Protein AF-A0A2N7W295-F1 (afdb_monomer)

Solvent-accessible surface area (backbone atoms only — not comparable to full-atom values): 22921 Å² total; per-residue (Å²): 142,82,80,86,86,89,83,89,78,93,73,96,70,81,80,74,82,72,76,71,78,73,78,76,68,60,93,57,28,49,38,56,50,45,42,52,51,21,40,62,44,23,61,87,50,63,70,89,53,17,60,60,47,12,48,56,46,21,30,72,37,18,36,90,27,84,91,55,53,66,50,59,56,17,49,78,71,76,41,51,40,70,55,45,51,52,53,52,53,53,34,57,75,57,64,63,93,68,65,66,68,61,51,49,29,50,49,48,48,35,54,54,49,62,72,58,56,75,36,47,59,70,57,49,50,60,70,42,33,78,51,30,34,77,51,29,47,72,68,28,51,44,54,46,30,52,76,70,60,77,39,88,54,68,77,61,92,70,44,60,78,48,77,88,87,84,56,87,75,60,44,56,57,44,48,52,53,47,47,52,40,47,51,26,19,47,56,62,43,39,27,50,52,65,51,56,37,53,50,36,50,76,73,67,54,54,70,68,61,46,65,41,46,71,61,48,56,62,72,42,76,55,48,44,79,38,47,63,88,87,47,96,70,75,47,37,31,38,47,51,83,80,46,89,63,30,38,46,62,53,24,48,48,35,25,42,26,62,30,78,50,69,30,41,51,67,57,52,51,55,12,35,50,22,42,33,60,66,72,40,54,77,65,52,63,73,35,75,80,50,59,81,72,52,71,66,38,51,51,44,53,56,72,67,39,84,59,48,39,70,63,94,53,36,40,38,53,69,58,91,47,55,41,82,79,56,34,53,77,68,54,38,53,52,49,55,51,34,65,73,73,33,56,56,46,40,56,70,61,52,40,62,55,35,35,71,70,65,75,38,56,64,71,57,49,54,51,40,67,72,25,36,28,41,43,42,73,80,48,95,68,30,39,27,48,39,41,44,76,72,69,94,68,73,74,69,83,86,75,80,127

Secondary structure (DSSP, 8-state):
--------------------------SS-HHHHHHHHHHHHHTTS-HHHHHHHHHHHHHHTTTT-TT--HHHHHHHTT--HHHHHHHHHHHHHT-----HHHHHHHHHHHHHHHHH-S--HHHHHHHSHHHH-SS--HHHHHHHIIIII------TTTTTT--S---TTHHHHHHHHHHHHHHHHHHHSSEEHHHHHHHHHHTT--HHHHHHHHHHHHTSTT-EE-S-TTSSS--EEE--TT-TT-HHHHHHHHHHHH-SSPBPHHHHHHHHHHHHHHHS-HHHHHSTTSPPPPHHHHHHHHHH-TTEEEETTEEEESSPPPHHHHS-HHHHHHHHHHHHH-SEEEHHHHIIIIITTTSS-HHHHHHHHHH-TTEEEEETTEEEETT----S----GGG--

Organism: NCBI:txid487049

Nearest PDB structures (foldseek):
  3f0c-assembly1_A-2  TM=1.669E-01  e=7.357E+00  Cytophaga hutchinsonii ATCC 33406
  5fj9-assembly1_O  TM=1.377E-01  e=4.236E+00  Saccharomyces cerevisiae

Structure (mmCIF, N/CA/C/O backbone):
data_AF-A0A2N7W295-F1
#
_entry.id   AF-A0A2N7W295-F1
#
loop_
_atom_site.group_PDB
_atom_site.id
_atom_site.type_symbol
_atom_site.label_atom_id
_atom_site.label_alt_id
_atom_site.label_comp_id
_atom_site.label_asym_id
_atom_site.label_entity_id
_atom_site.label_seq_id
_atom_site.pdbx_PDB_ins_code
_atom_site.Cartn_x
_atom_site.Cartn_y
_atom_site.Cartn_z
_atom_site.occupancy
_atom_site.B_iso_or_equiv
_atom_site.auth_seq_id
_atom_site.auth_comp_id
_atom_site.auth_asym_id
_atom_site.auth_atom_id
_atom_site.pdbx_PDB_model_num
ATOM 1 N N . MET A 1 1 ? 62.132 -27.637 -43.094 1.00 30.25 1 MET A N 1
ATOM 2 C CA . MET A 1 1 ? 62.555 -26.228 -43.191 1.00 30.25 1 MET A CA 1
ATOM 3 C C . MET A 1 1 ? 61.817 -25.466 -42.112 1.00 30.25 1 MET A C 1
ATOM 5 O O . MET A 1 1 ? 60.689 -25.052 -42.322 1.00 30.25 1 MET A O 1
ATOM 9 N N . GLU A 1 2 ? 62.451 -25.366 -40.954 1.00 28.41 2 GLU A N 1
ATOM 10 C CA . GLU A 1 2 ? 62.225 -24.321 -39.957 1.00 28.41 2 GLU A CA 1
ATOM 11 C C . GLU A 1 2 ? 63.506 -23.476 -39.929 1.00 28.41 2 GLU A C 1
ATOM 13 O O . GLU A 1 2 ? 64.587 -24.017 -40.188 1.00 28.41 2 GLU A O 1
ATOM 18 N N . PRO A 1 3 ? 63.422 -22.193 -39.573 1.00 33.19 3 PRO A N 1
ATOM 19 C CA . PRO A 1 3 ? 64.468 -21.516 -38.816 1.00 33.19 3 PRO A CA 1
ATOM 20 C C . PRO A 1 3 ? 63.922 -21.250 -37.397 1.00 33.19 3 PRO A C 1
ATOM 22 O O . PRO A 1 3 ? 62.816 -20.740 -37.256 1.00 33.19 3 PRO A O 1
ATOM 25 N N . GLY A 1 4 ? 64.574 -21.680 -36.306 1.00 28.19 4 GLY A N 1
ATOM 26 C CA . GLY A 1 4 ? 65.866 -21.164 -35.818 1.00 28.19 4 GLY A CA 1
ATOM 27 C C . GLY A 1 4 ? 65.668 -19.690 -35.440 1.00 28.19 4 GLY A C 1
ATOM 28 O O . GLY A 1 4 ? 65.243 -18.932 -36.297 1.00 28.19 4 GLY A O 1
ATOM 29 N N . TRP A 1 5 ? 65.871 -19.197 -34.218 1.00 30.22 5 TRP A N 1
ATOM 30 C CA . TRP A 1 5 ? 67.089 -19.263 -33.414 1.00 30.22 5 TRP A CA 1
ATOM 31 C C . TRP A 1 5 ? 66.775 -19.241 -31.903 1.00 30.22 5 TRP A C 1
ATOM 33 O O . TRP A 1 5 ? 65.927 -18.489 -31.429 1.00 30.22 5 TRP A O 1
ATOM 43 N N . LEU A 1 6 ? 67.515 -20.080 -31.178 1.00 31.06 6 LEU A N 1
ATOM 44 C CA . LEU A 1 6 ? 67.683 -20.160 -29.726 1.00 31.06 6 LEU A CA 1
ATOM 45 C C . LEU A 1 6 ? 68.826 -19.229 -29.285 1.00 31.06 6 LEU A C 1
ATOM 47 O O . LEU A 1 6 ? 69.862 -19.222 -29.945 1.00 31.06 6 LEU A O 1
ATOM 51 N N . LEU A 1 7 ? 68.675 -18.557 -28.141 1.00 31.03 7 LEU A N 1
ATOM 52 C CA . LEU A 1 7 ? 69.527 -18.639 -26.934 1.00 31.03 7 LEU A CA 1
ATOM 53 C C . LEU A 1 7 ? 69.268 -17.411 -26.048 1.00 31.03 7 LEU A C 1
ATOM 55 O O . LEU A 1 7 ? 69.183 -16.288 -26.533 1.00 31.03 7 LEU A O 1
ATOM 59 N N . GLY A 1 8 ? 69.062 -17.666 -24.756 1.00 30.61 8 GLY A N 1
ATOM 60 C CA . GLY A 1 8 ? 68.607 -16.675 -23.789 1.00 30.61 8 GLY A CA 1
ATOM 61 C C . GLY A 1 8 ? 69.707 -15.822 -23.174 1.00 30.61 8 GLY A C 1
ATOM 62 O O . GLY A 1 8 ? 70.874 -16.195 -23.171 1.00 30.61 8 GLY A O 1
ATOM 63 N N . GLU A 1 9 ? 69.266 -14.746 -22.536 1.00 28.55 9 GLU A N 1
ATOM 64 C CA . GLU A 1 9 ? 69.927 -14.145 -21.387 1.00 28.55 9 GLU A CA 1
ATOM 65 C C . GLU A 1 9 ? 68.866 -13.984 -20.296 1.00 28.55 9 GLU A C 1
ATOM 67 O O . GLU A 1 9 ? 67.809 -13.382 -20.495 1.00 28.55 9 GLU A O 1
ATOM 72 N N . GLN A 1 10 ? 69.123 -14.623 -19.155 1.00 36.09 10 GLN A N 1
ATOM 73 C CA . GLN A 1 10 ? 68.510 -14.240 -17.897 1.00 36.09 10 GLN A CA 1
ATOM 74 C C . GLN A 1 10 ? 69.069 -12.866 -17.560 1.00 36.09 10 GLN A C 1
ATOM 76 O O . GLN A 1 10 ? 70.262 -12.764 -17.290 1.00 36.09 10 GLN A O 1
ATOM 81 N N . ASP A 1 11 ? 68.216 -11.848 -17.539 1.00 29.38 11 ASP A N 1
ATOM 82 C CA . ASP A 1 11 ? 68.538 -10.633 -16.812 1.00 29.38 11 ASP A CA 1
ATOM 83 C C . ASP A 1 11 ? 67.404 -10.286 -15.854 1.00 29.38 11 ASP A C 1
ATOM 85 O O . ASP A 1 11 ? 66.245 -10.052 -16.210 1.00 29.38 11 ASP A O 1
ATOM 89 N N . THR A 1 12 ? 67.777 -10.358 -14.587 1.00 39.22 12 THR A N 1
ATOM 90 C CA . THR A 1 12 ? 67.012 -9.995 -13.410 1.00 39.22 12 THR A CA 1
ATOM 91 C C . THR A 1 12 ? 66.615 -8.529 -13.486 1.00 39.22 12 THR A C 1
ATOM 93 O O . THR A 1 12 ? 67.411 -7.643 -13.192 1.00 39.22 12 THR A O 1
ATOM 96 N N . SER A 1 13 ? 65.361 -8.259 -13.825 1.00 31.09 13 SER A N 1
ATOM 97 C CA . SER A 1 13 ? 64.734 -6.981 -13.508 1.00 31.09 13 SER A CA 1
ATOM 98 C C . SER A 1 13 ? 63.354 -7.247 -12.923 1.00 31.09 13 SER A C 1
ATOM 100 O O . SER A 1 13 ? 62.418 -7.698 -13.578 1.00 31.09 13 SER A O 1
ATOM 102 N N . THR A 1 14 ? 63.297 -7.040 -11.612 1.00 31.92 14 THR A N 1
ATOM 103 C CA . THR A 1 14 ? 62.109 -6.935 -10.775 1.00 31.92 14 THR A CA 1
ATOM 104 C C . THR A 1 14 ? 61.006 -6.172 -11.513 1.00 31.92 14 THR A C 1
ATOM 106 O O . THR A 1 14 ? 61.231 -5.016 -11.881 1.00 31.92 14 THR A O 1
ATOM 109 N N . PRO A 1 15 ? 59.802 -6.743 -11.696 1.00 32.97 15 PRO A N 1
ATOM 110 C CA . PRO A 1 15 ? 58.647 -5.928 -12.006 1.00 32.97 15 PRO A CA 1
ATOM 111 C C . PRO A 1 15 ? 58.375 -5.091 -10.762 1.00 32.97 15 PRO A C 1
ATOM 113 O O . PRO A 1 15 ? 58.050 -5.614 -9.696 1.00 32.97 15 PRO A O 1
ATOM 116 N N . THR A 1 16 ? 58.596 -3.791 -10.915 1.00 29.05 16 THR A N 1
ATOM 117 C CA . THR A 1 16 ? 58.112 -2.725 -10.048 1.00 29.05 16 THR A CA 1
ATOM 118 C C . THR A 1 16 ? 56.729 -3.090 -9.527 1.00 29.05 16 THR A C 1
ATOM 120 O O . THR A 1 16 ? 55.837 -3.379 -10.327 1.00 29.05 16 THR A O 1
ATOM 123 N N . GLU A 1 17 ? 56.589 -3.104 -8.198 1.00 30.78 17 GLU A N 1
ATOM 124 C CA . GLU A 1 17 ? 55.320 -3.163 -7.478 1.00 30.78 17 GLU A CA 1
ATOM 125 C C . GLU A 1 17 ? 54.330 -2.202 -8.139 1.00 30.78 17 GLU A C 1
ATOM 127 O O . GLU A 1 17 ? 54.314 -0.997 -7.891 1.00 30.78 17 GLU A O 1
ATOM 132 N N . SER A 1 18 ? 53.501 -2.752 -9.022 1.00 30.62 18 SER A N 1
ATOM 133 C CA . SER A 1 18 ? 52.216 -2.168 -9.339 1.00 30.62 18 SER A CA 1
ATOM 134 C C . SER A 1 18 ? 51.449 -2.269 -8.040 1.00 30.62 18 SER A C 1
ATOM 136 O O . SER A 1 18 ? 51.030 -3.368 -7.678 1.00 30.62 18 SER A O 1
ATOM 138 N N . ALA A 1 19 ? 51.367 -1.145 -7.327 1.00 28.52 19 ALA A N 1
ATOM 139 C CA . ALA A 1 19 ? 50.573 -0.977 -6.127 1.00 28.52 19 ALA A CA 1
ATOM 140 C C . ALA A 1 19 ? 49.256 -1.726 -6.321 1.00 28.52 19 ALA A C 1
ATOM 142 O O . ALA A 1 19 ? 48.402 -1.319 -7.116 1.00 28.52 19 ALA A O 1
ATOM 143 N N . ALA A 1 20 ? 49.145 -2.870 -5.644 1.00 29.55 20 ALA A N 1
ATOM 144 C CA . ALA A 1 20 ? 47.864 -3.466 -5.372 1.00 29.55 20 ALA A CA 1
ATOM 145 C C . ALA A 1 20 ? 47.061 -2.335 -4.739 1.00 29.55 20 ALA A C 1
ATOM 147 O O . ALA A 1 20 ? 47.445 -1.794 -3.701 1.00 29.55 20 ALA A O 1
ATOM 148 N N . ALA A 1 21 ? 46.003 -1.901 -5.418 1.00 30.17 21 ALA A N 1
ATOM 149 C CA . ALA A 1 21 ? 44.920 -1.269 -4.705 1.00 30.17 21 ALA A CA 1
ATOM 150 C C . ALA A 1 21 ? 44.467 -2.345 -3.723 1.00 30.17 21 ALA A C 1
ATOM 152 O O . ALA A 1 21 ? 43.838 -3.317 -4.138 1.00 30.17 21 ALA A O 1
ATOM 153 N N . ASP A 1 22 ? 44.941 -2.234 -2.480 1.00 31.19 22 ASP A N 1
ATOM 154 C CA . ASP A 1 22 ? 44.497 -3.042 -1.361 1.00 31.19 22 ASP A CA 1
ATOM 155 C C . ASP A 1 22 ? 42.973 -3.099 -1.452 1.00 31.19 22 ASP A C 1
ATOM 157 O O . ASP A 1 22 ? 42.283 -2.090 -1.270 1.00 31.19 22 ASP A O 1
ATOM 161 N N . GLU A 1 23 ? 42.439 -4.273 -1.789 1.00 36.94 23 GLU A N 1
ATOM 162 C CA . GLU A 1 23 ? 41.067 -4.597 -1.452 1.00 36.94 23 GLU A CA 1
ATOM 163 C C . GLU A 1 23 ? 41.029 -4.561 0.070 1.00 36.94 23 GLU A C 1
ATOM 165 O O . GLU A 1 23 ? 41.389 -5.525 0.747 1.00 36.94 23 GLU A O 1
ATOM 170 N N . VAL A 1 24 ? 40.665 -3.398 0.612 1.00 38.50 24 VAL A N 1
ATOM 171 C CA . VAL A 1 24 ? 40.363 -3.217 2.024 1.00 38.50 24 VAL A CA 1
ATOM 172 C C . VAL A 1 24 ? 39.170 -4.121 2.309 1.00 38.50 24 VAL A C 1
ATOM 174 O O . VAL A 1 24 ? 38.014 -3.728 2.160 1.00 38.50 24 VAL A O 1
ATOM 177 N N . GLN A 1 25 ? 39.452 -5.375 2.659 1.00 44.41 25 GLN A N 1
ATOM 178 C CA . GLN A 1 25 ? 38.456 -6.263 3.226 1.00 44.41 25 GLN A CA 1
ATOM 179 C C . GLN A 1 25 ? 37.945 -5.578 4.494 1.00 44.41 25 GLN A C 1
ATOM 181 O O . GLN A 1 25 ? 38.757 -5.216 5.353 1.00 44.41 25 GLN A O 1
ATOM 186 N N . PRO A 1 26 ? 36.629 -5.350 4.626 1.00 50.62 26 PRO A N 1
ATOM 187 C CA . PRO A 1 26 ? 36.101 -4.772 5.845 1.00 50.62 26 PRO A CA 1
ATOM 188 C C . PRO A 1 26 ? 36.444 -5.705 7.009 1.00 50.62 26 PRO A C 1
ATOM 190 O O . PRO A 1 26 ? 36.109 -6.886 7.001 1.00 50.62 26 PRO A O 1
ATOM 193 N N . THR A 1 27 ? 37.149 -5.167 8.001 1.00 63.53 27 THR A N 1
ATOM 194 C CA . THR A 1 27 ? 37.652 -5.894 9.176 1.00 63.53 27 THR A CA 1
ATOM 195 C C . THR A 1 27 ? 36.543 -6.376 10.118 1.00 63.53 27 THR A C 1
ATOM 197 O O . THR A 1 27 ? 36.821 -7.182 11.002 1.00 63.53 27 THR A O 1
ATOM 200 N N . CYS A 1 28 ? 35.301 -5.920 9.915 1.00 79.00 28 CYS A N 1
ATOM 201 C CA . CYS A 1 28 ? 34.117 -6.263 10.702 1.00 79.00 28 CYS A CA 1
ATOM 202 C C . CYS A 1 28 ? 32.907 -6.527 9.788 1.00 79.00 28 CYS A C 1
ATOM 204 O O . CYS A 1 28 ? 32.638 -5.767 8.855 1.00 79.00 28 CYS A O 1
ATOM 206 N N . SER A 1 29 ? 32.135 -7.563 10.104 1.00 89.81 29 SER A N 1
ATOM 207 C CA . SER A 1 29 ? 30.861 -7.890 9.450 1.00 89.81 29 SER A CA 1
ATOM 208 C C . SER A 1 29 ? 29.713 -6.971 9.899 1.00 89.81 29 SER A C 1
ATOM 210 O O . SER A 1 29 ? 29.753 -6.370 10.978 1.00 89.81 29 SER A O 1
ATOM 212 N N . ALA A 1 30 ? 28.628 -6.904 9.115 1.00 87.00 30 ALA A N 1
ATOM 213 C CA . ALA A 1 30 ? 27.423 -6.153 9.492 1.00 87.00 30 ALA A CA 1
ATOM 214 C C . ALA A 1 30 ? 26.864 -6.604 10.850 1.00 87.00 30 ALA A C 1
ATOM 216 O O . ALA A 1 30 ? 26.449 -5.772 11.657 1.00 87.00 30 ALA A O 1
ATOM 217 N N . ALA A 1 31 ? 26.887 -7.911 11.125 1.00 89.31 31 ALA A N 1
ATOM 218 C CA . ALA A 1 31 ? 26.447 -8.476 12.392 1.00 89.31 31 ALA A CA 1
ATOM 219 C C . ALA A 1 31 ? 27.231 -7.923 13.593 1.00 89.31 31 ALA A C 1
ATOM 221 O O . ALA A 1 31 ? 26.637 -7.536 14.604 1.00 89.31 31 ALA A O 1
ATOM 222 N N . GLU A 1 32 ? 28.556 -7.842 13.479 1.00 89.62 32 GLU A N 1
ATOM 223 C CA . GLU A 1 32 ? 29.425 -7.311 14.532 1.00 89.62 32 GLU A CA 1
ATOM 224 C C . GLU A 1 32 ? 29.189 -5.817 14.749 1.00 89.62 32 GLU A C 1
ATOM 226 O O . GLU A 1 32 ? 29.078 -5.370 15.894 1.00 89.62 32 GLU A O 1
ATOM 231 N N . ILE A 1 33 ? 29.012 -5.062 13.663 1.00 89.38 33 ILE A N 1
ATOM 232 C CA . ILE A 1 33 ? 28.718 -3.627 13.718 1.00 89.38 33 ILE A CA 1
ATOM 233 C C . ILE A 1 33 ? 27.362 -3.373 14.388 1.00 89.38 33 ILE A C 1
ATOM 235 O O . ILE A 1 33 ? 27.267 -2.535 15.285 1.00 89.38 33 ILE A O 1
ATOM 239 N N . ILE A 1 34 ? 26.317 -4.126 14.026 1.00 89.19 34 ILE A N 1
ATOM 240 C CA . ILE A 1 34 ? 24.982 -4.021 14.636 1.00 89.19 34 ILE A CA 1
ATOM 241 C C . ILE A 1 34 ? 25.058 -4.247 16.155 1.00 89.19 34 ILE A C 1
ATOM 243 O O . ILE A 1 34 ? 24.453 -3.499 16.930 1.00 89.19 34 ILE A O 1
ATOM 247 N N . VAL A 1 35 ? 25.815 -5.253 16.604 1.00 89.19 35 VAL A N 1
ATOM 248 C CA . VAL A 1 35 ? 25.994 -5.547 18.035 1.00 89.19 35 VAL A CA 1
ATOM 249 C C . VAL A 1 35 ? 26.796 -4.448 18.738 1.00 89.19 35 VAL A C 1
ATOM 251 O O . VAL A 1 35 ? 26.406 -4.007 19.824 1.00 89.19 35 VAL A O 1
ATOM 254 N N . ALA A 1 36 ? 27.889 -3.978 18.131 1.00 87.56 36 ALA A N 1
ATOM 255 C CA . ALA A 1 36 ? 28.729 -2.917 18.683 1.00 87.56 36 ALA A CA 1
ATOM 256 C C . ALA A 1 36 ? 27.944 -1.607 18.852 1.00 87.56 36 ALA A C 1
ATOM 258 O O . ALA A 1 36 ? 27.951 -1.009 19.934 1.00 87.56 36 ALA A O 1
ATOM 259 N N . VAL A 1 37 ? 27.181 -1.214 17.828 1.00 86.00 37 VAL A N 1
ATOM 260 C CA . VAL A 1 37 ? 26.300 -0.041 17.863 1.00 86.00 37 VAL A CA 1
ATOM 261 C C . VAL A 1 37 ? 25.205 -0.206 18.914 1.00 86.00 37 VAL A C 1
ATOM 263 O O . VAL A 1 37 ? 24.991 0.699 19.723 1.00 86.00 37 VAL A O 1
ATOM 266 N N . GLY A 1 38 ? 24.562 -1.375 18.988 1.00 86.62 38 GLY A N 1
ATOM 267 C CA . GLY A 1 38 ? 23.555 -1.661 20.012 1.00 86.62 38 GLY A CA 1
ATOM 268 C C . GLY A 1 38 ? 24.084 -1.472 21.436 1.00 86.62 38 GLY A C 1
ATOM 269 O O . GLY A 1 38 ? 23.422 -0.844 22.267 1.00 86.62 38 GLY A O 1
ATOM 270 N N . ARG A 1 39 ? 25.305 -1.947 21.711 1.00 87.00 39 ARG A N 1
ATOM 271 C CA . ARG A 1 39 ? 25.981 -1.764 23.006 1.00 87.00 39 ARG A CA 1
ATOM 272 C C . ARG A 1 39 ? 26.335 -0.306 23.276 1.00 87.00 39 ARG A C 1
ATOM 274 O O . ARG A 1 39 ? 26.049 0.184 24.369 1.00 87.00 39 ARG A O 1
ATOM 281 N N . ALA A 1 40 ? 26.890 0.399 22.293 1.00 84.25 40 ALA A N 1
ATOM 282 C CA . ALA A 1 40 ? 27.251 1.810 22.424 1.00 84.25 40 ALA A CA 1
ATOM 283 C C . ALA A 1 40 ? 26.028 2.687 22.750 1.00 84.25 40 ALA A C 1
ATOM 285 O O . ALA A 1 40 ? 26.071 3.511 23.664 1.00 84.25 40 ALA A O 1
ATOM 286 N N . LEU A 1 41 ? 24.903 2.454 22.070 1.00 82.81 41 LEU A N 1
ATOM 287 C CA . LEU A 1 41 ? 23.644 3.168 22.310 1.00 82.81 41 LEU A CA 1
ATOM 288 C C . LEU A 1 41 ? 23.015 2.830 23.666 1.00 82.81 41 LEU A C 1
ATOM 290 O O . LEU A 1 41 ? 22.339 3.663 24.279 1.00 82.81 41 LEU A O 1
ATOM 294 N N . ALA A 1 42 ? 23.221 1.603 24.144 1.00 83.62 42 ALA A N 1
ATOM 295 C CA . ALA A 1 42 ? 22.704 1.147 25.424 1.00 83.62 42 ALA A CA 1
ATOM 296 C C . ALA A 1 42 ? 23.552 1.622 26.622 1.00 83.62 42 ALA A C 1
ATOM 298 O O . ALA A 1 42 ? 23.002 1.751 27.719 1.00 83.62 42 ALA A O 1
ATOM 299 N N . ALA A 1 43 ? 24.841 1.931 26.422 1.00 75.50 43 ALA A N 1
ATOM 300 C CA . ALA A 1 43 ? 25.821 2.263 27.466 1.00 75.50 43 ALA A CA 1
ATOM 301 C C . ALA A 1 43 ? 25.477 3.501 28.321 1.00 75.50 43 ALA A C 1
ATOM 303 O O . ALA A 1 43 ? 25.988 3.649 29.427 1.00 75.50 43 ALA A O 1
ATOM 304 N N . GLY A 1 44 ? 24.553 4.363 27.883 1.00 63.28 44 GLY A N 1
ATOM 305 C CA . GLY A 1 44 ? 24.042 5.490 28.679 1.00 63.28 44 GLY A CA 1
ATOM 306 C C . GLY A 1 44 ? 23.103 5.110 29.840 1.00 63.28 44 GLY A C 1
ATOM 307 O O . GLY A 1 44 ? 22.368 5.971 30.324 1.00 63.28 44 GLY A O 1
ATOM 308 N N . ARG A 1 45 ? 23.036 3.835 30.258 1.00 61.94 45 ARG A N 1
ATOM 309 C CA . ARG A 1 45 ? 22.075 3.316 31.256 1.00 61.94 45 ARG A CA 1
ATOM 310 C C . ARG A 1 45 ? 22.721 2.374 32.282 1.00 61.94 45 ARG A C 1
ATOM 312 O O . ARG A 1 45 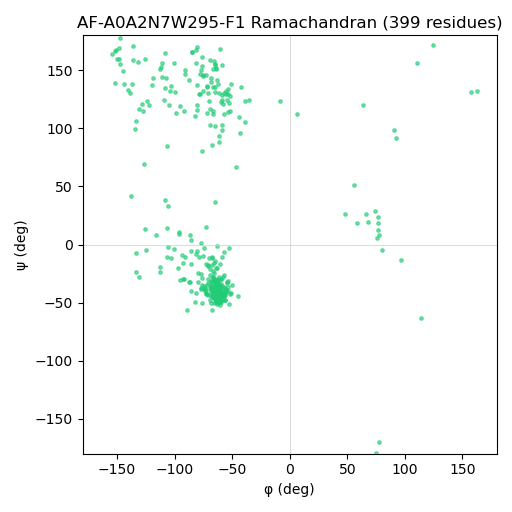? 23.858 1.948 32.133 1.00 61.94 45 ARG A O 1
ATOM 319 N N . LYS A 1 46 ? 21.967 2.017 33.335 1.00 60.56 46 LYS A N 1
ATOM 320 C CA . LYS A 1 46 ? 22.376 1.027 34.355 1.00 60.56 46 LYS A CA 1
ATOM 321 C C . LYS A 1 46 ? 22.791 -0.295 33.694 1.00 60.56 46 LYS A C 1
ATOM 323 O O . LYS A 1 46 ? 22.024 -0.815 32.884 1.00 60.56 46 LYS A O 1
ATOM 328 N N . TRP A 1 47 ? 23.927 -0.863 34.114 1.00 53.97 47 TRP A N 1
ATOM 329 C CA . TRP A 1 47 ? 24.569 -2.067 33.553 1.00 53.97 47 TRP A CA 1
ATOM 330 C C . TRP A 1 47 ? 23.604 -3.233 33.265 1.00 53.97 47 TRP A C 1
ATOM 332 O O . TRP A 1 47 ? 23.611 -3.787 32.172 1.00 53.97 47 TRP A O 1
ATOM 342 N N . SER A 1 48 ? 22.678 -3.536 34.185 1.00 59.09 48 SER A N 1
ATOM 343 C CA . SER A 1 48 ? 21.686 -4.619 34.029 1.00 59.09 48 SER A CA 1
ATOM 344 C C . SER A 1 48 ? 20.656 -4.400 32.911 1.00 59.09 48 SER A C 1
ATOM 346 O O . SER A 1 48 ? 19.980 -5.335 32.494 1.00 59.09 48 SER A O 1
ATOM 348 N N . THR A 1 49 ? 20.519 -3.169 32.416 1.00 72.56 49 THR A N 1
ATOM 349 C CA . THR A 1 49 ? 19.650 -2.826 31.282 1.00 72.56 49 THR A CA 1
ATOM 350 C C . THR A 1 49 ? 20.415 -2.605 29.985 1.00 72.56 49 THR A C 1
ATOM 352 O O . THR A 1 49 ? 19.773 -2.528 28.942 1.00 72.56 49 THR A O 1
ATOM 355 N N . VAL A 1 50 ? 21.749 -2.505 30.036 1.00 78.25 50 VAL A N 1
ATOM 356 C CA . VAL A 1 50 ? 22.587 -2.281 28.851 1.00 78.25 50 VAL A CA 1
ATOM 357 C C . VAL A 1 50 ? 22.528 -3.504 27.948 1.00 78.25 50 VAL A C 1
ATOM 359 O O . VAL A 1 50 ? 22.074 -3.380 26.816 1.00 78.25 50 VAL A O 1
ATOM 362 N N . GLU A 1 51 ? 22.868 -4.684 28.474 1.00 80.81 51 GLU A N 1
ATOM 363 C CA . GLU A 1 51 ? 22.931 -5.903 27.658 1.00 80.81 51 GLU A CA 1
ATOM 364 C C . GLU A 1 51 ? 21.555 -6.273 27.103 1.00 80.81 51 GLU A C 1
ATOM 366 O O . GLU A 1 51 ? 21.412 -6.470 25.906 1.00 80.81 51 GLU A O 1
ATOM 371 N N . ARG A 1 52 ? 20.501 -6.206 27.926 1.00 83.69 52 ARG A N 1
ATOM 372 C CA . ARG A 1 52 ? 19.123 -6.457 27.477 1.00 83.69 52 ARG A CA 1
ATOM 373 C C . ARG A 1 52 ? 18.685 -5.521 26.345 1.00 83.69 52 ARG A C 1
ATOM 375 O O . ARG A 1 52 ? 17.995 -5.941 25.425 1.00 83.69 52 ARG A O 1
ATOM 382 N N . ASN A 1 53 ? 19.016 -4.230 26.428 1.00 83.56 53 ASN A N 1
ATOM 383 C CA . ASN A 1 53 ? 18.619 -3.276 25.391 1.00 83.56 53 ASN A CA 1
ATOM 384 C C . ASN A 1 53 ? 19.489 -3.429 24.133 1.00 83.56 53 ASN A C 1
ATOM 386 O O . ASN A 1 53 ? 18.973 -3.261 23.033 1.00 83.56 53 ASN A O 1
ATOM 390 N N . ALA A 1 54 ? 20.773 -3.764 24.291 1.00 85.12 54 ALA A N 1
ATOM 391 C CA . ALA A 1 54 ? 21.677 -4.073 23.188 1.00 85.12 54 ALA A CA 1
ATOM 392 C C . ALA A 1 54 ? 21.256 -5.358 22.457 1.00 85.12 54 ALA A C 1
ATOM 394 O O . ALA A 1 54 ? 21.241 -5.383 21.231 1.00 85.12 54 ALA A O 1
ATOM 395 N N . GLU A 1 55 ? 20.832 -6.389 23.187 1.00 84.62 55 GLU A N 1
ATOM 396 C CA . GLU A 1 55 ? 20.260 -7.618 22.632 1.00 84.62 55 GLU A CA 1
ATOM 397 C C . GLU A 1 55 ? 18.953 -7.336 21.892 1.00 84.62 55 GLU A C 1
ATOM 399 O O . GLU A 1 55 ? 18.804 -7.732 20.740 1.00 84.62 55 GLU A O 1
ATOM 404 N N . LEU A 1 56 ? 18.036 -6.581 22.503 1.00 82.19 56 LEU A N 1
ATOM 405 C CA . LEU A 1 56 ? 16.776 -6.187 21.869 1.00 82.19 56 LEU A CA 1
ATOM 406 C C . LEU A 1 56 ? 17.006 -5.368 20.591 1.00 82.19 56 LEU A C 1
ATOM 408 O O . LEU A 1 56 ? 16.275 -5.515 19.611 1.00 82.19 56 LEU A O 1
ATOM 412 N N . PHE A 1 57 ? 18.033 -4.519 20.593 1.00 85.50 57 PHE A N 1
ATOM 413 C CA . PHE A 1 57 ? 18.487 -3.790 19.418 1.00 85.50 57 PHE A CA 1
ATOM 414 C C . PHE A 1 57 ? 19.042 -4.723 18.342 1.00 85.50 57 PHE A C 1
ATOM 416 O O . PHE A 1 57 ? 18.605 -4.650 17.199 1.00 85.50 57 PHE A O 1
ATOM 423 N N . ALA A 1 58 ? 19.957 -5.624 18.695 1.00 86.19 58 ALA A N 1
ATOM 424 C CA . ALA A 1 58 ? 20.573 -6.544 17.747 1.00 86.19 58 ALA A CA 1
ATOM 425 C C . ALA A 1 58 ? 19.529 -7.485 17.116 1.00 86.19 58 ALA A C 1
ATOM 427 O O . ALA A 1 58 ? 19.500 -7.657 15.899 1.00 86.19 58 ALA A O 1
ATOM 428 N N . MET A 1 59 ? 18.605 -8.017 17.921 1.00 81.56 59 MET A N 1
ATOM 429 C CA . MET A 1 59 ? 17.517 -8.880 17.451 1.00 81.56 59 MET A CA 1
ATOM 430 C C . MET A 1 59 ? 16.553 -8.167 16.502 1.00 81.56 59 MET A C 1
ATOM 432 O O . MET A 1 59 ? 16.013 -8.802 15.598 1.00 81.56 59 MET A O 1
ATOM 436 N N . ARG A 1 60 ? 16.352 -6.848 16.654 1.00 79.19 60 ARG A N 1
ATOM 437 C CA . ARG A 1 60 ? 15.571 -6.062 15.688 1.00 79.19 60 ARG A CA 1
ATOM 438 C C . ARG A 1 60 ? 16.181 -6.122 14.292 1.00 79.19 60 ARG A C 1
ATOM 440 O O . ARG A 1 60 ? 15.417 -6.013 13.348 1.00 79.19 60 ARG A O 1
ATOM 447 N N . TYR A 1 61 ? 17.496 -6.281 14.157 1.00 80.94 61 TYR A N 1
ATOM 448 C CA . TYR A 1 61 ? 18.210 -6.354 12.877 1.00 80.94 61 TYR A CA 1
ATOM 449 C C . TYR A 1 61 ? 18.720 -7.771 12.579 1.00 80.94 61 TYR A C 1
ATOM 451 O O . TYR A 1 61 ? 19.821 -7.947 12.072 1.00 80.94 61 TYR A O 1
ATOM 459 N N . GLY A 1 62 ? 17.933 -8.796 12.917 1.00 73.94 62 GLY A N 1
ATOM 460 C CA . GLY A 1 62 ? 18.172 -10.175 12.474 1.00 73.94 62 GLY A CA 1
ATOM 461 C C . GLY A 1 62 ? 19.231 -10.956 13.260 1.00 73.94 62 GLY A C 1
ATOM 462 O O . GLY A 1 62 ? 19.370 -12.165 13.069 1.00 73.94 62 GLY A O 1
ATOM 463 N N . ILE A 1 63 ? 19.934 -10.334 14.212 1.00 81.50 63 ILE A N 1
ATOM 464 C CA . ILE A 1 63 ? 20.941 -11.022 15.033 1.00 81.50 63 ILE A CA 1
ATOM 465 C C . ILE A 1 63 ? 20.250 -12.010 15.977 1.00 81.50 63 ILE A C 1
ATOM 467 O O . ILE A 1 63 ? 19.478 -11.614 16.849 1.00 81.50 63 ILE A O 1
ATOM 471 N N . LYS A 1 64 ? 20.533 -13.312 15.813 1.00 70.31 64 LYS A N 1
ATOM 472 C CA . LYS A 1 64 ? 19.933 -14.422 16.591 1.00 70.31 64 LYS A CA 1
ATOM 473 C C . LYS A 1 64 ? 18.393 -14.514 16.498 1.00 70.31 64 LYS A C 1
ATOM 475 O O . LYS A 1 64 ? 17.768 -15.162 17.340 1.00 70.31 64 LYS A O 1
ATOM 480 N N . ALA A 1 65 ? 17.770 -13.887 15.494 1.00 57.06 65 ALA A N 1
ATOM 481 C CA . ALA A 1 65 ? 16.318 -13.684 15.438 1.00 57.06 65 ALA A CA 1
ATOM 482 C C . ALA A 1 65 ? 15.695 -13.925 14.050 1.00 57.06 65 ALA A C 1
ATOM 484 O O . ALA A 1 65 ? 14.799 -13.187 13.644 1.00 57.06 65 ALA A O 1
ATOM 485 N N . GLN A 1 66 ? 16.110 -14.971 13.325 1.00 51.81 66 GLN A N 1
ATOM 486 C CA . GLN A 1 66 ? 15.439 -15.350 12.074 1.00 51.81 66 GLN A CA 1
ATOM 487 C C . GLN A 1 66 ? 13.927 -15.547 12.313 1.00 51.81 66 GLN A C 1
ATOM 489 O O . GLN A 1 66 ? 13.512 -16.431 13.064 1.00 51.81 66 GLN A O 1
ATOM 494 N N . GLY A 1 67 ? 13.104 -14.682 11.708 1.00 48.12 67 GLY A N 1
ATOM 495 C CA . GLY A 1 67 ? 11.641 -14.796 11.705 1.00 48.12 67 GLY A CA 1
ATOM 496 C C . GLY A 1 67 ? 10.904 -14.388 12.990 1.00 48.12 67 GLY A C 1
ATOM 497 O O . GLY A 1 67 ? 9.750 -14.776 13.165 1.00 48.12 67 GLY A O 1
ATOM 498 N N . ARG A 1 68 ? 11.516 -13.622 13.904 1.00 56.69 68 ARG A N 1
ATOM 499 C CA . ARG A 1 68 ? 10.875 -13.201 15.167 1.00 56.69 68 ARG A CA 1
ATOM 500 C C . ARG A 1 68 ? 10.452 -11.732 15.134 1.00 56.69 68 ARG A C 1
ATOM 502 O O . ARG A 1 68 ? 11.273 -10.836 14.987 1.00 56.69 68 ARG A O 1
ATOM 509 N N . THR A 1 69 ? 9.154 -11.471 15.298 1.00 61.81 69 THR A N 1
ATOM 510 C CA . THR A 1 69 ? 8.601 -10.109 15.395 1.00 61.81 69 THR A CA 1
ATOM 511 C C . THR A 1 69 ? 9.114 -9.396 16.650 1.00 61.81 69 THR A C 1
ATOM 513 O O . THR A 1 69 ? 9.419 -10.044 17.656 1.00 61.81 69 THR A O 1
ATOM 516 N N . LEU A 1 70 ? 9.152 -8.057 16.646 1.00 64.50 70 LEU A N 1
ATOM 517 C CA . LEU A 1 70 ? 9.567 -7.262 17.812 1.00 64.50 70 LEU A CA 1
ATOM 518 C C . LEU A 1 70 ? 8.758 -7.607 19.077 1.00 64.50 70 LEU A C 1
ATOM 520 O O . LEU A 1 70 ? 9.306 -7.598 20.177 1.00 64.50 70 LEU A O 1
ATOM 524 N N . ALA A 1 71 ? 7.484 -7.976 18.918 1.00 65.62 71 ALA A N 1
ATOM 525 C CA . ALA A 1 71 ? 6.638 -8.480 19.996 1.00 65.62 71 ALA A CA 1
ATOM 526 C C . ALA A 1 71 ? 7.196 -9.760 20.643 1.00 65.62 71 ALA A C 1
ATOM 528 O O . ALA A 1 71 ? 7.263 -9.853 21.869 1.00 65.62 71 ALA A O 1
ATOM 529 N N . SER A 1 72 ? 7.650 -10.723 19.836 1.00 68.25 72 SER A N 1
ATOM 530 C CA . SER A 1 72 ? 8.233 -11.973 20.340 1.00 68.25 72 SER A CA 1
ATOM 531 C C . SER A 1 72 ? 9.582 -11.758 21.039 1.00 68.25 72 SER A C 1
ATOM 533 O O . SER A 1 72 ? 9.837 -12.363 22.079 1.00 68.25 72 SER A O 1
ATOM 535 N N . VAL A 1 73 ? 10.406 -10.833 20.536 1.00 70.44 73 VAL A N 1
ATOM 536 C CA . VAL A 1 73 ? 11.674 -10.423 21.165 1.00 70.44 73 VAL A CA 1
ATOM 537 C C . VAL A 1 73 ? 11.417 -9.718 22.501 1.00 70.44 73 VAL A C 1
ATOM 539 O O . VAL A 1 73 ? 12.033 -10.041 23.514 1.00 70.44 73 VAL A O 1
ATOM 542 N N . ALA A 1 74 ? 10.459 -8.790 22.540 1.00 72.00 74 ALA A N 1
ATOM 543 C CA . ALA A 1 74 ? 10.073 -8.084 23.759 1.00 72.00 74 ALA A CA 1
ATOM 544 C C . ALA A 1 74 ? 9.584 -9.053 24.853 1.00 72.00 74 ALA A C 1
ATOM 546 O O . ALA A 1 74 ? 9.984 -8.931 26.015 1.00 72.00 74 ALA A O 1
ATOM 547 N N . MET A 1 75 ? 8.791 -10.059 24.464 1.00 77.38 75 MET A N 1
ATOM 548 C CA . MET A 1 75 ? 8.275 -11.090 25.365 1.00 77.38 75 MET A CA 1
ATOM 549 C C . MET A 1 75 ? 9.392 -11.933 26.002 1.00 77.38 75 MET A C 1
ATOM 551 O O . MET A 1 75 ? 9.322 -12.203 27.199 1.00 77.38 75 MET A O 1
ATOM 555 N N . GLN A 1 76 ? 10.448 -12.288 25.256 1.00 77.88 76 GLN A N 1
ATOM 556 C CA . GLN A 1 76 ? 11.607 -13.029 25.794 1.00 77.88 76 GLN A CA 1
ATOM 557 C C . GLN A 1 76 ? 12.339 -12.263 26.900 1.00 77.88 76 GLN A C 1
ATOM 559 O O . GLN A 1 76 ? 12.905 -12.861 27.812 1.00 77.88 76 GLN A O 1
ATOM 564 N N . HIS A 1 77 ? 12.270 -10.935 26.858 1.00 76.06 77 HIS A N 1
ATOM 565 C CA . HIS A 1 77 ? 12.838 -10.054 27.870 1.00 76.06 77 HIS A CA 1
ATOM 566 C C . HIS A 1 77 ? 11.819 -9.596 28.929 1.00 76.06 77 HIS A C 1
ATOM 568 O O . HIS A 1 77 ? 12.118 -8.692 29.716 1.00 76.06 77 HIS A O 1
ATOM 574 N N . GLY A 1 78 ? 10.621 -10.194 28.955 1.00 80.19 78 GLY A N 1
ATOM 575 C CA . GLY A 1 78 ? 9.574 -9.902 29.936 1.00 80.19 78 GLY A CA 1
ATOM 576 C C . GLY A 1 78 ? 8.995 -8.488 29.831 1.00 80.19 78 GLY A C 1
ATOM 577 O O . GLY A 1 78 ? 8.548 -7.932 30.834 1.00 80.19 78 GLY A O 1
ATOM 578 N N . ILE A 1 79 ? 9.036 -7.871 28.646 1.00 81.94 79 ILE A N 1
ATOM 579 C CA . ILE A 1 79 ? 8.521 -6.518 28.409 1.00 81.94 79 ILE A CA 1
ATOM 580 C C . ILE A 1 79 ? 7.512 -6.492 27.259 1.00 81.94 79 ILE A C 1
ATOM 582 O O . ILE A 1 79 ? 7.464 -7.378 26.413 1.00 81.94 79 ILE A O 1
ATOM 586 N N . THR A 1 80 ? 6.683 -5.450 27.223 1.00 74.88 80 THR A N 1
ATOM 587 C CA . THR A 1 80 ? 5.721 -5.259 26.133 1.00 74.88 80 THR A CA 1
ATOM 588 C C . THR A 1 80 ? 6.415 -4.746 24.873 1.00 74.88 80 THR A C 1
ATOM 590 O O . THR A 1 80 ? 7.419 -4.035 24.946 1.00 74.88 80 THR A O 1
ATOM 593 N N . GLU A 1 81 ? 5.839 -5.030 23.706 1.00 71.88 81 GLU A N 1
ATOM 594 C CA . GLU A 1 81 ? 6.304 -4.478 22.427 1.00 71.88 81 GLU A CA 1
ATOM 595 C C . GLU A 1 81 ? 6.346 -2.940 22.448 1.00 71.88 81 GLU A C 1
ATOM 597 O O . GLU A 1 81 ? 7.318 -2.333 22.013 1.00 71.88 81 GLU A O 1
ATOM 602 N N . SER A 1 82 ? 5.337 -2.295 23.048 1.00 62.16 82 SER A N 1
ATOM 603 C CA . SER A 1 82 ? 5.320 -0.836 23.234 1.00 62.16 82 SER A CA 1
ATOM 604 C C . SER A 1 82 ? 6.536 -0.352 24.030 1.00 62.16 82 SER A C 1
ATOM 606 O O . SER A 1 82 ? 7.191 0.626 23.657 1.00 62.16 82 SER A O 1
ATOM 608 N N . ARG A 1 83 ? 6.912 -1.078 25.091 1.00 69.88 83 ARG A N 1
ATOM 609 C CA . ARG A 1 83 ? 8.105 -0.756 25.873 1.00 69.88 83 ARG A CA 1
ATOM 610 C C . ARG A 1 83 ? 9.391 -0.977 25.075 1.00 69.88 83 ARG A C 1
ATOM 612 O O . ARG A 1 83 ? 10.300 -0.158 25.183 1.00 69.88 83 ARG A O 1
ATOM 619 N N . ALA A 1 84 ? 9.457 -2.028 24.262 1.00 72.50 84 ALA A N 1
ATOM 620 C CA . ALA A 1 84 ? 10.563 -2.273 23.340 1.00 72.50 84 ALA A CA 1
ATOM 621 C C . ALA A 1 84 ? 10.708 -1.138 22.307 1.00 72.50 84 ALA A C 1
ATOM 623 O O . ALA A 1 84 ? 11.799 -0.594 22.144 1.00 72.50 84 ALA A O 1
ATOM 624 N N . CYS A 1 85 ? 9.605 -0.692 21.695 1.00 69.81 85 CYS A N 1
ATOM 625 C CA . CYS A 1 85 ? 9.575 0.456 20.785 1.00 69.81 85 CYS A CA 1
ATOM 626 C C . CYS A 1 85 ? 10.070 1.743 21.451 1.00 69.81 85 CYS A C 1
ATOM 628 O O . CYS A 1 85 ? 10.881 2.456 20.863 1.00 69.81 85 CYS A O 1
ATOM 630 N N . GLN A 1 86 ? 9.633 2.038 22.680 1.00 68.12 86 GLN A N 1
ATOM 631 C CA . GLN A 1 86 ? 10.115 3.201 23.436 1.00 68.12 86 GLN A CA 1
ATOM 632 C C . GLN A 1 86 ? 11.625 3.133 23.694 1.00 68.12 86 GLN A C 1
ATOM 634 O O . GLN A 1 86 ? 12.320 4.139 23.563 1.00 68.12 86 GLN A O 1
ATOM 639 N N . ILE A 1 87 ? 12.141 1.953 24.056 1.00 76.44 87 ILE A N 1
ATOM 640 C CA . ILE A 1 87 ? 13.575 1.740 24.291 1.00 76.44 87 ILE A CA 1
ATOM 641 C C . ILE A 1 87 ? 14.364 2.004 23.005 1.00 76.44 87 ILE A C 1
ATOM 643 O O . ILE A 1 87 ? 15.296 2.802 23.032 1.00 76.44 87 ILE A O 1
ATOM 647 N N . LEU A 1 88 ? 13.950 1.409 21.885 1.00 75.56 88 LEU A N 1
ATOM 648 C CA . LEU A 1 88 ? 14.596 1.577 20.580 1.00 75.56 88 LEU A CA 1
ATOM 649 C C . LEU A 1 88 ? 14.519 3.017 20.061 1.00 75.56 88 LEU A C 1
ATOM 651 O O . LEU A 1 88 ? 15.511 3.543 19.567 1.00 75.56 88 LEU A O 1
ATOM 655 N N . THR A 1 89 ? 13.369 3.678 20.225 1.00 71.88 89 THR A N 1
ATOM 656 C CA . THR A 1 89 ? 13.180 5.092 19.856 1.00 71.88 89 THR A CA 1
ATOM 657 C C . THR A 1 89 ? 14.142 5.982 20.637 1.00 71.88 89 THR A C 1
ATOM 659 O O . THR A 1 89 ? 14.793 6.850 20.063 1.00 71.88 89 THR A O 1
ATOM 662 N N . GLN A 1 90 ? 14.304 5.724 21.937 1.00 73.06 90 GLN A N 1
ATOM 663 C CA . GLN A 1 90 ? 15.259 6.462 22.757 1.00 73.06 90 GLN A CA 1
ATOM 664 C C . GLN A 1 90 ? 16.716 6.144 22.393 1.00 73.06 90 GLN A C 1
ATOM 666 O O . GLN A 1 90 ? 17.549 7.041 22.417 1.00 73.06 90 GLN A O 1
ATOM 671 N N . MET A 1 91 ? 17.040 4.890 22.060 1.00 77.06 91 MET A N 1
ATOM 672 C CA . MET A 1 91 ? 18.375 4.519 21.571 1.00 77.06 91 MET A CA 1
ATOM 673 C C . MET A 1 91 ? 18.694 5.232 20.255 1.00 77.06 91 MET A C 1
ATOM 675 O O . MET A 1 91 ? 19.803 5.718 20.093 1.00 77.06 91 MET A O 1
ATOM 679 N N . ARG A 1 92 ? 17.714 5.369 19.354 1.00 72.69 92 ARG A N 1
ATOM 680 C CA . ARG A 1 92 ? 17.851 6.156 18.121 1.00 72.69 92 ARG A CA 1
ATOM 681 C C . ARG A 1 92 ? 18.096 7.637 18.393 1.00 72.69 92 ARG A C 1
ATOM 683 O O . ARG A 1 92 ? 18.970 8.220 17.775 1.00 72.69 92 ARG A O 1
ATOM 690 N N . ALA A 1 93 ? 17.376 8.230 19.345 1.00 67.94 93 ALA A N 1
ATOM 691 C CA . ALA A 1 93 ? 17.595 9.623 19.745 1.00 67.94 93 ALA A CA 1
ATOM 692 C C . ALA A 1 93 ? 18.992 9.870 20.349 1.00 67.94 93 ALA A C 1
ATOM 694 O O . ALA A 1 93 ? 19.457 11.003 20.377 1.00 67.94 93 ALA A O 1
ATOM 695 N N . ASN A 1 94 ? 19.655 8.811 20.821 1.00 70.25 94 ASN A N 1
ATOM 696 C CA . ASN A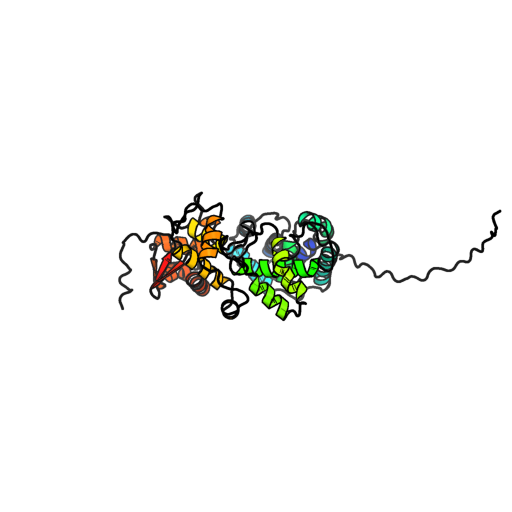 1 94 ? 21.012 8.850 21.357 1.00 70.25 94 ASN A CA 1
ATOM 697 C C . ASN A 1 94 ? 22.077 8.455 20.317 1.00 70.25 94 ASN A C 1
ATOM 699 O O . ASN A 1 94 ? 23.227 8.235 20.705 1.00 70.25 94 ASN A O 1
ATOM 703 N N . ALA A 1 95 ? 21.703 8.307 19.040 1.00 69.19 95 ALA A N 1
ATOM 704 C CA . ALA A 1 95 ? 22.657 8.046 17.973 1.00 69.19 95 ALA A CA 1
ATOM 705 C C . ALA A 1 95 ? 23.730 9.138 17.958 1.00 69.19 95 ALA A C 1
ATOM 707 O O . ALA A 1 95 ? 23.430 10.328 18.036 1.00 69.19 95 ALA A O 1
ATOM 708 N N . ARG A 1 96 ? 24.987 8.699 17.947 1.00 66.12 96 ARG A N 1
ATOM 709 C CA . ARG A 1 96 ? 26.173 9.548 17.838 1.00 66.12 96 ARG A CA 1
ATOM 710 C C . ARG A 1 96 ? 26.772 9.336 16.458 1.00 66.12 96 ARG A C 1
ATOM 712 O O . ARG A 1 96 ? 26.477 8.322 15.830 1.00 66.12 96 ARG A O 1
ATOM 719 N N . ASP A 1 97 ? 27.658 10.234 16.052 1.00 69.81 97 ASP A N 1
ATOM 720 C CA . ASP A 1 97 ? 28.516 9.996 14.896 1.00 69.81 97 ASP A CA 1
ATOM 721 C C . ASP A 1 97 ? 29.316 8.710 15.145 1.00 69.81 97 ASP A C 1
ATOM 723 O O . ASP A 1 97 ? 30.113 8.618 16.087 1.00 69.81 97 ASP A O 1
ATOM 727 N N . PHE A 1 98 ? 29.013 7.673 14.367 1.00 77.38 98 PHE A N 1
ATOM 728 C CA . PHE A 1 98 ? 29.695 6.389 14.453 1.00 77.38 98 PHE A CA 1
ATOM 729 C C . PHE A 1 98 ? 31.022 6.440 13.687 1.00 77.38 98 PHE A C 1
ATOM 731 O O . PHE A 1 98 ? 31.175 7.262 12.781 1.00 77.38 98 PHE A O 1
ATOM 738 N N . PRO A 1 99 ? 31.989 5.571 14.030 1.00 80.44 99 PRO A N 1
ATOM 739 C CA . PRO A 1 99 ? 33.240 5.465 13.289 1.00 80.44 99 PRO A CA 1
ATOM 740 C C . PRO A 1 99 ? 33.002 5.294 11.781 1.00 80.44 99 PRO A C 1
ATOM 742 O O . PRO A 1 99 ? 32.130 4.525 11.370 1.00 80.44 99 PRO A O 1
ATOM 745 N N . SER A 1 100 ? 33.791 5.982 10.950 1.00 77.81 100 SER A N 1
ATOM 746 C CA . SER A 1 100 ? 33.662 5.919 9.484 1.00 77.81 100 SER A CA 1
ATOM 747 C C . SER A 1 100 ? 33.854 4.502 8.936 1.00 77.81 100 SER A C 1
ATOM 749 O O . SER A 1 100 ? 33.191 4.128 7.976 1.00 77.81 100 SER A O 1
ATOM 751 N N . GLU A 1 101 ? 34.657 3.680 9.618 1.00 81.81 101 GLU A N 1
ATOM 752 C CA . GLU A 1 101 ? 34.837 2.246 9.350 1.00 81.81 101 GLU A CA 1
ATOM 753 C C . GLU A 1 101 ? 33.514 1.458 9.309 1.00 81.81 101 GLU A C 1
ATOM 755 O O . GLU A 1 101 ? 33.393 0.504 8.543 1.00 81.81 101 GLU A O 1
ATOM 760 N N . TYR A 1 102 ? 32.488 1.864 10.072 1.00 85.31 102 TYR A N 1
ATOM 761 C CA . TYR A 1 102 ? 31.176 1.210 10.022 1.00 85.31 102 TYR A CA 1
ATOM 762 C C . TYR A 1 102 ? 30.455 1.560 8.724 1.00 85.31 102 TYR A C 1
ATOM 764 O O . TYR A 1 102 ? 29.887 0.689 8.076 1.00 85.31 102 TYR A O 1
ATOM 772 N N . VAL A 1 103 ? 30.514 2.824 8.309 1.00 79.94 103 VAL A N 1
ATOM 773 C CA . VAL A 1 103 ? 29.942 3.268 7.032 1.00 79.94 103 VAL A CA 1
ATOM 774 C C . VAL A 1 103 ? 30.660 2.592 5.862 1.00 79.94 103 VAL A C 1
ATOM 776 O O . VAL A 1 103 ? 30.006 2.127 4.930 1.00 79.94 103 VAL A O 1
ATOM 779 N N . ASP A 1 104 ? 31.986 2.476 5.929 1.00 81.50 104 ASP A N 1
ATOM 780 C CA . ASP A 1 104 ? 32.798 1.865 4.877 1.00 81.50 104 ASP A CA 1
ATOM 781 C C . ASP A 1 104 ? 32.544 0.355 4.746 1.00 81.50 104 ASP A C 1
ATOM 783 O O . ASP A 1 104 ? 32.423 -0.140 3.626 1.00 81.50 104 ASP A O 1
ATOM 787 N N . ALA A 1 105 ? 32.350 -0.375 5.851 1.00 84.19 105 ALA A N 1
ATOM 788 C CA . ALA A 1 105 ? 31.980 -1.794 5.802 1.00 84.19 105 ALA A CA 1
ATOM 789 C C . ALA A 1 105 ? 30.641 -2.022 5.085 1.00 84.19 105 ALA A C 1
ATOM 791 O O . ALA A 1 105 ? 30.500 -2.911 4.242 1.00 84.19 105 ALA A O 1
ATOM 792 N N . PHE A 1 106 ? 29.664 -1.164 5.365 1.00 84.38 106 PHE A N 1
ATOM 793 C CA . PHE A 1 106 ? 28.359 -1.198 4.725 1.00 84.38 106 PHE A CA 1
ATOM 794 C C . PHE A 1 106 ? 28.418 -0.735 3.253 1.00 84.38 106 PHE A C 1
ATOM 796 O O . PHE A 1 106 ? 27.767 -1.342 2.402 1.00 84.38 106 PHE A O 1
ATOM 803 N N . ARG A 1 107 ? 29.280 0.232 2.902 1.00 81.25 107 ARG A N 1
ATOM 804 C CA . ARG A 1 107 ? 29.603 0.567 1.499 1.00 81.25 107 ARG A CA 1
ATOM 805 C C . ARG A 1 107 ? 30.288 -0.600 0.771 1.00 81.25 107 ARG A C 1
ATOM 807 O O . ARG A 1 107 ? 30.059 -0.795 -0.421 1.00 81.25 107 ARG A O 1
ATOM 814 N N . GLY A 1 108 ? 31.087 -1.403 1.471 1.00 79.38 108 GLY A N 1
ATOM 815 C CA . GLY A 1 108 ? 31.671 -2.641 0.949 1.00 79.38 108 GLY A CA 1
ATOM 816 C C . GLY A 1 108 ? 30.612 -3.694 0.605 1.00 79.38 108 GLY A C 1
ATOM 817 O O . GLY A 1 108 ? 30.691 -4.318 -0.455 1.00 79.38 108 GLY A O 1
ATOM 818 N N . ILE A 1 109 ? 29.575 -3.837 1.443 1.00 83.69 109 ILE A N 1
ATOM 819 C CA . ILE A 1 109 ? 28.408 -4.696 1.161 1.00 83.69 109 ILE A CA 1
ATOM 820 C C . ILE A 1 109 ? 27.688 -4.221 -0.103 1.00 83.69 109 ILE A C 1
ATOM 822 O O . ILE A 1 109 ? 27.392 -5.035 -0.972 1.00 83.69 109 ILE A O 1
ATOM 826 N N . ASP A 1 110 ? 27.451 -2.915 -0.228 1.00 79.56 110 ASP A N 1
ATOM 827 C CA . ASP A 1 110 ? 26.831 -2.298 -1.407 1.00 79.56 110 ASP A CA 1
ATOM 828 C C . ASP A 1 110 ? 27.665 -2.506 -2.681 1.00 79.56 110 ASP A C 1
ATOM 830 O O . ASP A 1 110 ? 27.165 -2.989 -3.695 1.00 79.56 110 ASP A O 1
ATOM 834 N N . THR A 1 111 ? 28.970 -2.256 -2.608 1.00 80.12 111 THR A N 1
ATOM 835 C CA . THR A 1 111 ? 29.887 -2.448 -3.740 1.00 80.12 111 THR A CA 1
ATOM 836 C C . THR A 1 111 ? 29.897 -3.906 -4.200 1.00 80.12 111 THR A C 1
ATOM 838 O O . THR A 1 111 ? 29.739 -4.186 -5.388 1.00 80.12 111 THR A O 1
ATOM 841 N N . THR A 1 112 ? 30.010 -4.843 -3.256 1.00 81.88 112 THR A N 1
ATOM 842 C CA . THR A 1 112 ? 30.013 -6.284 -3.543 1.00 81.88 112 THR A CA 1
ATOM 843 C C . THR A 1 112 ? 28.673 -6.718 -4.126 1.00 81.88 112 THR A C 1
ATOM 845 O O . THR A 1 112 ? 28.616 -7.411 -5.136 1.00 81.88 112 THR A O 1
ATOM 848 N N . ALA A 1 113 ? 27.565 -6.266 -3.544 1.00 78.62 113 ALA A N 1
ATOM 849 C CA . ALA A 1 113 ? 26.241 -6.604 -4.033 1.00 78.62 113 ALA A CA 1
ATOM 850 C C . ALA A 1 113 ? 26.041 -6.115 -5.477 1.00 78.62 113 ALA A C 1
ATOM 852 O O . ALA A 1 113 ? 25.649 -6.909 -6.329 1.00 78.62 113 ALA A O 1
ATOM 853 N N . ASN A 1 114 ? 26.421 -4.872 -5.788 1.00 74.81 114 ASN A N 1
ATOM 854 C CA . ASN A 1 114 ? 26.351 -4.309 -7.140 1.00 74.81 114 ASN A CA 1
ATOM 855 C C . ASN A 1 114 ? 27.190 -5.081 -8.174 1.00 74.81 114 ASN A C 1
ATOM 857 O O . ASN A 1 114 ? 26.769 -5.209 -9.323 1.00 74.81 114 ASN A O 1
ATOM 861 N N . GLN A 1 115 ? 28.335 -5.649 -7.784 1.00 78.62 115 GLN A N 1
ATOM 862 C CA . GLN A 1 115 ? 29.163 -6.481 -8.672 1.00 78.62 115 GLN A CA 1
ATOM 863 C C . GLN A 1 115 ? 28.513 -7.828 -9.025 1.00 78.62 115 GLN A C 1
ATOM 865 O O . GLN A 1 115 ? 28.803 -8.402 -10.075 1.00 78.62 115 GLN A O 1
ATOM 870 N N . HIS A 1 116 ? 27.637 -8.335 -8.156 1.00 72.94 116 HIS A N 1
ATOM 871 C CA . HIS A 1 116 ? 26.988 -9.636 -8.312 1.00 72.94 116 HIS A CA 1
ATOM 872 C C . HIS A 1 116 ? 25.555 -9.556 -8.851 1.00 72.94 116 HIS A C 1
ATOM 874 O O . HIS A 1 116 ? 24.938 -10.593 -9.113 1.00 72.94 116 HIS A O 1
ATOM 880 N N . LEU A 1 117 ? 25.023 -8.348 -9.042 1.00 66.75 117 LEU A N 1
ATOM 881 C CA . LEU A 1 117 ? 23.739 -8.128 -9.697 1.00 66.75 117 LEU A CA 1
ATOM 882 C C . LEU A 1 117 ? 23.854 -8.254 -11.234 1.00 66.75 117 LEU A C 1
ATOM 884 O O . LEU A 1 117 ? 24.867 -7.856 -11.813 1.00 66.75 117 LEU A O 1
ATOM 888 N N . PRO A 1 118 ? 22.808 -8.757 -11.926 1.00 60.25 118 PRO A N 1
ATOM 889 C CA . PRO A 1 118 ? 21.564 -9.313 -11.383 1.00 60.25 118 PRO A CA 1
ATOM 890 C C . PRO A 1 118 ? 21.721 -10.771 -10.908 1.00 60.25 118 PRO A C 1
ATOM 892 O O . PRO A 1 118 ? 22.305 -11.609 -11.596 1.00 60.25 118 PRO A O 1
ATOM 895 N N . CYS A 1 119 ? 21.147 -11.108 -9.749 1.00 57.62 119 CYS A N 1
ATOM 896 C CA . CYS A 1 119 ? 21.032 -12.488 -9.269 1.00 57.62 119 CYS A CA 1
ATOM 897 C C . CYS A 1 119 ? 19.811 -12.664 -8.349 1.00 57.62 119 CYS A C 1
ATOM 899 O O . CYS A 1 119 ? 19.208 -11.682 -7.919 1.00 57.62 119 CYS A O 1
ATOM 901 N N . SER A 1 120 ? 19.423 -13.917 -8.067 1.00 63.84 120 SER A N 1
ATOM 902 C CA . SER A 1 120 ? 18.312 -14.191 -7.149 1.00 63.84 120 SER A CA 1
ATOM 903 C C . SER A 1 120 ? 18.642 -13.718 -5.724 1.00 63.84 120 SER A C 1
ATOM 905 O O . SER A 1 120 ? 19.819 -13.738 -5.344 1.00 63.84 120 SER A O 1
ATOM 907 N N . PRO A 1 121 ? 17.633 -13.353 -4.911 1.00 65.50 121 PRO A N 1
ATOM 908 C CA . PRO A 1 121 ? 17.834 -12.947 -3.519 1.00 65.50 121 PRO A CA 1
ATOM 909 C C . PRO A 1 121 ? 18.664 -13.955 -2.720 1.00 65.50 121 PRO A C 1
ATOM 911 O O . PRO A 1 121 ? 19.576 -13.571 -1.995 1.00 65.50 121 PRO A O 1
ATOM 914 N N . GLU A 1 122 ? 18.414 -15.250 -2.917 1.00 72.25 122 GLU A N 1
ATOM 915 C CA . GLU A 1 122 ? 19.106 -16.330 -2.210 1.00 72.25 122 GLU A CA 1
ATOM 916 C C . GLU A 1 122 ? 20.583 -16.418 -2.614 1.00 72.25 122 GLU A C 1
ATOM 918 O O . GLU A 1 122 ? 21.451 -16.687 -1.783 1.00 72.25 122 GLU A O 1
ATOM 923 N N . ARG A 1 123 ? 20.892 -16.167 -3.894 1.00 74.75 123 ARG A N 1
ATOM 924 C CA . ARG A 1 123 ? 22.270 -16.170 -4.396 1.00 74.75 123 ARG A CA 1
ATOM 925 C C . ARG A 1 123 ? 23.026 -14.938 -3.918 1.00 74.75 123 ARG A C 1
ATOM 927 O O . ARG A 1 123 ? 24.179 -15.067 -3.512 1.00 74.75 123 ARG A O 1
ATOM 934 N N . LEU A 1 124 ? 22.381 -13.775 -3.935 1.00 79.75 124 LEU A N 1
ATOM 935 C CA . LEU A 1 124 ? 22.956 -12.544 -3.407 1.00 79.75 124 LEU A CA 1
ATOM 936 C C . LEU A 1 124 ? 23.240 -12.680 -1.905 1.00 79.75 124 LEU A C 1
ATOM 938 O O . LEU A 1 124 ? 24.323 -12.332 -1.445 1.00 79.75 124 LEU A O 1
ATOM 942 N N . GLU A 1 125 ? 22.313 -13.270 -1.148 1.00 81.50 125 GLU A N 1
ATOM 943 C CA . GLU A 1 125 ? 22.480 -13.540 0.283 1.00 81.50 125 GLU A CA 1
ATOM 944 C C . GLU A 1 125 ? 23.597 -14.529 0.602 1.00 81.50 125 GLU A C 1
ATOM 946 O O . GLU A 1 125 ? 24.214 -14.416 1.666 1.00 81.50 125 GLU A O 1
ATOM 951 N N . ALA A 1 126 ? 23.842 -15.502 -0.277 1.00 82.75 126 ALA A N 1
ATOM 952 C CA . ALA A 1 126 ? 24.951 -16.439 -0.140 1.00 82.75 126 ALA A CA 1
ATOM 953 C C . ALA A 1 126 ? 26.298 -15.749 -0.398 1.00 82.75 126 ALA A C 1
ATOM 955 O O . ALA A 1 126 ? 27.243 -15.940 0.363 1.00 82.75 126 ALA A O 1
ATOM 956 N N . VAL A 1 127 ? 26.369 -14.908 -1.433 1.00 85.50 127 VAL A N 1
ATOM 957 C CA . VAL A 1 127 ? 27.573 -14.146 -1.796 1.00 85.50 127 VAL A CA 1
ATOM 958 C C . VAL A 1 127 ? 27.933 -13.117 -0.729 1.00 85.50 127 VAL A C 1
ATOM 960 O O . VAL A 1 127 ? 29.094 -12.994 -0.356 1.00 85.50 127 VAL A O 1
ATOM 963 N N . LEU A 1 128 ? 26.940 -12.403 -0.203 1.00 87.81 128 LEU A N 1
ATOM 964 C CA . LEU A 1 128 ? 27.147 -11.380 0.820 1.00 87.81 128 LEU A CA 1
ATOM 965 C C . LEU A 1 128 ? 27.287 -11.964 2.225 1.00 87.81 128 LEU A C 1
ATOM 967 O O . LEU A 1 128 ? 27.586 -11.220 3.156 1.00 87.81 128 LEU A O 1
ATOM 971 N N . ARG A 1 129 ? 27.095 -13.277 2.409 1.00 90.81 129 ARG A N 1
ATOM 972 C CA . ARG A 1 129 ? 27.141 -13.923 3.726 1.00 90.81 129 ARG A CA 1
ATOM 973 C C . ARG A 1 129 ? 28.408 -13.613 4.530 1.00 90.81 129 ARG A C 1
ATOM 975 O O . ARG A 1 129 ? 28.253 -13.303 5.709 1.00 90.81 129 ARG A O 1
ATOM 982 N N . PRO A 1 130 ? 29.619 -13.616 3.938 1.00 89.19 130 PRO A N 1
ATOM 983 C CA . PRO A 1 130 ? 30.838 -13.263 4.664 1.00 89.19 130 PRO A CA 1
ATOM 984 C C . PRO A 1 130 ? 30.839 -11.818 5.181 1.00 89.19 130 PRO A C 1
ATOM 986 O O . PRO A 1 130 ? 31.383 -11.554 6.246 1.00 89.19 130 PRO A O 1
ATOM 989 N N . LEU A 1 131 ? 30.202 -10.891 4.457 1.00 87.94 131 LEU A N 1
ATOM 990 C CA . LEU A 1 131 ? 30.138 -9.471 4.819 1.00 87.94 131 LEU A CA 1
ATOM 991 C C . LEU A 1 131 ? 28.975 -9.160 5.774 1.00 87.94 131 LEU A C 1
ATOM 993 O O . LEU A 1 131 ? 29.074 -8.276 6.622 1.00 87.94 131 LEU A O 1
ATOM 997 N N . LEU A 1 132 ? 27.866 -9.893 5.657 1.00 86.19 132 LEU A N 1
ATOM 998 C CA . LEU A 1 132 ? 26.706 -9.768 6.542 1.00 86.19 132 LEU A CA 1
ATOM 999 C C . LEU A 1 132 ? 26.979 -10.373 7.925 1.00 86.19 132 LEU A C 1
ATOM 1001 O O . LEU A 1 132 ? 26.539 -9.823 8.933 1.00 86.19 132 LEU A O 1
ATOM 1005 N N . GLY A 1 133 ? 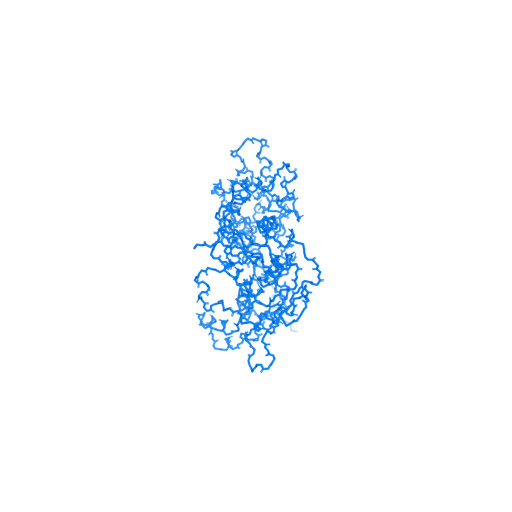27.714 -11.484 7.975 1.00 88.00 133 GLY A N 1
ATOM 1006 C CA . GLY A 1 133 ? 27.903 -12.281 9.183 1.00 88.00 133 GLY A CA 1
ATOM 1007 C C . GLY A 1 133 ? 26.695 -13.165 9.518 1.00 88.00 133 GLY A C 1
ATOM 1008 O O . GLY A 1 133 ? 25.754 -13.331 8.730 1.00 88.00 133 GLY A O 1
ATOM 1009 N N . ASP A 1 134 ? 26.728 -13.758 10.712 1.00 84.69 134 ASP A N 1
ATOM 1010 C CA . ASP A 1 134 ? 25.717 -14.715 11.165 1.00 84.69 134 ASP A CA 1
ATOM 1011 C C . ASP A 1 134 ? 24.451 -14.024 11.684 1.00 84.69 134 ASP A C 1
ATOM 1013 O O . ASP A 1 134 ? 24.465 -13.293 12.677 1.00 84.69 134 ASP A O 1
ATOM 1017 N N . GLY A 1 135 ? 23.317 -14.316 11.042 1.00 83.94 135 GLY A N 1
ATOM 1018 C CA . GLY A 1 135 ? 21.999 -13.834 11.460 1.00 83.94 135 GLY A CA 1
ATOM 1019 C C . GLY A 1 135 ? 21.329 -12.866 10.485 1.00 83.94 135 GLY A C 1
ATOM 1020 O O . GLY A 1 135 ? 20.266 -13.227 9.976 1.00 83.94 135 GLY A O 1
ATOM 1021 N N . PRO A 1 136 ? 21.893 -11.670 10.219 1.00 83.06 136 PRO A N 1
ATOM 1022 C CA . PRO A 1 136 ? 21.190 -10.635 9.481 1.00 83.06 136 PRO A CA 1
ATOM 1023 C C . PRO A 1 136 ? 20.986 -11.038 8.019 1.00 83.06 136 PRO A C 1
ATOM 1025 O O . PRO A 1 136 ? 21.852 -11.630 7.363 1.00 83.06 136 PRO A O 1
ATOM 1028 N N . THR A 1 137 ? 19.802 -10.712 7.513 1.00 83.44 137 THR A N 1
ATOM 1029 C CA . THR A 1 137 ? 19.499 -10.729 6.079 1.00 83.44 137 THR A CA 1
ATOM 1030 C C . THR A 1 137 ? 20.023 -9.454 5.417 1.00 83.44 137 THR A C 1
ATOM 1032 O O . THR A 1 137 ? 20.407 -8.495 6.096 1.00 83.44 137 THR A O 1
ATOM 1035 N N . ILE A 1 138 ? 20.007 -9.409 4.083 1.00 79.56 138 ILE A N 1
ATOM 1036 C CA . ILE A 1 138 ? 20.327 -8.171 3.349 1.00 79.56 138 ILE A CA 1
ATOM 1037 C C . ILE A 1 138 ? 19.366 -7.040 3.757 1.00 79.56 138 ILE A C 1
ATOM 1039 O O . ILE A 1 138 ? 19.792 -5.901 3.943 1.00 79.56 138 ILE A O 1
ATOM 1043 N N . GLU A 1 139 ? 18.080 -7.351 3.950 1.00 76.25 139 GLU A N 1
ATOM 1044 C CA . GLU A 1 139 ? 17.064 -6.379 4.373 1.00 76.25 139 GLU A CA 1
ATOM 1045 C C . GLU A 1 139 ? 17.348 -5.826 5.779 1.00 76.25 139 GLU A C 1
ATOM 1047 O O . GLU A 1 139 ? 17.202 -4.626 6.025 1.00 76.25 139 GLU A O 1
ATOM 1052 N N . ASP A 1 140 ? 17.798 -6.679 6.704 1.00 79.00 140 ASP A N 1
ATOM 1053 C CA . ASP A 1 140 ? 18.151 -6.256 8.060 1.00 79.00 140 ASP A CA 1
ATOM 1054 C C . ASP A 1 140 ? 19.349 -5.301 8.065 1.00 79.00 140 ASP A C 1
ATOM 1056 O O . ASP A 1 140 ? 19.308 -4.266 8.740 1.00 79.00 140 ASP A O 1
ATOM 1060 N N . ALA A 1 141 ? 20.384 -5.630 7.286 1.00 82.06 141 ALA A N 1
ATOM 1061 C CA . ALA A 1 141 ? 21.563 -4.793 7.098 1.00 82.06 141 ALA A CA 1
ATOM 1062 C C . ALA A 1 141 ? 21.191 -3.441 6.466 1.00 82.06 141 ALA A C 1
ATOM 1064 O O . ALA A 1 141 ? 21.620 -2.390 6.944 1.00 82.06 141 ALA A O 1
ATOM 1065 N N . TRP A 1 142 ? 20.317 -3.453 5.458 1.00 76.94 142 TRP A N 1
ATOM 1066 C CA . TRP A 1 142 ? 19.814 -2.243 4.811 1.00 76.94 142 TRP A CA 1
ATOM 1067 C C . TRP A 1 142 ? 19.035 -1.343 5.773 1.00 76.94 142 TRP A C 1
ATOM 1069 O O . TRP A 1 142 ? 19.301 -0.143 5.887 1.00 76.94 142 TRP A O 1
ATOM 1079 N N . ARG A 1 143 ? 18.092 -1.925 6.523 1.00 74.25 143 ARG A N 1
ATOM 1080 C CA . ARG A 1 143 ? 17.294 -1.187 7.506 1.00 74.25 143 ARG A CA 1
ATOM 1081 C C . ARG A 1 143 ? 18.183 -0.556 8.575 1.00 74.25 143 ARG A C 1
ATOM 1083 O O . ARG A 1 143 ? 17.920 0.573 8.977 1.00 74.25 143 ARG A O 1
ATOM 1090 N N . PHE A 1 144 ? 19.220 -1.260 9.028 1.00 83.31 144 PHE A N 1
ATOM 1091 C CA . PHE A 1 144 ? 20.186 -0.723 9.985 1.00 83.31 144 PHE A CA 1
ATOM 1092 C C . PHE A 1 144 ? 20.971 0.461 9.408 1.00 83.31 144 PHE A C 1
ATOM 1094 O O . PHE A 1 144 ? 21.027 1.516 10.041 1.00 83.31 144 PHE A O 1
ATOM 1101 N N . ALA A 1 145 ? 21.524 0.310 8.202 1.00 79.19 145 ALA A N 1
ATOM 1102 C CA . ALA A 1 145 ? 22.318 1.346 7.549 1.00 79.19 145 ALA A CA 1
ATOM 1103 C C . ALA A 1 145 ? 21.526 2.644 7.353 1.00 79.19 145 ALA A C 1
ATOM 1105 O O . ALA A 1 145 ? 22.002 3.722 7.709 1.00 79.19 145 ALA A O 1
ATOM 1106 N N . ARG A 1 146 ? 20.272 2.529 6.901 1.00 74.62 146 ARG A N 1
ATOM 1107 C CA . ARG A 1 146 ? 19.360 3.668 6.768 1.00 74.62 146 ARG A CA 1
ATOM 1108 C C . ARG A 1 146 ? 19.008 4.296 8.115 1.00 74.62 146 ARG A C 1
ATOM 1110 O O . ARG A 1 146 ? 18.919 5.512 8.231 1.00 74.62 146 ARG A O 1
ATOM 1117 N N . ASP A 1 147 ? 18.732 3.481 9.130 1.00 74.00 147 ASP A N 1
ATOM 1118 C CA . ASP A 1 147 ? 18.220 3.994 10.399 1.00 74.00 147 ASP A CA 1
ATOM 1119 C C . ASP A 1 147 ? 19.323 4.646 11.271 1.00 74.00 147 ASP A C 1
ATOM 1121 O O . ASP A 1 147 ? 18.972 5.504 12.090 1.00 74.00 147 ASP A O 1
ATOM 1125 N N . TYR A 1 148 ? 20.604 4.259 11.109 1.00 76.69 148 TYR A N 1
ATOM 1126 C CA . TYR A 1 148 ? 21.712 4.630 12.016 1.00 76.69 148 TYR A CA 1
ATOM 1127 C C . TYR A 1 148 ? 23.009 5.127 11.371 1.00 76.69 148 TYR A C 1
ATOM 1129 O O . TYR A 1 148 ? 23.764 5.814 12.055 1.00 76.69 148 TYR A O 1
ATOM 1137 N N . LEU A 1 149 ? 23.300 4.778 10.119 1.00 72.25 149 LEU A N 1
ATOM 1138 C CA . LEU A 1 149 ? 24.543 5.182 9.449 1.00 72.25 149 LEU A CA 1
ATOM 1139 C C . LEU A 1 149 ? 24.322 6.284 8.405 1.00 72.25 149 LEU A C 1
ATOM 1141 O O . LEU A 1 149 ? 25.286 6.709 7.778 1.00 72.25 149 LEU A O 1
ATOM 1145 N N . ASP A 1 150 ? 23.064 6.698 8.199 1.00 65.69 150 ASP A N 1
ATOM 1146 C CA . ASP A 1 150 ? 22.625 7.605 7.124 1.00 65.69 150 ASP A CA 1
ATOM 1147 C C . ASP A 1 150 ? 23.177 7.198 5.742 1.00 65.69 150 ASP A C 1
ATOM 1149 O O . ASP A 1 150 ? 23.375 8.002 4.834 1.00 65.69 150 ASP A O 1
ATOM 1153 N N . ALA A 1 151 ? 23.461 5.900 5.594 1.00 60.19 151 ALA A N 1
ATOM 1154 C CA . ALA A 1 151 ? 24.042 5.315 4.406 1.00 60.19 151 ALA A CA 1
ATOM 1155 C C . ALA A 1 151 ? 22.916 4.696 3.581 1.00 60.19 151 ALA A C 1
ATOM 1157 O O . ALA A 1 151 ? 22.282 3.715 3.985 1.00 60.19 151 ALA A O 1
ATOM 1158 N N . HIS A 1 152 ? 22.670 5.273 2.409 1.00 55.25 152 HIS A N 1
ATOM 1159 C CA . HIS A 1 152 ? 21.784 4.703 1.403 1.00 55.25 152 HIS A CA 1
ATOM 1160 C C . HIS A 1 152 ? 22.499 3.559 0.689 1.00 55.25 152 HIS A C 1
ATOM 1162 O O . HIS A 1 152 ? 23.053 3.736 -0.390 1.00 55.25 152 HIS A O 1
ATOM 1168 N N . LEU A 1 153 ? 22.518 2.390 1.317 1.00 50.44 153 LEU A N 1
ATOM 1169 C CA . LEU A 1 153 ? 22.933 1.170 0.633 1.00 50.44 153 LEU A CA 1
ATOM 1170 C C . LEU A 1 153 ? 21.793 0.686 -0.262 1.00 50.44 153 LEU A C 1
ATOM 1172 O O . LEU A 1 153 ? 20.629 0.929 0.051 1.00 50.44 153 LEU A O 1
ATOM 1176 N N . ILE A 1 154 ? 22.151 0.030 -1.359 1.00 52.50 154 ILE A N 1
ATOM 1177 C CA . ILE A 1 154 ? 21.351 -0.436 -2.495 1.00 52.50 154 ILE A CA 1
ATOM 1178 C C . ILE A 1 154 ? 19.832 -0.314 -2.357 1.00 52.50 154 ILE A C 1
ATOM 1180 O O . ILE A 1 154 ? 19.178 -0.949 -1.528 1.00 52.50 154 ILE A O 1
ATOM 1184 N N . THR A 1 155 ? 19.289 0.396 -3.343 1.00 48.16 155 THR A N 1
ATOM 1185 C CA . THR A 1 155 ? 17.952 0.344 -3.945 1.00 48.16 155 THR A CA 1
ATOM 1186 C C . THR A 1 155 ? 17.511 -1.102 -4.268 1.00 48.16 155 THR A C 1
ATOM 1188 O O . THR A 1 155 ? 17.403 -1.507 -5.424 1.00 48.16 155 THR A O 1
ATOM 1191 N N . LEU A 1 156 ? 17.290 -1.939 -3.249 1.00 42.06 156 LEU A N 1
ATOM 1192 C CA . LEU A 1 156 ? 16.902 -3.355 -3.389 1.00 42.06 156 LEU A CA 1
ATOM 1193 C C . LEU A 1 156 ? 15.522 -3.548 -4.031 1.00 42.06 156 LEU A C 1
ATOM 1195 O O . LEU A 1 156 ? 15.208 -4.645 -4.491 1.00 42.06 156 LEU A O 1
ATOM 1199 N N . GLU A 1 157 ? 14.721 -2.486 -4.122 1.00 42.28 157 GLU A N 1
ATOM 1200 C CA . GLU A 1 157 ? 13.403 -2.504 -4.767 1.00 42.28 157 GLU A CA 1
ATOM 1201 C C . GLU A 1 157 ? 13.474 -2.805 -6.276 1.00 42.28 157 GLU A C 1
ATOM 1203 O O . GLU A 1 157 ? 12.500 -3.279 -6.855 1.00 42.28 157 GLU A O 1
ATOM 1208 N N . ALA A 1 158 ? 14.639 -2.608 -6.897 1.00 42.09 158 ALA A N 1
ATOM 1209 C CA . ALA A 1 158 ? 14.845 -2.722 -8.338 1.00 42.09 158 ALA A CA 1
ATOM 1210 C C . ALA A 1 158 ? 15.362 -4.083 -8.836 1.00 42.09 158 ALA A C 1
ATOM 1212 O O . ALA A 1 158 ? 15.113 -4.485 -9.971 1.00 42.09 158 ALA A O 1
ATOM 1213 N N . HIS A 1 159 ? 16.145 -4.779 -8.014 1.00 39.09 159 HIS A N 1
ATOM 1214 C CA . HIS A 1 159 ? 17.107 -5.765 -8.515 1.00 39.09 159 HIS A CA 1
ATOM 1215 C C . HIS A 1 159 ? 16.795 -7.220 -8.165 1.00 39.09 159 HIS A C 1
ATOM 1217 O O . HIS A 1 159 ? 17.291 -8.131 -8.826 1.00 39.09 159 HIS A O 1
ATOM 1223 N N . LEU A 1 160 ? 15.953 -7.451 -7.156 1.00 41.03 160 LEU A N 1
ATOM 1224 C CA . LEU A 1 160 ? 15.642 -8.789 -6.640 1.00 41.03 160 LEU A CA 1
ATOM 1225 C C . LEU A 1 160 ? 14.715 -9.614 -7.555 1.00 41.03 160 LEU A C 1
ATOM 1227 O O . LEU A 1 160 ? 14.446 -10.776 -7.259 1.00 41.03 160 LEU A O 1
ATOM 1231 N N . PHE A 1 161 ? 14.244 -9.042 -8.670 1.00 42.41 161 PHE A N 1
ATOM 1232 C CA . PHE A 1 161 ? 13.273 -9.675 -9.574 1.00 42.41 161 PHE A CA 1
ATOM 1233 C C . PHE A 1 161 ? 13.796 -9.953 -10.992 1.00 42.41 161 PHE A C 1
ATOM 1235 O O . PHE A 1 161 ? 13.021 -10.360 -11.856 1.00 42.41 161 PHE A O 1
ATOM 1242 N N . SER A 1 162 ? 15.094 -9.777 -11.255 1.00 36.03 162 SER A N 1
ATOM 1243 C CA . SER A 1 162 ? 15.664 -10.078 -12.576 1.00 36.03 162 SER A CA 1
ATOM 1244 C C . SER A 1 162 ? 15.974 -11.575 -12.729 1.00 36.03 162 SER A C 1
ATOM 1246 O O . SER A 1 162 ? 16.893 -12.103 -12.103 1.00 36.03 162 SER A O 1
ATOM 1248 N N . ALA A 1 163 ? 15.210 -12.263 -13.582 1.00 33.91 163 ALA A N 1
ATOM 1249 C CA . ALA A 1 163 ? 15.616 -13.533 -14.189 1.00 33.91 163 ALA A CA 1
ATOM 1250 C C . ALA A 1 163 ? 16.831 -13.309 -15.126 1.00 33.91 163 ALA A C 1
ATOM 1252 O O . ALA A 1 163 ? 17.057 -12.174 -15.551 1.00 33.91 163 ALA A O 1
ATOM 1253 N N . PRO A 1 164 ? 17.642 -14.339 -15.443 1.00 41.25 164 PRO A N 1
ATOM 1254 C CA . PRO A 1 164 ? 18.884 -14.125 -16.172 1.00 41.25 164 PRO A CA 1
ATOM 1255 C C . PRO A 1 164 ? 18.650 -13.854 -17.669 1.00 41.25 164 PRO A C 1
ATOM 1257 O O . PRO A 1 164 ? 17.831 -14.516 -18.302 1.00 41.25 164 PRO A O 1
ATOM 1260 N N . ASP A 1 165 ? 19.519 -12.987 -18.205 1.00 37.94 165 ASP A N 1
ATOM 1261 C CA . ASP A 1 165 ? 20.051 -12.960 -19.582 1.00 37.94 165 ASP A CA 1
ATOM 1262 C C . ASP A 1 165 ? 19.285 -12.130 -20.654 1.00 37.94 165 ASP A C 1
ATOM 1264 O O . ASP A 1 165 ? 18.363 -12.622 -21.300 1.00 37.94 165 ASP A O 1
ATOM 1268 N N . ARG A 1 166 ? 19.740 -10.889 -20.947 1.00 36.28 166 ARG A N 1
ATOM 1269 C CA . ARG A 1 166 ? 20.579 -10.487 -22.120 1.00 36.28 166 ARG A CA 1
ATOM 1270 C C . ARG A 1 166 ? 20.465 -8.978 -22.451 1.00 36.28 166 ARG A C 1
ATOM 1272 O O . ARG A 1 166 ? 19.386 -8.486 -22.753 1.00 36.28 166 ARG A O 1
ATOM 1279 N N . SER A 1 167 ? 21.630 -8.332 -22.624 1.00 39.34 167 SER A N 1
ATOM 1280 C CA . SER A 1 167 ? 21.890 -7.019 -23.278 1.00 39.34 167 SER A CA 1
ATOM 1281 C C . SER A 1 167 ? 21.892 -5.756 -22.394 1.00 39.34 167 SER A C 1
ATOM 1283 O O . SER A 1 167 ? 20.911 -5.025 -22.301 1.00 39.34 167 SER A O 1
ATOM 1285 N N . ARG A 1 168 ? 23.087 -5.406 -21.893 1.00 48.78 168 ARG A N 1
ATOM 1286 C CA . ARG A 1 168 ? 23.409 -4.322 -20.933 1.00 48.78 168 ARG A CA 1
ATOM 1287 C C . ARG A 1 168 ? 23.009 -2.868 -21.274 1.00 48.78 168 ARG A C 1
ATOM 1289 O O . ARG A 1 168 ? 23.158 -2.021 -20.409 1.00 48.78 168 ARG A O 1
ATOM 1296 N N . ALA A 1 169 ? 22.492 -2.552 -22.463 1.00 42.81 169 ALA A N 1
ATOM 1297 C CA . ALA A 1 169 ? 21.935 -1.217 -22.773 1.00 42.81 169 ALA A CA 1
ATOM 1298 C C . ALA A 1 169 ? 20.408 -1.232 -23.004 1.00 42.81 169 ALA A C 1
ATOM 1300 O O . ALA A 1 169 ? 19.736 -0.220 -22.812 1.00 42.81 169 ALA A O 1
ATOM 1301 N N . GLY A 1 170 ? 19.849 -2.390 -23.379 1.00 49.50 170 GLY A N 1
ATOM 1302 C CA . GLY A 1 170 ? 18.404 -2.637 -23.326 1.00 49.50 170 GLY A CA 1
ATOM 1303 C C . GLY A 1 170 ? 17.931 -2.909 -21.895 1.00 49.50 170 GLY A C 1
ATOM 1304 O O . GLY A 1 170 ? 16.806 -2.557 -21.548 1.00 49.50 170 GLY A O 1
ATOM 1305 N N . ASP A 1 171 ? 18.819 -3.455 -21.060 1.00 63.75 171 ASP A N 1
ATOM 1306 C CA . ASP A 1 171 ? 18.577 -3.798 -19.655 1.00 63.75 171 ASP A CA 1
ATOM 1307 C C . ASP A 1 171 ? 18.239 -2.579 -18.795 1.00 63.75 171 ASP A C 1
ATOM 1309 O O . ASP A 1 171 ? 17.270 -2.615 -18.047 1.00 63.75 171 ASP A O 1
ATOM 1313 N N . GLU A 1 172 ? 18.986 -1.476 -18.920 1.00 70.81 172 GLU A N 1
ATOM 1314 C CA . GLU A 1 172 ? 18.766 -0.299 -18.072 1.00 70.81 172 GLU A CA 1
ATOM 1315 C C . GLU A 1 172 ? 17.413 0.358 -18.364 1.00 70.81 172 GLU A C 1
ATOM 1317 O O . GLU A 1 172 ? 16.647 0.624 -17.447 1.00 70.81 172 GLU A O 1
ATOM 1322 N N . ARG A 1 173 ? 17.051 0.518 -19.643 1.00 71.81 173 ARG A N 1
ATOM 1323 C CA . ARG A 1 173 ? 15.743 1.074 -20.031 1.00 71.81 173 ARG A CA 1
ATOM 1324 C C . ARG A 1 173 ? 14.588 0.169 -19.621 1.00 71.81 173 ARG A C 1
ATOM 1326 O O . ARG A 1 173 ? 13.581 0.657 -19.116 1.00 71.81 173 ARG A O 1
ATOM 1333 N N . THR A 1 174 ? 14.730 -1.140 -19.831 1.00 80.31 174 THR A N 1
ATOM 1334 C CA . THR A 1 174 ? 13.725 -2.127 -19.407 1.00 80.31 174 THR A CA 1
ATOM 1335 C C . THR A 1 174 ? 13.516 -2.049 -17.904 1.00 80.31 174 THR A C 1
ATOM 1337 O O . THR A 1 174 ? 12.385 -1.933 -17.435 1.00 80.31 174 THR A O 1
ATOM 1340 N N . ARG A 1 175 ? 14.620 -2.013 -17.159 1.00 77.69 175 ARG A N 1
ATOM 1341 C CA . ARG A 1 175 ? 14.624 -1.878 -15.712 1.00 77.69 175 ARG A CA 1
ATOM 1342 C C . ARG A 1 175 ? 13.969 -0.576 -15.257 1.00 77.69 175 ARG A C 1
ATOM 1344 O O . ARG A 1 175 ? 13.072 -0.639 -14.426 1.00 77.69 175 ARG A O 1
ATOM 1351 N N . THR A 1 176 ? 14.331 0.574 -15.825 1.00 78.88 176 THR A N 1
ATOM 1352 C CA . THR A 1 176 ? 13.706 1.865 -15.497 1.00 78.88 176 THR A CA 1
ATOM 1353 C C . THR A 1 176 ? 12.198 1.839 -15.753 1.00 78.88 176 THR A C 1
ATOM 1355 O O . THR A 1 176 ? 11.421 2.250 -14.894 1.00 78.88 176 THR A O 1
ATOM 1358 N N . VAL A 1 177 ? 11.751 1.288 -16.888 1.00 85.38 177 VAL A N 1
ATOM 1359 C CA . VAL A 1 177 ? 10.316 1.143 -17.193 1.00 85.38 177 VAL A CA 1
ATOM 1360 C C . VAL A 1 177 ? 9.616 0.249 -16.167 1.00 85.38 177 VAL A C 1
ATOM 1362 O O . VAL A 1 177 ? 8.520 0.582 -15.711 1.00 85.38 177 VAL A O 1
ATOM 1365 N N . HIS A 1 178 ? 10.227 -0.873 -15.780 1.00 85.94 178 HIS A N 1
ATOM 1366 C CA . HIS A 1 178 ? 9.669 -1.777 -14.772 1.00 85.94 178 HIS A CA 1
ATOM 1367 C C . HIS A 1 178 ? 9.625 -1.148 -13.383 1.00 85.94 178 HIS A C 1
ATOM 1369 O O . HIS A 1 178 ? 8.597 -1.264 -12.721 1.00 85.94 178 HIS A O 1
ATOM 1375 N N . GLU A 1 179 ? 10.677 -0.448 -12.963 1.00 81.69 179 GLU A N 1
ATOM 1376 C CA . GLU A 1 179 ? 10.731 0.290 -11.697 1.00 81.69 179 GLU A CA 1
ATOM 1377 C C . GLU A 1 179 ? 9.643 1.364 -11.638 1.00 81.69 179 GLU A C 1
ATOM 1379 O O . GLU A 1 179 ? 8.881 1.422 -10.674 1.00 81.69 179 GLU A O 1
ATOM 1384 N N . MET A 1 180 ? 9.499 2.164 -12.697 1.00 81.25 180 MET A N 1
ATOM 1385 C CA . MET A 1 180 ? 8.460 3.191 -12.787 1.00 81.25 180 MET A CA 1
ATOM 1386 C C . MET A 1 180 ? 7.057 2.578 -12.760 1.00 81.25 180 MET A C 1
ATOM 1388 O O . MET A 1 180 ? 6.185 3.035 -12.017 1.00 81.25 180 MET A O 1
ATOM 1392 N N . ALA A 1 181 ? 6.835 1.502 -13.519 1.00 88.44 181 ALA A N 1
ATOM 1393 C CA . ALA A 1 181 ? 5.572 0.774 -13.501 1.00 88.44 181 ALA A CA 1
ATOM 1394 C C . ALA A 1 181 ? 5.272 0.204 -12.107 1.00 88.44 181 ALA A C 1
ATOM 1396 O O . ALA A 1 181 ? 4.148 0.318 -11.617 1.00 88.44 181 ALA A O 1
ATOM 1397 N N . GLN A 1 182 ? 6.272 -0.368 -11.437 1.00 85.56 182 GLN A N 1
ATOM 1398 C CA . GLN A 1 182 ? 6.138 -0.935 -10.101 1.00 85.56 182 GLN A CA 1
ATOM 1399 C C . GLN A 1 182 ? 5.874 0.146 -9.048 1.00 85.56 182 GLN A C 1
ATOM 1401 O O . GLN A 1 182 ? 5.047 -0.073 -8.160 1.00 85.56 182 GLN A O 1
ATOM 1406 N N . ALA A 1 183 ? 6.510 1.314 -9.156 1.00 81.19 183 ALA A N 1
ATOM 1407 C CA . ALA A 1 183 ? 6.250 2.467 -8.299 1.00 81.19 183 ALA A CA 1
ATOM 1408 C C . ALA A 1 183 ? 4.797 2.940 -8.451 1.00 81.19 183 ALA A C 1
ATOM 1410 O O . ALA A 1 183 ? 4.084 3.079 -7.456 1.00 81.19 183 ALA A O 1
ATOM 1411 N N . MET A 1 184 ? 4.305 3.067 -9.690 1.00 84.06 184 MET A N 1
ATOM 1412 C CA . MET A 1 184 ? 2.898 3.381 -9.958 1.00 84.06 184 MET A CA 1
ATOM 1413 C C . MET A 1 184 ? 1.948 2.319 -9.386 1.00 84.06 184 MET A C 1
ATOM 1415 O O . MET A 1 184 ? 1.017 2.652 -8.653 1.00 84.06 184 MET A O 1
ATOM 1419 N N . ILE A 1 185 ? 2.191 1.031 -9.654 1.00 87.50 185 ILE A N 1
ATOM 1420 C CA . ILE A 1 185 ? 1.360 -0.073 -9.143 1.00 87.50 185 ILE A CA 1
ATOM 1421 C C . ILE A 1 185 ? 1.364 -0.088 -7.610 1.00 87.50 185 ILE A C 1
ATOM 1423 O O . ILE A 1 185 ? 0.325 -0.303 -6.986 1.00 87.50 185 ILE A O 1
ATOM 1427 N N . SER A 1 186 ? 2.503 0.185 -6.980 1.00 82.50 186 SER A N 1
ATOM 1428 C CA . SER A 1 186 ? 2.619 0.254 -5.521 1.00 82.50 186 SER A CA 1
ATOM 1429 C C . SER A 1 186 ? 1.920 1.490 -4.949 1.00 82.50 186 SER A C 1
ATOM 1431 O O . SER A 1 186 ? 1.384 1.434 -3.844 1.00 82.50 186 SER A O 1
ATOM 1433 N N . ALA A 1 187 ? 1.848 2.590 -5.694 1.00 80.25 187 ALA A N 1
ATOM 1434 C CA . ALA A 1 187 ? 1.142 3.798 -5.284 1.00 80.25 187 ALA A CA 1
ATOM 1435 C C . ALA A 1 187 ? -0.385 3.675 -5.420 1.00 80.25 187 ALA A C 1
ATOM 1437 O O . ALA A 1 187 ? -1.117 3.972 -4.473 1.00 80.25 187 ALA A O 1
ATOM 1438 N N . VAL A 1 188 ? -0.874 3.237 -6.587 1.00 82.88 188 VAL A N 1
ATOM 1439 C CA . VAL A 1 188 ? -2.303 3.321 -6.951 1.00 82.88 188 VAL A CA 1
ATOM 1440 C C . VAL A 1 188 ? -2.947 1.987 -7.340 1.00 82.88 188 VAL A C 1
ATOM 1442 O O . VAL A 1 188 ? -4.158 1.930 -7.521 1.00 82.88 188 VAL A O 1
ATOM 1445 N N . GLY A 1 189 ? -2.179 0.901 -7.419 1.00 87.31 189 GLY A N 1
ATOM 1446 C CA . GLY A 1 189 ? -2.672 -0.458 -7.680 1.00 87.31 189 GLY A CA 1
ATOM 1447 C C . GLY A 1 189 ? -2.591 -0.918 -9.134 1.00 87.31 189 GLY A C 1
ATOM 1448 O O . GLY A 1 189 ? -2.715 -2.118 -9.378 1.00 87.31 189 GLY A O 1
ATOM 1449 N N . ALA A 1 190 ? -2.354 -0.000 -10.073 1.00 90.69 190 ALA A N 1
ATOM 1450 C CA . ALA A 1 190 ? -2.176 -0.257 -11.502 1.00 90.69 190 ALA A CA 1
ATOM 1451 C C . ALA A 1 190 ? -1.238 0.790 -12.126 1.00 90.69 190 ALA A C 1
ATOM 1453 O O . ALA A 1 190 ? -1.077 1.881 -11.580 1.00 90.69 190 ALA A O 1
ATOM 1454 N N . ALA A 1 191 ? -0.655 0.476 -13.279 1.00 90.88 191 ALA A N 1
ATOM 1455 C CA . ALA A 1 191 ? 0.131 1.406 -14.084 1.00 90.88 191 ALA A CA 1
ATOM 1456 C C . ALA A 1 191 ? -0.594 1.758 -15.389 1.00 90.88 191 ALA A C 1
ATOM 1458 O O . ALA A 1 191 ? -1.436 1.000 -15.875 1.00 90.88 191 ALA A O 1
ATOM 1459 N N . HIS A 1 192 ? -0.242 2.916 -15.952 1.00 90.75 192 HIS A N 1
ATOM 1460 C CA . HIS A 1 192 ? -0.783 3.426 -17.206 1.00 90.75 192 HIS A CA 1
ATOM 1461 C C . HIS A 1 192 ? 0.350 3.677 -18.203 1.00 90.75 192 HIS A C 1
ATOM 1463 O O . HIS A 1 192 ? 1.225 4.503 -17.947 1.00 90.75 192 HIS A O 1
ATOM 1469 N N . VAL A 1 193 ? 0.323 2.999 -19.353 1.00 90.75 193 VAL A N 1
ATOM 1470 C CA . VAL A 1 193 ? 1.410 3.026 -20.350 1.00 90.75 193 VAL A CA 1
ATOM 1471 C C . VAL A 1 193 ? 1.731 4.445 -20.805 1.00 90.75 193 VAL A C 1
ATOM 1473 O O . VAL A 1 193 ? 2.899 4.806 -20.887 1.00 90.75 193 VAL A O 1
ATOM 1476 N N . ARG A 1 194 ? 0.714 5.279 -21.048 1.00 86.25 194 ARG A N 1
ATOM 1477 C CA . ARG A 1 194 ? 0.940 6.655 -21.507 1.00 86.25 194 ARG A CA 1
ATOM 1478 C C . ARG A 1 194 ? 1.725 7.494 -20.498 1.00 86.25 194 ARG A C 1
ATOM 1480 O O . ARG A 1 194 ? 2.562 8.276 -20.911 1.00 86.25 194 ARG A O 1
ATOM 1487 N N . VAL A 1 195 ? 1.507 7.287 -19.198 1.00 85.62 195 VAL A N 1
ATOM 1488 C CA . VAL A 1 195 ? 2.251 8.022 -18.161 1.00 85.62 195 VAL A CA 1
ATOM 1489 C C . VAL A 1 195 ? 3.725 7.627 -18.185 1.00 85.62 195 VAL A C 1
ATOM 1491 O O . VAL A 1 195 ? 4.588 8.488 -18.091 1.00 85.62 195 VAL A O 1
ATOM 1494 N N . LEU A 1 196 ? 4.022 6.341 -18.390 1.00 84.25 196 LEU A N 1
ATOM 1495 C CA . LEU A 1 196 ? 5.400 5.867 -18.550 1.00 84.25 196 LEU A CA 1
ATOM 1496 C C . LEU A 1 196 ? 6.060 6.453 -19.806 1.00 84.25 196 LEU A C 1
ATOM 1498 O O . LEU A 1 196 ? 7.232 6.812 -19.768 1.00 84.25 196 LEU A O 1
ATOM 1502 N N . MET A 1 197 ? 5.304 6.576 -20.902 1.00 83.81 197 MET A N 1
ATOM 1503 C CA . MET A 1 197 ? 5.778 7.214 -22.134 1.00 83.81 197 MET A CA 1
ATOM 1504 C C . MET A 1 197 ? 6.063 8.704 -21.941 1.00 83.81 197 MET A C 1
ATOM 1506 O O . MET A 1 197 ? 7.121 9.165 -22.358 1.00 83.81 197 MET A O 1
ATOM 1510 N N . ASP A 1 198 ? 5.159 9.439 -21.291 1.00 73.62 198 ASP A N 1
ATOM 1511 C CA . ASP A 1 198 ? 5.332 10.867 -21.002 1.00 73.62 198 ASP A CA 1
ATOM 1512 C C . ASP A 1 198 ? 6.573 11.091 -20.118 1.00 73.62 198 ASP A C 1
ATOM 1514 O O . ASP A 1 198 ? 7.396 11.961 -20.388 1.00 73.62 198 ASP A O 1
ATOM 1518 N N . TYR A 1 199 ? 6.784 10.230 -19.123 1.00 74.62 199 TYR A N 1
ATOM 1519 C CA . TYR A 1 199 ? 7.950 10.293 -18.243 1.00 74.62 199 TYR A CA 1
ATOM 1520 C C . TYR A 1 199 ? 9.261 9.950 -18.978 1.00 74.62 199 TYR A C 1
ATOM 1522 O O . TYR A 1 199 ? 10.295 10.566 -18.739 1.00 74.62 199 TYR A O 1
ATOM 1530 N N . ALA A 1 200 ? 9.236 9.012 -19.930 1.00 73.56 200 ALA A N 1
ATOM 1531 C CA . ALA A 1 200 ? 10.389 8.739 -20.789 1.00 73.56 200 ALA A CA 1
ATOM 1532 C C . ALA A 1 200 ? 10.738 9.930 -21.705 1.00 73.56 200 ALA A C 1
ATOM 1534 O O . ALA A 1 200 ? 11.917 10.190 -21.943 1.00 73.56 200 ALA A O 1
ATOM 1535 N N . VAL A 1 201 ? 9.736 10.684 -22.179 1.00 68.50 201 VAL A N 1
ATOM 1536 C CA . VAL A 1 201 ? 9.957 11.947 -22.908 1.00 68.50 201 VAL A CA 1
ATOM 1537 C C . VAL A 1 201 ? 10.657 12.969 -22.011 1.00 68.50 201 VAL A C 1
ATOM 1539 O O . VAL A 1 201 ? 11.625 13.589 -22.445 1.00 68.50 201 VAL A O 1
ATOM 1542 N N . GLU A 1 202 ? 10.218 13.119 -20.759 1.00 67.62 202 GLU A N 1
ATOM 1543 C CA . GLU A 1 202 ? 10.847 14.028 -19.786 1.00 67.62 202 GLU A CA 1
ATOM 1544 C C . GLU A 1 202 ? 12.303 13.648 -19.477 1.00 67.62 202 GLU A C 1
ATOM 1546 O O . GLU A 1 202 ? 13.149 14.524 -19.300 1.00 67.62 202 GLU A O 1
ATOM 1551 N N . LEU A 1 203 ? 12.621 12.351 -19.486 1.00 69.25 203 LEU A N 1
ATOM 1552 C CA . LEU A 1 203 ? 13.985 11.832 -19.342 1.00 69.25 203 LEU A CA 1
ATOM 1553 C C . LEU A 1 203 ? 14.837 11.960 -20.621 1.00 69.25 203 LEU A C 1
ATOM 1555 O O . LEU A 1 203 ? 15.988 11.523 -20.633 1.00 69.25 203 LEU A O 1
ATOM 1559 N N . GLY A 1 204 ? 14.294 12.534 -21.699 1.00 70.19 204 GLY A N 1
ATOM 1560 C CA . GLY A 1 204 ? 15.011 12.752 -22.955 1.00 70.19 204 GLY A CA 1
ATOM 1561 C C . GLY A 1 204 ? 15.235 11.480 -23.773 1.00 70.19 204 GLY A C 1
ATOM 1562 O O . GLY A 1 204 ? 16.232 11.379 -24.486 1.00 70.19 204 GLY A O 1
ATOM 1563 N N . TRP A 1 205 ? 14.356 10.482 -23.655 1.00 76.44 205 TRP A N 1
ATOM 1564 C CA . TRP A 1 205 ? 14.486 9.244 -24.422 1.00 76.44 205 TRP A CA 1
ATOM 1565 C C . TRP A 1 205 ? 14.137 9.449 -25.900 1.00 76.44 205 TRP A C 1
ATOM 1567 O O . TRP A 1 205 ? 13.231 10.200 -26.257 1.00 76.44 205 TRP A O 1
ATOM 1577 N N . GLU A 1 206 ? 14.830 8.710 -26.766 1.00 75.62 206 GLU A N 1
ATOM 1578 C CA . GLU A 1 206 ? 14.568 8.690 -28.207 1.00 75.62 206 GLU A CA 1
ATOM 1579 C C . GLU A 1 206 ? 13.177 8.124 -28.538 1.00 75.62 206 GLU A C 1
ATOM 1581 O O . GLU A 1 206 ? 12.665 7.230 -27.855 1.00 75.62 206 GLU A O 1
ATOM 1586 N N . LEU A 1 207 ? 12.589 8.580 -29.650 1.00 72.38 207 LEU A N 1
ATOM 1587 C CA . LEU A 1 207 ? 11.226 8.212 -30.059 1.00 72.38 207 LEU A CA 1
ATOM 1588 C C . LEU A 1 207 ? 11.020 6.692 -30.182 1.00 72.38 207 LEU A C 1
ATOM 1590 O O . LEU A 1 207 ? 9.960 6.177 -29.825 1.00 72.38 207 LEU A O 1
ATOM 1594 N N . ASP A 1 208 ? 12.023 5.965 -30.671 1.00 77.31 208 ASP A N 1
ATOM 1595 C CA . ASP A 1 208 ? 11.940 4.509 -30.814 1.00 77.31 208 ASP A CA 1
ATOM 1596 C C . ASP A 1 208 ? 11.976 3.792 -29.458 1.00 77.31 208 ASP A C 1
ATOM 1598 O O . ASP A 1 208 ? 11.271 2.801 -29.268 1.00 77.31 208 ASP A O 1
ATOM 1602 N N . ALA A 1 209 ? 12.707 4.333 -28.477 1.00 74.00 209 ALA A N 1
ATOM 1603 C CA . ALA A 1 209 ? 12.696 3.818 -27.109 1.00 74.00 209 ALA A CA 1
ATOM 1604 C C . ALA A 1 209 ? 11.337 4.059 -26.435 1.00 74.00 209 ALA A C 1
ATOM 1606 O O . ALA A 1 209 ? 10.825 3.171 -25.758 1.00 74.00 209 ALA A O 1
ATOM 1607 N N . ILE A 1 210 ? 10.716 5.217 -26.680 1.00 73.12 210 ILE A N 1
ATOM 1608 C CA . ILE A 1 210 ? 9.370 5.535 -26.181 1.00 73.12 210 ILE A CA 1
ATOM 1609 C C . ILE A 1 210 ? 8.324 4.580 -26.773 1.00 73.12 210 ILE A C 1
ATOM 1611 O O . ILE A 1 210 ? 7.469 4.069 -26.049 1.00 73.12 210 ILE A O 1
ATOM 1615 N N . LYS A 1 211 ? 8.403 4.281 -28.077 1.00 82.62 211 LYS A N 1
ATOM 1616 C CA . LYS A 1 211 ? 7.507 3.310 -28.733 1.00 82.62 211 LYS A CA 1
ATOM 1617 C C . LYS A 1 211 ? 7.659 1.896 -28.164 1.00 82.62 211 LYS A C 1
ATOM 1619 O O . LYS A 1 211 ? 6.663 1.185 -28.064 1.00 82.62 211 LYS A O 1
ATOM 1624 N N . ALA A 1 212 ? 8.870 1.518 -27.753 1.00 86.69 212 ALA A N 1
ATOM 1625 C CA . ALA A 1 212 ? 9.157 0.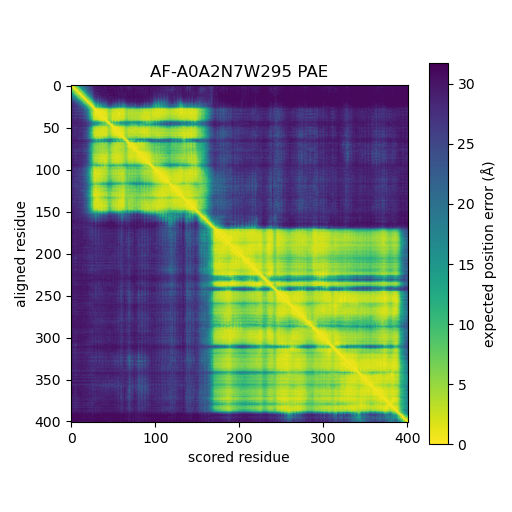201 -27.192 1.00 86.69 212 ALA A CA 1
ATOM 1626 C C . ALA A 1 212 ? 8.598 -0.010 -25.771 1.00 86.69 212 ALA A C 1
ATOM 1628 O O . ALA A 1 212 ? 8.470 -1.153 -25.345 1.00 86.69 212 ALA A O 1
ATOM 1629 N N . ILE A 1 213 ? 8.214 1.045 -25.034 1.00 87.94 213 ILE A N 1
ATOM 1630 C CA . ILE A 1 213 ? 7.742 0.940 -23.634 1.00 87.94 213 ILE A CA 1
ATOM 1631 C C . ILE A 1 213 ? 6.591 -0.056 -23.483 1.00 87.94 213 ILE A C 1
ATOM 1633 O O . ILE A 1 213 ? 6.562 -0.821 -22.522 1.00 87.94 213 ILE A O 1
ATOM 1637 N N . ARG A 1 214 ? 5.657 -0.082 -24.440 1.00 90.00 214 ARG A N 1
ATOM 1638 C CA . ARG A 1 214 ? 4.529 -1.026 -24.432 1.00 90.00 214 ARG A CA 1
ATOM 1639 C C . ARG A 1 214 ? 4.995 -2.482 -24.466 1.00 90.00 214 ARG A C 1
ATOM 1641 O O . ARG A 1 214 ? 4.382 -3.323 -23.814 1.00 90.00 214 ARG A O 1
ATOM 1648 N N . ASP A 1 215 ? 6.043 -2.780 -25.219 1.00 88.56 215 ASP A N 1
ATOM 1649 C CA . ASP A 1 215 ? 6.591 -4.132 -25.310 1.00 88.56 215 ASP A CA 1
ATOM 1650 C C . ASP A 1 215 ? 7.419 -4.450 -24.063 1.00 88.56 215 ASP A C 1
ATOM 1652 O O . ASP A 1 215 ? 7.323 -5.546 -23.518 1.00 88.56 215 ASP A O 1
ATOM 1656 N N . LEU A 1 216 ? 8.149 -3.458 -23.542 1.00 89.25 216 LEU A N 1
ATOM 1657 C CA . LEU A 1 216 ? 8.939 -3.592 -22.320 1.00 89.25 216 LEU A CA 1
ATOM 1658 C C . LEU A 1 216 ? 8.077 -3.899 -21.093 1.00 89.25 216 LEU A C 1
ATOM 1660 O O . LEU A 1 216 ? 8.422 -4.790 -20.328 1.00 89.25 216 LEU A O 1
ATOM 1664 N N . VAL A 1 217 ? 6.937 -3.232 -20.891 1.00 89.62 217 VAL A N 1
ATOM 1665 C CA . VAL A 1 217 ? 6.078 -3.536 -19.727 1.00 89.62 217 VAL A CA 1
ATOM 1666 C C . VAL A 1 217 ? 5.533 -4.966 -19.768 1.00 89.62 217 VAL A C 1
ATOM 1668 O O . VAL A 1 217 ? 5.364 -5.586 -18.722 1.00 89.62 217 VAL A O 1
ATOM 1671 N N . GLN A 1 218 ? 5.320 -5.523 -20.963 1.00 89.25 218 GLN A N 1
ATOM 1672 C CA . GLN A 1 218 ? 4.798 -6.880 -21.143 1.00 89.25 218 GLN A CA 1
ATOM 1673 C C . GLN A 1 218 ? 5.801 -7.974 -20.762 1.00 89.25 218 GLN A C 1
ATOM 1675 O O . GLN A 1 218 ? 5.395 -9.111 -20.532 1.00 89.25 218 GLN A O 1
ATOM 1680 N N . THR A 1 219 ? 7.095 -7.653 -20.665 1.00 85.25 219 THR A N 1
ATOM 1681 C CA . THR A 1 219 ? 8.114 -8.614 -20.213 1.00 85.25 219 THR A CA 1
ATOM 1682 C C . THR A 1 219 ? 8.133 -8.787 -18.692 1.00 85.25 219 THR A C 1
ATOM 1684 O O . THR A 1 219 ? 8.772 -9.713 -18.191 1.00 85.25 219 THR A O 1
ATOM 1687 N N . GLY A 1 220 ? 7.425 -7.930 -17.945 1.00 81.38 220 GLY A N 1
ATOM 1688 C CA . GLY A 1 220 ? 7.335 -8.013 -16.491 1.00 81.38 220 GLY A CA 1
ATOM 1689 C C . GLY A 1 220 ? 6.632 -9.291 -16.024 1.00 81.38 220 GLY A C 1
ATOM 1690 O O . GLY A 1 220 ? 5.585 -9.686 -16.540 1.00 81.38 220 GLY A O 1
ATOM 1691 N N . HIS A 1 221 ? 7.188 -9.952 -15.009 1.00 80.69 221 HIS A N 1
ATOM 1692 C CA . HIS A 1 221 ? 6.583 -11.161 -14.454 1.00 80.69 221 HIS A CA 1
ATOM 1693 C C . HIS A 1 221 ? 5.188 -10.872 -13.875 1.00 80.69 221 HIS A C 1
ATOM 1695 O O . HIS A 1 221 ? 5.018 -9.975 -13.053 1.00 80.69 221 HIS A O 1
ATOM 1701 N N . GLY A 1 222 ? 4.196 -11.685 -14.249 1.00 80.38 222 GLY A N 1
ATOM 1702 C CA . GLY A 1 222 ? 2.811 -11.512 -13.799 1.00 80.38 222 GLY A CA 1
ATOM 1703 C C . GLY A 1 222 ? 2.067 -10.385 -14.515 1.00 80.38 222 GLY A C 1
ATOM 1704 O O . GLY A 1 222 ? 0.998 -9.989 -14.057 1.00 80.38 222 GLY A O 1
ATOM 1705 N N . PHE A 1 223 ? 2.623 -9.861 -15.611 1.00 87.81 223 PHE A N 1
ATOM 1706 C CA . PHE A 1 223 ? 1.972 -8.854 -16.434 1.00 87.81 223 PHE A CA 1
ATOM 1707 C C . PHE A 1 223 ? 0.575 -9.293 -16.886 1.00 87.81 223 PHE A C 1
ATOM 1709 O O . PHE A 1 223 ? 0.397 -10.360 -17.476 1.00 87.81 223 PHE A O 1
ATOM 1716 N N . GLU A 1 224 ? -0.409 -8.422 -16.671 1.00 89.81 224 GLU A N 1
ATOM 1717 C CA . GLU A 1 224 ? -1.751 -8.571 -17.225 1.00 89.81 224 GLU A CA 1
ATOM 1718 C C . GLU A 1 224 ? -2.335 -7.208 -17.607 1.00 89.81 224 GLU A C 1
ATOM 1720 O O . GLU A 1 224 ? -2.258 -6.237 -16.846 1.00 89.81 224 GLU A O 1
ATOM 1725 N N . TRP A 1 225 ? -3.003 -7.161 -18.760 1.00 92.38 225 TRP A N 1
ATOM 1726 C CA . TRP A 1 225 ? -3.827 -6.022 -19.149 1.00 92.38 225 TRP A CA 1
ATOM 1727 C C . TRP A 1 225 ? -5.113 -5.966 -18.319 1.00 92.38 225 TRP A C 1
ATOM 1729 O O . TRP A 1 225 ? -5.802 -6.972 -18.131 1.00 92.38 225 TRP A O 1
ATOM 1739 N N . LEU A 1 226 ? -5.454 -4.762 -17.864 1.00 90.12 226 LEU A N 1
ATOM 1740 C CA . LEU A 1 226 ? -6.640 -4.479 -17.053 1.00 90.12 226 LEU A CA 1
ATOM 1741 C C . LEU A 1 226 ? -7.746 -3.757 -17.834 1.00 90.12 226 LEU A C 1
ATOM 1743 O O . LEU A 1 226 ? -8.867 -3.622 -17.338 1.00 90.12 226 LEU A O 1
ATOM 1747 N N . ASP A 1 227 ? -7.453 -3.284 -19.046 1.00 86.19 227 ASP A N 1
ATOM 1748 C CA . ASP A 1 227 ? -8.472 -2.752 -19.946 1.00 86.19 227 ASP A CA 1
ATOM 1749 C C . ASP A 1 227 ? -9.410 -3.835 -20.472 1.00 86.19 227 ASP A C 1
ATOM 1751 O O . ASP A 1 227 ? -9.089 -5.024 -20.540 1.00 86.19 227 ASP A O 1
ATOM 1755 N N . ARG A 1 228 ? -10.590 -3.389 -20.914 1.00 72.12 228 ARG A N 1
ATOM 1756 C CA . ARG A 1 228 ? -11.512 -4.260 -21.640 1.00 72.12 228 ARG A CA 1
ATOM 1757 C C . ARG A 1 228 ? -10.857 -4.733 -22.944 1.00 72.12 228 ARG A C 1
ATOM 1759 O O . ARG A 1 228 ? -10.298 -3.893 -23.650 1.00 72.12 228 ARG A O 1
ATOM 1766 N N . PRO A 1 229 ? -10.999 -6.017 -23.317 1.00 65.56 229 PRO A N 1
ATOM 1767 C CA . PRO A 1 229 ? -10.444 -6.552 -24.565 1.00 65.56 229 PRO A CA 1
ATOM 1768 C C . PRO A 1 229 ? -10.922 -5.809 -25.820 1.00 65.56 229 PRO A C 1
ATOM 1770 O O . PRO A 1 229 ? -10.232 -5.780 -26.828 1.00 65.56 229 PRO A O 1
ATOM 1773 N N . GLU A 1 230 ? -12.105 -5.197 -25.751 1.00 65.31 230 GLU A N 1
ATOM 1774 C CA . GLU A 1 230 ? -12.750 -4.467 -26.849 1.00 65.31 230 GLU A CA 1
ATOM 1775 C C . GLU A 1 230 ? -12.134 -3.082 -27.118 1.00 65.31 230 GLU A C 1
ATOM 1777 O O . GLU A 1 230 ? -12.491 -2.428 -28.099 1.00 65.31 230 GLU A O 1
ATOM 1782 N N . ARG A 1 231 ? -11.242 -2.584 -26.248 1.00 65.88 231 ARG A N 1
ATOM 1783 C CA . ARG A 1 231 ? -10.572 -1.297 -26.469 1.00 65.88 231 ARG A CA 1
ATOM 1784 C C . ARG A 1 231 ? -9.434 -1.455 -27.470 1.00 65.88 231 ARG A C 1
ATOM 1786 O O . ARG A 1 231 ? -8.545 -2.276 -27.284 1.00 65.88 231 ARG A O 1
ATOM 1793 N N . ALA A 1 232 ? -9.432 -0.588 -28.483 1.00 59.69 232 ALA A N 1
ATOM 1794 C CA . ALA A 1 232 ? -8.429 -0.575 -29.549 1.00 59.69 232 ALA A CA 1
ATOM 1795 C C . ALA A 1 232 ? -6.984 -0.397 -29.042 1.00 59.69 232 ALA A C 1
ATOM 1797 O O . ALA A 1 232 ? -6.051 -0.875 -29.679 1.00 59.69 232 ALA A O 1
ATOM 1798 N N . ALA A 1 233 ? -6.797 0.261 -27.894 1.00 71.94 233 ALA A N 1
ATOM 1799 C CA . ALA A 1 233 ? -5.515 0.358 -27.215 1.00 71.94 233 ALA A CA 1
ATOM 1800 C C . ALA A 1 233 ? -5.698 0.005 -25.736 1.00 71.94 233 ALA A C 1
ATOM 1802 O O . ALA A 1 233 ? -6.411 0.694 -25.011 1.00 71.94 233 ALA A O 1
ATOM 1803 N N . GLN A 1 234 ? -5.056 -1.076 -25.299 1.00 82.44 234 GLN A N 1
ATOM 1804 C CA . GLN A 1 234 ? -4.897 -1.383 -23.879 1.00 82.44 234 GLN A CA 1
ATOM 1805 C C . GLN A 1 234 ? -3.828 -0.444 -23.305 1.00 82.44 234 GLN A C 1
ATOM 1807 O O . GLN A 1 234 ? -2.776 -0.264 -23.923 1.00 82.44 234 GLN A O 1
ATOM 1812 N N . GLU A 1 235 ? -4.102 0.193 -22.175 1.00 89.75 235 GLU A N 1
ATOM 1813 C CA . GLU A 1 235 ? -3.268 1.229 -21.557 1.00 89.75 235 GLU A CA 1
ATOM 1814 C C . GLU A 1 235 ? -3.023 0.973 -20.064 1.00 89.75 235 GLU A C 1
ATOM 1816 O O . GLU A 1 235 ? -1.981 1.366 -19.546 1.00 89.75 235 GLU A O 1
ATOM 1821 N N . TRP A 1 236 ? -3.939 0.293 -19.379 1.00 93.00 236 TRP A N 1
ATOM 1822 C CA . TRP A 1 236 ? -3.868 -0.054 -17.965 1.00 93.00 236 TRP A CA 1
ATOM 1823 C C . TRP A 1 236 ? -3.403 -1.485 -17.767 1.00 93.00 236 TRP A C 1
ATOM 1825 O O . TRP A 1 236 ? -3.963 -2.420 -18.343 1.00 93.00 236 TRP A O 1
ATOM 1835 N N . PHE A 1 237 ? -2.427 -1.667 -16.888 1.00 92.62 237 PHE A N 1
ATOM 1836 C CA . PHE A 1 237 ? -1.875 -2.979 -16.576 1.00 92.62 237 PHE A CA 1
ATOM 1837 C C . PHE A 1 237 ? -1.409 -3.068 -15.122 1.00 92.62 237 PHE A C 1
ATOM 1839 O O . PHE A 1 237 ? -1.326 -2.071 -14.399 1.00 92.62 237 PHE A O 1
ATOM 1846 N N . TRP A 1 238 ? -1.097 -4.285 -14.697 1.00 91.94 238 TRP A N 1
ATOM 1847 C CA . TRP A 1 238 ? -0.421 -4.571 -13.434 1.00 91.94 238 TRP A CA 1
ATOM 1848 C C . TRP A 1 238 ? 0.475 -5.808 -13.570 1.00 91.94 238 TRP A C 1
ATOM 1850 O O . TRP A 1 238 ? 0.463 -6.461 -14.611 1.00 91.94 238 TRP A O 1
ATOM 1860 N N . TYR A 1 239 ? 1.199 -6.154 -12.505 1.00 86.12 239 TYR A N 1
ATOM 1861 C CA . TYR A 1 239 ? 2.038 -7.358 -12.416 1.00 86.12 239 TYR A CA 1
ATOM 1862 C C . TYR A 1 239 ? 1.424 -8.454 -11.520 1.00 86.12 239 TYR A C 1
ATOM 1864 O O . TYR A 1 239 ? 2.121 -9.202 -10.828 1.00 86.12 239 TYR A O 1
ATOM 1872 N N . GLY A 1 240 ? 0.089 -8.531 -11.513 1.00 77.69 240 GLY A N 1
ATOM 1873 C CA . GLY A 1 240 ? -0.665 -9.582 -10.835 1.00 77.69 240 GLY A CA 1
ATOM 1874 C C . GLY A 1 240 ? -0.730 -9.462 -9.307 1.00 77.69 240 GLY A C 1
ATOM 1875 O O . GLY A 1 240 ? -0.197 -8.549 -8.674 1.00 77.69 240 GLY A O 1
ATOM 1876 N N . GLU A 1 241 ? -1.408 -10.436 -8.693 1.00 65.56 241 GLU A N 1
ATOM 1877 C CA . GLU A 1 241 ? -1.663 -10.500 -7.242 1.00 65.56 241 GLU A CA 1
ATOM 1878 C C . GLU A 1 241 ? -0.391 -10.779 -6.414 1.00 65.56 241 GLU A C 1
ATOM 1880 O O . GLU A 1 241 ? -0.330 -10.452 -5.229 1.00 65.56 241 GLU A O 1
ATOM 1885 N N . SER A 1 242 ? 0.652 -11.347 -7.034 1.00 55.56 242 SER A N 1
ATOM 1886 C CA . SER A 1 242 ? 1.943 -11.656 -6.398 1.00 55.56 242 SER A CA 1
ATOM 1887 C C . SER A 1 242 ? 2.753 -10.426 -5.989 1.00 55.56 242 SER A C 1
ATOM 1889 O O . SER A 1 242 ? 3.704 -10.565 -5.218 1.00 55.56 242 SER A O 1
ATOM 1891 N N . ALA A 1 243 ? 2.370 -9.225 -6.431 1.00 52.97 243 ALA A N 1
ATOM 1892 C CA . ALA A 1 243 ? 2.874 -7.987 -5.858 1.00 52.97 243 ALA A CA 1
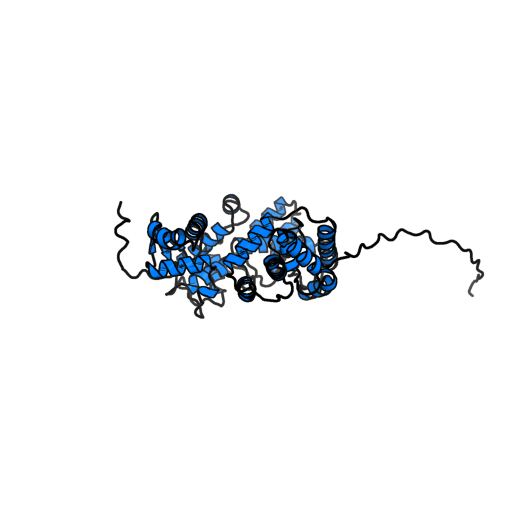ATOM 1893 C C . ALA A 1 243 ? 2.338 -7.862 -4.421 1.00 52.97 243 ALA A C 1
ATOM 1895 O O . ALA A 1 243 ? 1.307 -7.233 -4.180 1.00 52.97 243 ALA A O 1
ATOM 1896 N N . ARG A 1 244 ? 3.045 -8.471 -3.453 1.00 50.91 244 ARG A N 1
ATOM 1897 C CA . ARG A 1 244 ? 2.693 -8.595 -2.017 1.00 50.91 244 ARG A CA 1
ATOM 1898 C C . ARG A 1 244 ? 2.360 -7.265 -1.306 1.00 50.91 244 ARG A C 1
ATOM 1900 O O . ARG A 1 244 ? 1.941 -7.264 -0.151 1.00 50.91 244 ARG A O 1
ATOM 1907 N N . HIS A 1 245 ? 2.471 -6.136 -2.005 1.00 66.12 245 HIS A N 1
ATOM 1908 C CA . HIS A 1 245 ? 2.231 -4.786 -1.510 1.00 66.12 245 HIS A CA 1
ATOM 1909 C C . HIS A 1 245 ? 1.220 -3.964 -2.327 1.00 66.12 245 HIS A C 1
ATOM 1911 O O . HIS A 1 245 ? 1.122 -2.749 -2.106 1.00 66.12 245 HIS A O 1
ATOM 1917 N N . ASN A 1 246 ? 0.448 -4.591 -3.231 1.00 80.12 246 ASN A N 1
ATOM 1918 C CA . ASN A 1 246 ? -0.563 -3.872 -4.006 1.00 80.12 246 ASN A CA 1
ATOM 1919 C C . ASN A 1 246 ? -1.568 -3.186 -3.049 1.00 80.12 246 ASN A C 1
ATOM 1921 O O . ASN A 1 246 ? -2.206 -3.870 -2.235 1.00 80.12 246 ASN A O 1
ATOM 1925 N N . PRO A 1 247 ? -1.710 -1.847 -3.110 1.00 82.19 247 PRO A N 1
ATOM 1926 C CA . PRO A 1 247 ? -2.568 -1.098 -2.196 1.00 82.19 247 PRO A CA 1
ATOM 1927 C C . PRO A 1 247 ? -4.029 -1.537 -2.292 1.00 82.19 247 PRO A C 1
ATOM 1929 O O . PRO A 1 247 ? -4.713 -1.609 -1.274 1.00 82.19 247 PRO A O 1
ATOM 1932 N N . VAL A 1 248 ? -4.504 -1.890 -3.488 1.00 86.44 248 VAL A N 1
ATOM 1933 C CA . VAL A 1 248 ? -5.876 -2.364 -3.688 1.00 86.44 248 VAL A CA 1
ATOM 1934 C C . VAL A 1 248 ? -6.086 -3.661 -2.916 1.00 86.44 248 VAL A C 1
ATOM 1936 O O . VAL A 1 248 ? -6.983 -3.735 -2.079 1.00 86.44 248 VAL A O 1
ATOM 1939 N N . THR A 1 249 ? -5.199 -4.642 -3.095 1.00 87.25 249 THR A N 1
ATOM 1940 C CA . THR A 1 249 ? -5.239 -5.909 -2.351 1.00 87.25 249 THR A CA 1
ATOM 1941 C C . THR A 1 249 ? -5.211 -5.673 -0.840 1.00 87.25 249 THR A C 1
ATOM 1943 O O . THR A 1 249 ? -6.046 -6.219 -0.121 1.00 87.25 249 THR A O 1
ATOM 1946 N N . GLN A 1 250 ? -4.307 -4.822 -0.343 1.00 87.31 250 GLN A N 1
ATOM 1947 C CA . GLN A 1 250 ? -4.191 -4.536 1.092 1.00 87.31 250 GLN A CA 1
ATOM 1948 C C . GLN A 1 250 ? -5.437 -3.853 1.667 1.00 87.31 250 GLN A C 1
ATOM 1950 O O . GLN A 1 250 ? -5.952 -4.290 2.696 1.00 87.31 250 GLN A O 1
ATOM 1955 N N . ALA A 1 251 ? -5.943 -2.803 1.013 1.00 89.81 251 ALA A N 1
ATOM 1956 C CA . ALA A 1 251 ? -7.140 -2.095 1.460 1.00 89.81 251 ALA A CA 1
ATOM 1957 C C . ALA A 1 251 ? -8.333 -3.051 1.569 1.00 89.81 251 ALA A C 1
ATOM 1959 O O . ALA A 1 251 ? -9.074 -3.032 2.552 1.00 89.81 251 ALA A O 1
ATOM 1960 N N . LEU A 1 252 ? -8.488 -3.931 0.581 1.00 90.25 252 LEU A N 1
ATOM 1961 C CA . LEU A 1 252 ? -9.616 -4.847 0.512 1.00 90.25 252 LEU A CA 1
ATOM 1962 C C . LEU A 1 252 ? -9.512 -5.993 1.501 1.00 90.25 252 LEU A C 1
ATOM 1964 O O . LEU A 1 252 ? -10.534 -6.346 2.078 1.00 90.25 252 LEU A O 1
ATOM 1968 N N . ARG A 1 253 ? -8.320 -6.550 1.747 1.00 91.50 253 ARG A N 1
ATOM 1969 C CA . ARG A 1 253 ? -8.142 -7.552 2.810 1.00 91.50 253 ARG A CA 1
ATOM 1970 C C . ARG A 1 253 ? -8.540 -6.992 4.175 1.00 91.50 253 ARG A C 1
ATOM 1972 O O . ARG A 1 253 ? -9.274 -7.654 4.903 1.00 91.50 253 ARG A O 1
ATOM 1979 N N . ARG A 1 254 ? -8.162 -5.740 4.468 1.00 92.81 254 ARG A N 1
ATOM 1980 C CA . ARG A 1 254 ? -8.556 -5.039 5.702 1.00 92.81 254 ARG A CA 1
ATOM 1981 C C . ARG A 1 254 ? -10.063 -4.815 5.807 1.00 92.81 254 ARG A C 1
ATOM 1983 O O . ARG A 1 254 ? -10.633 -5.026 6.867 1.00 92.81 254 ARG A O 1
ATOM 1990 N N . VAL A 1 255 ? -10.728 -4.404 4.726 1.00 92.94 255 VAL A N 1
ATOM 1991 C CA . VAL A 1 255 ? -12.198 -4.278 4.724 1.00 92.94 255 VAL A CA 1
ATOM 1992 C C . VAL A 1 255 ? -12.860 -5.649 4.872 1.00 92.94 255 VAL A C 1
ATOM 1994 O O . VAL A 1 255 ? -13.798 -5.799 5.645 1.00 92.94 255 VAL A O 1
ATOM 1997 N N . CYS A 1 256 ? -12.361 -6.668 4.174 1.00 92.19 256 CYS A N 1
ATOM 1998 C CA . CYS A 1 256 ? -12.910 -8.022 4.212 1.00 92.19 256 CYS A CA 1
ATOM 1999 C C . CYS A 1 256 ? -12.773 -8.700 5.574 1.00 92.19 256 CYS A C 1
ATOM 2001 O O . CYS A 1 256 ? -13.610 -9.538 5.895 1.00 92.19 256 CYS A O 1
ATOM 2003 N N . SER A 1 257 ? -11.734 -8.384 6.349 1.00 93.69 257 SER A N 1
ATOM 2004 C CA . SER A 1 257 ? -11.560 -8.965 7.682 1.00 93.69 257 SER A CA 1
ATOM 2005 C C . SER A 1 257 ? -12.614 -8.473 8.666 1.00 93.69 257 SER A C 1
ATOM 2007 O O . SER A 1 257 ? -13.046 -9.238 9.525 1.00 93.69 257 SER A O 1
ATOM 2009 N N . ILE A 1 258 ? -13.084 -7.233 8.504 1.00 92.69 258 ILE A N 1
ATOM 2010 C CA . ILE A 1 258 ? -14.096 -6.641 9.384 1.00 92.69 258 ILE A CA 1
ATOM 2011 C C . ILE A 1 258 ? -15.526 -6.730 8.844 1.00 92.69 258 ILE A C 1
ATOM 2013 O O . ILE A 1 258 ? -16.468 -6.585 9.620 1.00 92.69 258 ILE A O 1
ATOM 2017 N N . ALA A 1 259 ? -15.704 -6.927 7.536 1.00 90.25 259 ALA A N 1
ATOM 2018 C CA . ALA A 1 259 ? -17.017 -6.902 6.907 1.00 90.25 259 ALA A CA 1
ATOM 2019 C C . ALA A 1 259 ? -17.904 -8.055 7.401 1.00 90.25 259 ALA A C 1
ATOM 2021 O O . ALA A 1 259 ? -17.509 -9.222 7.390 1.00 90.25 259 ALA A O 1
ATOM 2022 N N . ASP A 1 260 ? -19.139 -7.733 7.783 1.00 86.38 260 ASP A N 1
ATOM 2023 C CA . ASP A 1 260 ? -20.129 -8.707 8.265 1.00 86.38 260 ASP A CA 1
ATOM 2024 C C . ASP A 1 260 ? -21.051 -9.225 7.150 1.00 86.38 260 ASP A C 1
ATOM 2026 O O . ASP A 1 260 ? -21.838 -10.156 7.337 1.00 86.38 260 ASP A O 1
ATOM 2030 N N . SER A 1 261 ? -20.970 -8.611 5.971 1.00 84.19 261 SER A N 1
ATOM 2031 C CA . SER A 1 261 ? -21.799 -8.918 4.819 1.00 84.19 261 SER A CA 1
ATOM 2032 C C . SER A 1 261 ? -21.094 -8.533 3.514 1.00 84.19 261 SER A C 1
ATOM 2034 O O . SER A 1 261 ? -20.107 -7.796 3.535 1.00 84.19 261 SER A O 1
ATOM 2036 N N . PRO A 1 262 ? -21.558 -9.042 2.354 1.00 86.50 262 PRO A N 1
ATOM 2037 C CA . PRO A 1 262 ? -20.980 -8.655 1.075 1.00 86.50 262 PRO A CA 1
ATOM 2038 C C . PRO A 1 262 ? -21.042 -7.136 0.871 1.00 86.50 262 PRO A C 1
ATOM 2040 O O . PRO A 1 262 ? -22.108 -6.539 1.030 1.00 86.50 262 PRO A O 1
ATOM 2043 N N . PHE A 1 263 ? -19.920 -6.526 0.491 1.00 84.75 263 PHE A N 1
ATOM 2044 C CA . PHE A 1 263 ? -19.796 -5.079 0.313 1.00 84.75 263 PHE A CA 1
ATOM 2045 C C . PHE A 1 263 ? -19.876 -4.671 -1.162 1.00 84.75 263 PHE A C 1
ATOM 2047 O O . PHE A 1 263 ? -19.603 -5.469 -2.065 1.00 84.75 263 PHE A O 1
ATOM 2054 N N . SER A 1 264 ? -20.272 -3.417 -1.403 1.00 87.06 264 SER A N 1
ATOM 2055 C CA . SER A 1 264 ? -20.433 -2.874 -2.752 1.00 87.06 264 SER A CA 1
ATOM 2056 C C . SER A 1 264 ? -19.122 -2.408 -3.382 1.00 87.06 264 SER A C 1
ATOM 2058 O O . SER A 1 264 ? -18.108 -2.240 -2.703 1.00 87.06 264 SER A O 1
ATOM 2060 N N . LEU A 1 265 ? -19.149 -2.154 -4.695 1.00 84.06 265 LEU A N 1
ATOM 2061 C CA . LEU A 1 265 ? -18.023 -1.529 -5.392 1.00 84.06 265 LEU A CA 1
ATOM 2062 C C . LEU A 1 265 ? -17.663 -0.163 -4.784 1.00 84.06 265 LEU A C 1
ATOM 2064 O O . LEU A 1 265 ? -16.485 0.139 -4.653 1.00 84.06 265 LEU A O 1
ATOM 2068 N N . ASP A 1 266 ? -18.643 0.627 -4.344 1.00 85.25 266 ASP A N 1
ATOM 2069 C CA . ASP A 1 266 ? -18.389 1.941 -3.732 1.00 85.25 266 ASP A CA 1
ATOM 2070 C C . ASP A 1 266 ? -17.612 1.824 -2.416 1.00 85.25 266 ASP A C 1
ATOM 2072 O O . ASP A 1 266 ? -16.724 2.627 -2.124 1.00 85.25 266 ASP A O 1
ATOM 2076 N N . VAL A 1 267 ? -17.900 0.779 -1.629 1.00 87.12 267 VAL A N 1
ATOM 2077 C CA . VAL A 1 267 ? -17.138 0.477 -0.412 1.00 87.12 267 VAL A CA 1
ATOM 2078 C C . VAL A 1 267 ? -15.691 0.138 -0.764 1.00 87.12 267 VAL A C 1
ATOM 2080 O O . VAL A 1 267 ? -14.779 0.653 -0.116 1.00 87.12 267 VAL A O 1
ATOM 2083 N N . ALA A 1 268 ? -15.487 -0.679 -1.803 1.00 85.19 268 ALA A N 1
ATOM 2084 C CA . ALA A 1 268 ? -14.167 -1.047 -2.305 1.00 85.19 268 ALA A CA 1
ATOM 2085 C C . ALA A 1 268 ? -13.382 0.185 -2.783 1.00 85.19 268 ALA A C 1
ATOM 2087 O O . ALA A 1 268 ? -12.265 0.422 -2.325 1.00 85.19 268 ALA A O 1
ATOM 2088 N N . LEU A 1 269 ? -13.986 1.003 -3.651 1.00 85.19 269 LEU A N 1
ATOM 2089 C CA . LEU A 1 269 ? -13.371 2.209 -4.208 1.00 85.19 269 LEU A CA 1
ATOM 2090 C C . LEU A 1 269 ? -12.996 3.206 -3.111 1.00 85.19 269 LEU A C 1
ATOM 2092 O O . LEU A 1 269 ? -11.861 3.675 -3.080 1.00 85.19 269 LEU A O 1
ATOM 2096 N N . GLY A 1 270 ? -13.895 3.463 -2.157 1.00 86.44 270 GLY A N 1
ATOM 2097 C CA . GLY A 1 270 ? -13.602 4.383 -1.060 1.00 86.44 270 GLY A CA 1
ATOM 2098 C C . GLY A 1 270 ? -12.514 3.877 -0.103 1.00 86.44 270 GLY A C 1
ATOM 2099 O O . GLY A 1 270 ? -11.813 4.686 0.504 1.00 86.44 270 GLY A O 1
ATOM 2100 N N . ALA A 1 271 ? -12.341 2.559 0.041 1.00 88.56 271 ALA A N 1
ATOM 2101 C CA . ALA A 1 271 ? -11.236 1.989 0.814 1.00 88.56 271 ALA A CA 1
ATOM 2102 C C . ALA A 1 271 ? -9.889 2.148 0.089 1.00 88.56 271 ALA A C 1
ATOM 2104 O O . ALA A 1 271 ? -8.894 2.527 0.709 1.00 88.56 271 ALA A O 1
ATOM 2105 N N . VAL A 1 272 ? -9.868 1.905 -1.227 1.00 86.00 272 VAL A N 1
ATOM 2106 C CA . VAL A 1 272 ? -8.688 2.118 -2.081 1.00 86.00 272 VAL A CA 1
ATOM 2107 C C . VAL A 1 272 ? -8.274 3.589 -2.079 1.00 86.00 272 VAL A C 1
ATOM 2109 O O . VAL A 1 272 ? -7.096 3.897 -1.905 1.00 86.00 272 VAL A O 1
ATOM 2112 N N . GLU A 1 273 ? -9.237 4.503 -2.204 1.00 83.75 273 GLU A N 1
ATOM 2113 C CA . GLU A 1 273 ? -8.993 5.945 -2.181 1.00 83.75 273 GLU A CA 1
ATOM 2114 C C . GLU A 1 273 ? -8.352 6.394 -0.862 1.00 83.75 273 GLU A C 1
ATOM 2116 O O . GLU A 1 273 ? -7.314 7.052 -0.879 1.00 83.75 273 GLU A O 1
ATOM 2121 N N . ARG A 1 274 ? -8.889 5.960 0.284 1.00 84.69 274 ARG A N 1
ATOM 2122 C CA . ARG A 1 274 ? -8.322 6.260 1.612 1.00 84.69 274 ARG A CA 1
ATOM 2123 C C . ARG A 1 274 ? -6.877 5.779 1.756 1.00 84.69 274 ARG A C 1
ATOM 2125 O O . ARG A 1 274 ? -6.029 6.509 2.267 1.00 84.69 274 ARG A O 1
ATOM 2132 N N . LEU A 1 275 ? -6.571 4.572 1.276 1.00 79.62 275 LEU A N 1
ATOM 2133 C CA . LEU A 1 275 ? -5.201 4.061 1.321 1.00 79.62 275 LEU A CA 1
ATOM 2134 C C . LEU A 1 275 ? -4.267 4.848 0.386 1.00 79.62 275 LEU A C 1
ATOM 2136 O O . LEU A 1 275 ? -3.113 5.090 0.737 1.00 79.62 275 LEU A O 1
ATOM 2140 N N . ARG A 1 276 ? -4.760 5.307 -0.767 1.00 78.19 276 ARG A N 1
ATOM 2141 C CA . ARG A 1 276 ? -4.011 6.212 -1.648 1.00 78.19 276 ARG A CA 1
ATOM 2142 C C . ARG A 1 276 ? -3.699 7.541 -0.950 1.00 78.19 276 ARG A C 1
ATOM 2144 O O . ARG A 1 276 ? -2.581 8.028 -1.063 1.00 78.19 276 ARG A O 1
ATOM 2151 N N . GLU A 1 277 ? -4.627 8.093 -0.166 1.00 76.62 277 GLU A N 1
ATOM 2152 C CA . GLU A 1 277 ? -4.379 9.294 0.654 1.00 76.62 277 GLU A CA 1
ATOM 2153 C C . GLU A 1 277 ? -3.364 9.085 1.789 1.00 76.62 277 GLU A C 1
ATOM 2155 O O . GLU A 1 277 ? -2.772 10.054 2.265 1.00 76.62 277 GLU A O 1
ATOM 2160 N N . LEU A 1 278 ? -3.162 7.843 2.248 1.00 75.44 278 LEU A N 1
ATOM 2161 C CA . LEU A 1 278 ? -2.068 7.503 3.165 1.00 75.44 278 LEU A CA 1
ATOM 2162 C C . LEU A 1 278 ? -0.710 7.511 2.476 1.00 75.44 278 LEU A C 1
ATOM 2164 O O . LEU A 1 278 ? 0.271 7.897 3.106 1.00 75.44 278 LEU A O 1
ATOM 2168 N N . ARG A 1 279 ? -0.661 7.013 1.239 1.00 72.31 279 ARG A N 1
ATOM 2169 C CA . ARG A 1 279 ? 0.589 6.736 0.525 1.00 72.31 279 ARG A CA 1
ATOM 2170 C C . ARG A 1 279 ? 1.122 7.934 -0.245 1.00 72.31 279 ARG A C 1
ATOM 2172 O O . ARG A 1 279 ? 2.331 8.057 -0.363 1.00 72.31 279 ARG A O 1
ATOM 2179 N N . LEU A 1 280 ? 0.239 8.792 -0.747 1.00 71.94 280 LEU A N 1
ATOM 2180 C CA . LEU A 1 280 ? 0.609 9.923 -1.588 1.00 71.94 280 LEU A CA 1
ATOM 2181 C C . LEU A 1 280 ? 0.443 11.248 -0.845 1.00 71.94 280 LEU A C 1
ATOM 2183 O O . LEU A 1 280 ? -0.593 11.522 -0.226 1.00 71.94 280 LEU A O 1
ATOM 2187 N N . SER A 1 281 ? 1.446 12.112 -0.967 1.00 69.25 281 SER A N 1
ATOM 2188 C CA . SER A 1 281 ? 1.364 13.514 -0.573 1.00 69.25 281 SER A CA 1
ATOM 2189 C C . SER A 1 281 ? 0.269 14.250 -1.358 1.00 69.25 281 SER A C 1
ATOM 2191 O O . SER A 1 281 ? -0.315 13.757 -2.325 1.00 69.25 281 SER A O 1
ATOM 2193 N N . ARG A 1 282 ? -0.070 15.471 -0.930 1.00 62.66 282 ARG A N 1
ATOM 2194 C CA . ARG A 1 282 ? -1.047 16.294 -1.661 1.00 62.66 282 ARG A CA 1
ATOM 2195 C C . ARG A 1 282 ? -0.577 16.601 -3.087 1.00 62.66 282 ARG A C 1
ATOM 2197 O O . ARG A 1 282 ? -1.409 16.601 -3.984 1.00 62.66 282 ARG A O 1
ATOM 2204 N N . GLU A 1 283 ? 0.714 16.838 -3.274 1.00 62.59 283 GLU A N 1
ATOM 2205 C CA . GLU A 1 283 ? 1.309 17.164 -4.572 1.00 62.59 283 GLU A CA 1
ATOM 2206 C C . GLU A 1 283 ? 1.288 15.949 -5.501 1.00 62.59 283 GLU A C 1
ATOM 2208 O O . GLU A 1 283 ? 0.764 16.034 -6.608 1.00 62.59 283 GLU A O 1
ATOM 2213 N N . GLU A 1 284 ? 1.712 14.782 -5.010 1.00 67.06 284 GLU A N 1
ATOM 2214 C CA . GLU A 1 284 ? 1.678 13.531 -5.777 1.00 67.06 284 GLU A CA 1
ATOM 2215 C C . GLU A 1 284 ? 0.254 13.122 -6.171 1.00 67.06 284 GLU A C 1
ATOM 2217 O O . GLU A 1 284 ? 0.037 12.591 -7.257 1.00 67.06 284 GLU A O 1
ATOM 2222 N N . ARG A 1 285 ? -0.749 13.405 -5.327 1.00 60.88 285 ARG A N 1
ATOM 2223 C CA . ARG A 1 285 ? -2.161 13.140 -5.659 1.00 60.88 285 ARG A CA 1
ATOM 2224 C C . ARG A 1 285 ? -2.692 13.999 -6.803 1.00 60.88 285 ARG A C 1
ATOM 2226 O O . ARG A 1 285 ? -3.627 13.559 -7.474 1.00 60.88 285 ARG A O 1
ATOM 2233 N N . CYS A 1 286 ? -2.145 15.200 -6.968 1.00 58.47 286 CYS A N 1
ATOM 2234 C CA . CYS A 1 286 ? -2.487 16.131 -8.040 1.00 58.47 286 CYS A CA 1
ATOM 2235 C C . CYS A 1 286 ? -1.595 15.952 -9.279 1.00 58.47 286 CYS A C 1
ATOM 2237 O O . CYS A 1 286 ? -1.883 16.541 -10.318 1.00 58.47 286 CYS A O 1
ATOM 2239 N N . SER A 1 287 ? -0.521 15.165 -9.170 1.00 62.22 287 SER A N 1
ATOM 2240 C CA . SER A 1 287 ? 0.408 14.882 -10.258 1.00 62.22 287 SER A CA 1
ATOM 2241 C C . SER A 1 287 ? -0.185 13.896 -11.266 1.00 62.22 287 SER A C 1
ATOM 2243 O O . SER A 1 287 ? -0.889 12.950 -10.906 1.00 62.22 287 SER A O 1
ATOM 2245 N N . MET A 1 288 ? 0.168 14.078 -12.540 1.00 61.88 288 MET A N 1
ATOM 2246 C CA . MET A 1 288 ? -0.153 13.133 -13.617 1.00 61.88 288 MET A CA 1
ATOM 2247 C C . MET A 1 288 ? 0.646 11.822 -13.506 1.00 61.88 288 MET A C 1
ATOM 2249 O O . MET A 1 288 ? 0.302 10.847 -14.170 1.00 61.88 288 MET A O 1
ATOM 2253 N N . GLN A 1 289 ? 1.666 11.773 -12.639 1.00 67.56 289 GLN A N 1
ATOM 2254 C CA . GLN A 1 289 ? 2.515 10.597 -12.410 1.00 67.56 289 GLN A CA 1
ATOM 2255 C C . GLN A 1 289 ? 1.761 9.424 -11.760 1.00 67.56 289 GLN A C 1
ATOM 2257 O O . GLN A 1 289 ? 2.095 8.266 -12.000 1.00 67.56 289 GLN A O 1
ATOM 2262 N N . TYR A 1 290 ? 0.712 9.699 -10.975 1.00 77.38 290 TYR A N 1
ATOM 2263 C CA . TYR A 1 290 ? -0.062 8.678 -10.257 1.00 77.38 290 TYR A CA 1
ATOM 2264 C C . TYR A 1 290 ? -1.560 8.788 -10.569 1.00 77.38 290 TYR A C 1
ATOM 2266 O O . TYR A 1 290 ? -2.357 9.182 -9.699 1.00 77.38 290 TYR A O 1
ATOM 2274 N N . PRO A 1 291 ? -1.966 8.453 -11.811 1.00 78.12 291 PRO A N 1
ATOM 2275 C CA . PRO A 1 291 ? -3.349 8.579 -12.238 1.00 78.12 291 PRO A CA 1
ATOM 2276 C C . PRO A 1 291 ? -4.248 7.659 -11.410 1.00 78.12 291 PRO A C 1
ATOM 2278 O O . PRO A 1 291 ? -3.887 6.529 -11.082 1.00 78.12 291 PRO A O 1
ATOM 2281 N N . VAL A 1 292 ? -5.448 8.137 -11.078 1.00 80.12 292 VAL A N 1
ATOM 2282 C CA . VAL A 1 292 ? -6.450 7.318 -10.387 1.00 80.12 292 VAL A CA 1
ATOM 2283 C C . VAL A 1 292 ? -6.961 6.248 -11.354 1.00 80.12 292 VAL A C 1
ATOM 2285 O O . VAL A 1 292 ? -7.485 6.617 -12.409 1.00 80.12 292 VAL A O 1
ATOM 2288 N N . PRO A 1 293 ? -6.866 4.947 -11.017 1.00 83.94 293 PRO A N 1
ATOM 2289 C CA . PRO A 1 293 ? -7.436 3.902 -11.851 1.00 83.94 293 PRO A CA 1
ATOM 2290 C C . PRO A 1 293 ? -8.949 4.106 -12.017 1.00 83.94 293 PRO A C 1
ATOM 2292 O O . PRO A 1 293 ? -9.665 4.254 -11.019 1.00 83.94 293 PRO A O 1
ATOM 2295 N N . PRO A 1 294 ? -9.474 4.101 -13.254 1.00 83.25 294 PRO A N 1
ATOM 2296 C CA . PRO A 1 294 ? -10.907 4.143 -13.491 1.00 83.25 294 PRO A CA 1
ATOM 2297 C C . PRO A 1 294 ? -11.631 2.966 -12.832 1.00 83.25 294 PRO A C 1
ATOM 2299 O O . PRO A 1 294 ? -11.084 1.872 -12.705 1.00 83.25 294 PRO A O 1
ATOM 2302 N N . ALA A 1 295 ? -12.917 3.142 -12.516 1.00 81.75 295 ALA A N 1
ATOM 2303 C CA . ALA A 1 295 ? -13.714 2.104 -11.858 1.00 81.75 295 ALA A CA 1
ATOM 2304 C C . ALA A 1 295 ? -13.683 0.747 -12.588 1.00 81.75 295 ALA A C 1
ATOM 2306 O O . ALA A 1 295 ? -13.640 -0.291 -11.935 1.00 81.75 295 ALA A O 1
ATOM 2307 N N . PHE A 1 296 ? -13.655 0.731 -13.928 1.00 83.62 296 PHE A N 1
ATOM 2308 C CA . PHE A 1 296 ? -13.578 -0.521 -14.689 1.00 83.62 296 PHE A CA 1
ATOM 2309 C C . PHE A 1 296 ? -12.257 -1.275 -14.462 1.00 83.62 296 PHE A C 1
ATOM 2311 O O . PHE A 1 296 ? -12.289 -2.497 -14.378 1.00 83.62 296 PHE A O 1
ATOM 2318 N N . VAL A 1 297 ? -11.133 -0.567 -14.304 1.00 86.25 297 VAL A N 1
ATOM 2319 C CA . VAL A 1 297 ? -9.821 -1.158 -13.991 1.00 86.25 297 VAL A CA 1
ATOM 2320 C C . VAL A 1 297 ? -9.877 -1.790 -12.608 1.00 86.25 297 VAL A C 1
ATOM 2322 O O . VAL A 1 297 ? -9.521 -2.954 -12.438 1.00 86.25 297 VAL A O 1
ATOM 2325 N N . THR A 1 298 ? -10.417 -1.062 -11.627 1.00 83.56 298 THR A N 1
ATOM 2326 C CA . THR A 1 298 ? -10.584 -1.582 -10.267 1.00 83.56 298 THR A CA 1
ATOM 2327 C C . THR A 1 298 ? -11.499 -2.806 -10.237 1.00 83.56 298 THR A C 1
ATOM 2329 O O . THR A 1 298 ? -11.178 -3.776 -9.563 1.00 83.56 298 THR A O 1
ATOM 2332 N N . ILE A 1 299 ? -12.601 -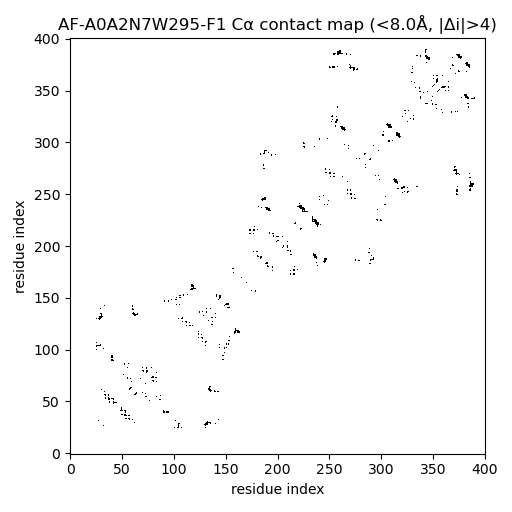2.824 -10.997 1.00 83.38 299 ILE A N 1
ATOM 2333 C CA . ILE A 1 299 ? -13.478 -4.004 -11.117 1.00 83.38 299 ILE A CA 1
ATOM 2334 C C . ILE A 1 299 ? -12.706 -5.215 -11.655 1.00 83.38 299 ILE A C 1
ATOM 2336 O O . ILE A 1 299 ? -12.874 -6.320 -11.134 1.00 83.38 299 ILE A O 1
ATOM 2340 N N . VAL A 1 300 ? -11.864 -5.018 -12.674 1.00 87.12 300 VAL A N 1
ATOM 2341 C CA . VAL A 1 300 ? -11.040 -6.098 -13.229 1.00 87.12 300 VAL A CA 1
ATOM 2342 C C . VAL A 1 300 ? -10.049 -6.590 -12.179 1.00 87.12 300 VAL A C 1
ATOM 2344 O O . VAL A 1 300 ? -10.031 -7.790 -11.922 1.00 87.12 300 VAL A O 1
ATOM 2347 N N . ILE A 1 301 ? -9.327 -5.700 -11.490 1.00 87.81 301 ILE A N 1
ATOM 2348 C CA . ILE A 1 301 ? -8.439 -6.071 -10.373 1.00 87.81 301 ILE A CA 1
ATOM 2349 C C . ILE A 1 301 ? -9.196 -6.909 -9.339 1.00 87.81 301 ILE A C 1
ATOM 2351 O O . ILE A 1 301 ? -8.769 -8.013 -9.014 1.00 87.81 301 ILE A O 1
ATOM 2355 N N . LEU A 1 302 ? -10.358 -6.434 -8.880 1.00 86.06 302 LEU A N 1
ATOM 2356 C CA . LEU A 1 302 ? -11.199 -7.134 -7.905 1.00 86.06 302 LEU A CA 1
ATOM 2357 C C . LEU A 1 302 ? -11.565 -8.552 -8.353 1.00 86.06 302 LEU A C 1
ATOM 2359 O O . LEU A 1 302 ? -11.580 -9.462 -7.531 1.00 86.06 302 LEU A O 1
ATOM 2363 N N . SER A 1 303 ? -11.843 -8.746 -9.645 1.00 85.38 303 SER A N 1
ATOM 2364 C CA . SER A 1 303 ? -12.176 -10.060 -10.207 1.00 85.38 303 SER A CA 1
ATOM 2365 C C . SER A 1 303 ? -10.993 -11.035 -10.269 1.00 85.38 303 SER A C 1
ATOM 2367 O O . SER A 1 303 ? -11.207 -12.239 -10.393 1.00 85.38 303 SER A O 1
ATOM 2369 N N . ARG A 1 304 ? -9.753 -10.533 -10.185 1.00 86.88 304 ARG A N 1
ATOM 2370 C CA . ARG A 1 304 ? -8.523 -11.339 -10.227 1.00 86.88 304 ARG A CA 1
ATOM 2371 C C . ARG A 1 304 ? -8.019 -11.749 -8.844 1.00 86.88 304 ARG A C 1
ATOM 2373 O O . ARG A 1 304 ? -7.193 -12.652 -8.755 1.00 86.88 304 ARG A O 1
ATOM 2380 N N . LEU A 1 305 ? -8.498 -11.107 -7.777 1.00 87.25 305 LEU A N 1
ATOM 2381 C CA . LEU A 1 305 ? -8.069 -11.396 -6.408 1.00 87.25 305 LEU A CA 1
ATOM 2382 C C . LEU A 1 305 ? -8.620 -12.747 -5.944 1.00 87.25 305 LEU A C 1
ATOM 2384 O O . LEU A 1 305 ? -9.822 -12.893 -5.723 1.00 87.25 305 LEU A O 1
ATOM 2388 N N . LYS A 1 306 ? -7.738 -13.730 -5.736 1.00 87.12 306 LYS A N 1
ATOM 2389 C CA . LYS A 1 306 ? -8.126 -15.118 -5.421 1.00 87.12 306 LYS A CA 1
ATOM 2390 C C . LYS A 1 306 ? -8.830 -15.258 -4.078 1.00 87.12 306 LYS A C 1
ATOM 2392 O O . LYS A 1 306 ? -9.576 -16.211 -3.869 1.00 87.12 306 LYS A O 1
ATOM 2397 N N . PHE A 1 307 ? -8.590 -14.329 -3.154 1.00 87.50 307 PHE A N 1
ATOM 2398 C CA . PHE A 1 307 ? -9.245 -14.332 -1.847 1.00 87.50 307 PHE A CA 1
ATOM 2399 C C . PHE A 1 307 ? -10.656 -13.729 -1.876 1.00 87.50 307 PHE A C 1
ATOM 2401 O O . PHE A 1 307 ? -11.349 -13.813 -0.863 1.00 87.50 307 PHE A O 1
ATOM 2408 N N . LEU A 1 308 ? -11.095 -13.129 -2.990 1.00 88.12 308 LEU A N 1
ATOM 2409 C CA . LEU A 1 308 ? -12.428 -12.549 -3.136 1.00 88.12 308 LEU A CA 1
ATOM 2410 C C . LEU A 1 308 ? -13.344 -13.454 -3.959 1.00 88.12 308 LEU A C 1
ATOM 2412 O O . LEU A 1 308 ? -12.988 -13.967 -5.013 1.00 88.12 308 LEU A O 1
ATOM 2416 N N . ALA A 1 309 ? -14.573 -13.600 -3.479 1.00 84.56 309 ALA A N 1
ATOM 2417 C CA . ALA A 1 309 ? -15.689 -14.165 -4.211 1.00 84.56 309 ALA A CA 1
ATOM 2418 C C . ALA A 1 309 ? -16.738 -13.084 -4.480 1.00 84.56 309 ALA A C 1
ATOM 2420 O O . ALA A 1 309 ? -16.947 -12.169 -3.678 1.00 84.56 309 ALA A O 1
ATOM 2421 N N . GLY A 1 310 ? -17.467 -13.259 -5.577 1.00 78.19 310 GLY A N 1
ATOM 2422 C CA . GLY A 1 310 ? -18.575 -12.394 -5.958 1.00 78.19 310 GLY A CA 1
ATOM 2423 C C . GLY A 1 310 ? -18.407 -11.815 -7.354 1.00 78.19 310 GLY A C 1
ATOM 2424 O O . GLY A 1 310 ? -17.382 -11.978 -8.007 1.00 78.19 310 GLY A O 1
ATOM 2425 N N . SER A 1 311 ? -19.455 -11.158 -7.829 1.00 69.88 311 SER A N 1
ATOM 2426 C CA . SER A 1 311 ? -19.447 -10.453 -9.105 1.00 69.88 311 SER A CA 1
ATOM 2427 C C . SER A 1 311 ? -20.374 -9.240 -9.013 1.00 69.88 311 SER A C 1
ATOM 2429 O O . SER A 1 311 ? -21.241 -9.193 -8.138 1.00 69.88 311 SER A O 1
ATOM 2431 N N . HIS A 1 312 ? -20.186 -8.258 -9.897 1.00 63.44 312 HIS A N 1
ATOM 2432 C CA . HIS A 1 312 ? -21.136 -7.156 -10.099 1.00 63.44 312 HIS A CA 1
ATOM 2433 C C . HIS A 1 312 ? -21.468 -6.357 -8.824 1.00 63.44 312 HIS A C 1
ATOM 2435 O O . HIS A 1 312 ? -22.630 -6.151 -8.480 1.00 63.44 312 HIS A O 1
ATOM 2441 N N . GLY A 1 313 ? -20.439 -5.898 -8.103 1.00 67.44 313 GLY A N 1
ATOM 2442 C CA . GLY A 1 313 ? -20.637 -4.978 -6.981 1.00 67.44 313 GLY A CA 1
ATOM 2443 C C . GLY A 1 313 ? -21.168 -5.631 -5.706 1.00 67.44 313 GLY A C 1
ATOM 2444 O O . GLY A 1 313 ? -21.760 -4.939 -4.887 1.00 67.44 313 GLY A O 1
ATOM 2445 N N . ARG A 1 314 ? -20.971 -6.940 -5.520 1.00 82.69 314 ARG A N 1
ATOM 2446 C CA . ARG A 1 314 ? -21.120 -7.611 -4.221 1.00 82.69 314 ARG A CA 1
ATOM 2447 C C . ARG A 1 314 ? -19.936 -8.532 -3.986 1.00 82.69 314 ARG A C 1
ATOM 2449 O O . ARG A 1 314 ? -19.907 -9.644 -4.507 1.00 82.69 314 ARG A O 1
ATOM 2456 N N . TYR A 1 315 ? -18.977 -8.058 -3.205 1.00 85.38 315 TYR A N 1
ATOM 2457 C CA . TYR A 1 315 ? -17.729 -8.757 -2.921 1.00 85.38 315 TYR A CA 1
ATOM 2458 C C . TYR A 1 315 ? -17.722 -9.278 -1.489 1.00 85.38 315 TYR A C 1
ATOM 2460 O O . TYR A 1 315 ? -18.241 -8.636 -0.577 1.00 85.38 315 TYR A O 1
ATOM 2468 N N . ARG A 1 316 ? -17.141 -10.458 -1.287 1.00 88.31 316 ARG A N 1
ATOM 2469 C CA . ARG A 1 316 ? -16.903 -11.051 0.032 1.00 88.31 316 ARG A CA 1
ATOM 2470 C C . ARG A 1 316 ? -15.629 -11.887 -0.006 1.00 88.31 316 ARG A C 1
ATOM 2472 O O . ARG A 1 316 ? -15.283 -12.378 -1.079 1.00 88.31 316 ARG A O 1
ATOM 2479 N N . PRO A 1 317 ? -14.950 -12.108 1.122 1.00 89.56 317 PRO A N 1
ATOM 2480 C CA . PRO A 1 317 ? -13.821 -13.020 1.123 1.00 89.56 317 PRO A CA 1
ATOM 2481 C C . PRO A 1 317 ? -14.287 -14.476 0.910 1.00 89.56 317 PRO A C 1
ATOM 2483 O O . PRO A 1 317 ? -15.354 -14.869 1.385 1.00 89.56 317 PRO A O 1
ATOM 2486 N N . VAL A 1 318 ? -13.496 -15.270 0.180 1.00 88.81 318 VAL A N 1
ATOM 2487 C CA . VAL A 1 318 ? -13.710 -16.720 -0.026 1.00 88.81 318 VAL A CA 1
ATOM 2488 C C . VAL A 1 318 ? -13.600 -17.459 1.306 1.00 88.81 318 VAL A C 1
ATOM 2490 O O . VAL A 1 318 ? -14.440 -18.295 1.632 1.00 88.81 318 VAL A O 1
ATOM 2493 N N . THR A 1 319 ? -12.586 -17.096 2.090 1.00 87.44 319 THR A N 1
ATOM 2494 C CA . THR A 1 319 ? -12.329 -17.611 3.435 1.00 87.44 319 THR A CA 1
ATOM 2495 C C . THR A 1 319 ? -12.375 -16.448 4.406 1.00 87.44 319 THR A C 1
ATOM 2497 O O . THR A 1 319 ? -11.821 -15.391 4.114 1.00 87.44 319 THR A O 1
ATOM 2500 N N . ARG A 1 320 ? -13.011 -16.630 5.567 1.00 88.56 320 ARG A N 1
ATOM 2501 C CA . ARG A 1 320 ? -13.051 -15.593 6.602 1.00 88.56 320 ARG A CA 1
ATOM 2502 C C . ARG A 1 320 ? -11.627 -15.156 6.956 1.00 88.56 320 ARG A C 1
ATOM 2504 O O . ARG A 1 320 ? -10.801 -15.993 7.307 1.00 88.56 320 ARG A O 1
ATOM 2511 N N . LEU A 1 321 ? -11.372 -13.857 6.844 1.00 91.56 321 LEU A N 1
ATOM 2512 C CA . LEU A 1 321 ? -10.110 -13.246 7.243 1.00 91.56 321 LEU A CA 1
ATOM 2513 C C . LEU A 1 321 ? -10.208 -12.789 8.698 1.00 91.56 321 LEU A C 1
ATOM 2515 O O . LEU A 1 321 ? -11.283 -12.387 9.146 1.00 91.56 321 LEU A O 1
ATOM 2519 N N . ASP A 1 322 ? -9.097 -12.856 9.422 1.00 91.38 322 ASP A N 1
ATOM 2520 C CA . ASP A 1 322 ? -9.036 -12.474 10.830 1.00 91.38 322 ASP A CA 1
ATOM 2521 C C . ASP A 1 322 ? -8.552 -11.018 10.980 1.00 91.38 322 ASP A C 1
ATOM 2523 O O . ASP A 1 322 ? -7.422 -10.716 10.573 1.00 91.38 322 ASP A O 1
ATOM 2527 N N . PRO A 1 323 ? -9.364 -10.108 11.563 1.00 93.19 323 PRO A N 1
ATOM 2528 C CA . PRO A 1 323 ? -8.964 -8.732 11.846 1.00 93.19 323 PRO A CA 1
ATOM 2529 C C . PRO A 1 323 ? -7.628 -8.591 12.575 1.00 93.19 323 PRO A C 1
ATOM 2531 O O . PRO A 1 323 ? -6.907 -7.638 12.289 1.00 93.19 323 PRO A O 1
ATOM 2534 N N . GLU A 1 324 ? -7.280 -9.510 13.480 1.00 91.94 324 GLU A N 1
ATOM 2535 C CA . GLU A 1 324 ? -6.024 -9.431 14.241 1.00 91.94 324 GLU A CA 1
ATOM 2536 C C . GLU A 1 324 ? -4.788 -9.577 13.347 1.00 91.94 324 GLU A C 1
ATOM 2538 O O . GLU A 1 324 ? -3.751 -8.969 13.613 1.00 91.94 324 GLU A O 1
ATOM 2543 N N . THR A 1 325 ? -4.910 -10.350 12.266 1.00 90.19 325 THR A N 1
ATOM 2544 C CA . THR A 1 325 ? -3.811 -10.623 11.327 1.00 90.19 325 THR A CA 1
ATOM 2545 C C . THR A 1 325 ? -3.757 -9.644 10.154 1.00 90.19 325 THR A C 1
ATOM 2547 O O . THR A 1 325 ? -2.679 -9.375 9.629 1.00 90.19 325 THR A O 1
ATOM 2550 N N . GLU A 1 326 ? -4.904 -9.099 9.737 1.00 91.50 326 GLU A N 1
ATOM 2551 C CA . GLU A 1 326 ? -5.001 -8.243 8.546 1.00 91.50 326 GLU A CA 1
ATOM 2552 C C . GLU A 1 326 ? -4.856 -6.746 8.851 1.00 91.50 326 GLU A C 1
ATOM 2554 O O . GLU A 1 326 ? -4.430 -5.967 7.991 1.00 91.50 326 GLU A O 1
ATOM 2559 N N . LEU A 1 327 ? -5.252 -6.313 10.051 1.00 92.06 327 LEU A N 1
ATOM 2560 C CA . LEU A 1 327 ? -5.217 -4.908 10.450 1.00 92.06 327 LEU A CA 1
ATOM 2561 C C . LEU A 1 327 ? -3.892 -4.560 11.128 1.00 92.06 327 LEU A C 1
ATOM 2563 O O . LEU A 1 327 ? -3.289 -5.367 11.830 1.00 92.06 327 LEU A O 1
ATOM 2567 N N . THR A 1 328 ? -3.458 -3.305 10.999 1.00 90.94 328 THR A N 1
ATOM 2568 C CA . THR A 1 328 ? -2.381 -2.808 11.867 1.00 90.94 328 THR A CA 1
ATOM 2569 C C . THR A 1 328 ? -2.848 -2.767 13.326 1.00 90.94 328 THR A C 1
ATOM 2571 O O . THR A 1 328 ? -4.033 -2.587 13.602 1.00 90.94 328 THR A O 1
ATOM 2574 N N . ALA A 1 329 ? -1.925 -2.833 14.292 1.00 91.88 329 ALA A N 1
ATOM 2575 C CA . ALA A 1 329 ? -2.278 -2.824 15.718 1.00 91.88 329 ALA A CA 1
ATOM 2576 C C . ALA A 1 329 ? -3.160 -1.627 16.139 1.00 91.88 329 ALA A C 1
ATOM 2578 O O . ALA A 1 329 ? -4.007 -1.746 17.025 1.00 91.88 329 ALA A O 1
ATOM 2579 N N . HIS A 1 330 ? -2.976 -0.461 15.510 1.00 93.50 330 HIS A N 1
ATOM 2580 C CA . HIS A 1 330 ? -3.810 0.712 15.773 1.00 93.50 330 HIS A CA 1
ATOM 2581 C C . HIS A 1 330 ? -5.183 0.634 15.093 1.00 93.50 330 HIS A C 1
ATOM 2583 O O . HIS A 1 330 ? -6.174 1.025 15.705 1.00 93.50 330 HIS A O 1
ATOM 2589 N N . GLU A 1 331 ? -5.263 0.104 13.870 1.00 94.06 331 GLU A N 1
ATOM 2590 C CA . GLU A 1 331 ? -6.542 -0.157 13.198 1.00 94.06 331 GLU A CA 1
ATOM 2591 C C . GLU A 1 331 ? -7.353 -1.214 13.942 1.00 94.06 331 GLU A C 1
ATOM 2593 O O . GLU A 1 331 ? -8.549 -1.028 14.122 1.00 94.06 331 GLU A O 1
ATOM 2598 N N . HIS A 1 332 ? -6.708 -2.270 14.442 1.00 95.25 332 HIS A N 1
ATOM 2599 C CA . HIS A 1 332 ? -7.368 -3.293 15.245 1.00 95.25 332 HIS A CA 1
ATOM 2600 C C . HIS A 1 332 ? -7.945 -2.706 16.541 1.00 95.25 332 HIS A C 1
ATOM 2602 O O . HIS A 1 332 ? -9.108 -2.930 16.867 1.00 95.25 332 HIS A O 1
ATOM 2608 N N . ARG A 1 333 ? -7.177 -1.869 17.256 1.00 94.19 333 ARG A N 1
ATOM 2609 C CA . ARG A 1 333 ? -7.681 -1.150 18.441 1.00 94.19 333 ARG A CA 1
ATOM 2610 C C . ARG A 1 333 ? -8.879 -0.254 18.115 1.00 94.19 333 ARG A C 1
ATOM 2612 O O . ARG A 1 333 ? -9.867 -0.280 18.845 1.00 94.19 333 ARG A O 1
ATOM 2619 N N . LEU A 1 334 ? -8.799 0.506 17.021 1.00 94.00 334 LEU A N 1
ATOM 2620 C CA . LEU A 1 334 ? -9.892 1.358 16.552 1.00 94.00 334 LEU A CA 1
ATOM 2621 C C . LEU A 1 334 ? -11.134 0.535 16.175 1.00 94.00 334 LEU A C 1
ATOM 2623 O O . LEU A 1 334 ? -12.242 0.884 16.573 1.00 94.00 334 LEU A O 1
ATOM 2627 N N . PHE A 1 335 ? -10.951 -0.573 15.459 1.00 94.38 335 PHE A N 1
ATOM 2628 C CA . PHE A 1 335 ? -12.013 -1.508 15.099 1.00 94.38 335 PHE A CA 1
ATOM 2629 C C . PHE A 1 335 ? -12.718 -2.063 16.340 1.00 94.38 335 PHE A C 1
ATOM 2631 O O . PHE A 1 335 ? -13.942 -2.008 16.427 1.00 94.38 335 PHE A O 1
ATOM 2638 N N . MET A 1 336 ? -11.958 -2.514 17.340 1.00 92.88 336 MET A N 1
ATOM 2639 C CA . MET A 1 336 ? -12.519 -3.043 18.583 1.00 92.88 336 MET A CA 1
ATOM 2640 C C . MET A 1 336 ? -13.275 -1.982 19.397 1.00 92.88 336 MET A C 1
ATOM 2642 O O . MET A 1 336 ? -14.291 -2.303 20.011 1.00 92.88 336 MET A O 1
ATOM 2646 N N . ALA A 1 337 ? -12.816 -0.726 19.396 1.00 92.31 337 ALA A N 1
ATOM 2647 C CA . ALA A 1 337 ? -13.541 0.393 20.005 1.00 92.31 337 ALA A CA 1
ATOM 2648 C C . ALA A 1 337 ? -14.873 0.672 19.288 1.00 92.31 337 ALA A C 1
ATOM 2650 O O . ALA A 1 337 ? -15.922 0.771 19.927 1.00 92.31 337 ALA A O 1
AT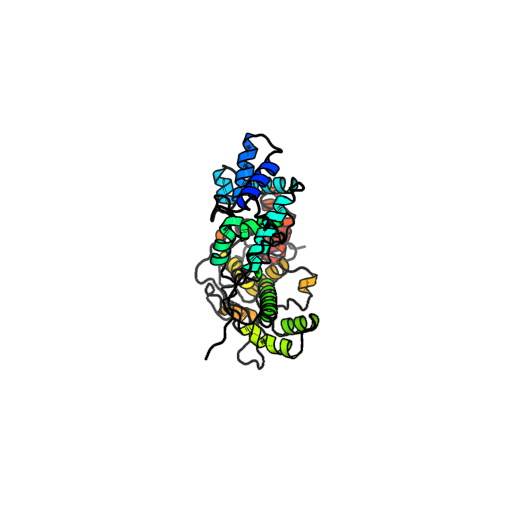OM 2651 N N . LEU A 1 338 ? -14.859 0.707 17.951 1.00 91.50 338 LEU A N 1
ATOM 2652 C CA . LEU A 1 338 ? -16.070 0.856 17.140 1.00 91.50 338 LEU A CA 1
ATOM 2653 C C . LEU A 1 338 ? -17.047 -0.304 17.381 1.00 91.50 338 LEU A C 1
ATOM 2655 O O . LEU A 1 338 ? -18.225 -0.067 17.603 1.00 91.50 338 LEU A O 1
ATOM 2659 N N . LEU A 1 339 ? -16.591 -1.557 17.458 1.00 88.75 339 LEU A N 1
ATOM 2660 C CA . LEU A 1 339 ? -17.486 -2.677 17.779 1.00 88.75 339 LEU A CA 1
ATOM 2661 C C . LEU A 1 339 ? -18.187 -2.531 19.140 1.00 88.75 339 LEU A C 1
ATOM 2663 O O . LEU A 1 339 ? -19.348 -2.917 19.262 1.00 88.75 339 LEU A O 1
ATOM 2667 N N . ARG A 1 340 ? -17.513 -1.971 20.155 1.00 88.38 340 ARG A N 1
ATOM 2668 C CA . ARG A 1 340 ? -18.095 -1.772 21.496 1.00 88.38 340 ARG A CA 1
ATOM 2669 C C . ARG A 1 340 ? -19.122 -0.646 21.544 1.00 88.38 340 ARG A C 1
ATOM 2671 O O . ARG A 1 340 ? -20.134 -0.780 22.226 1.00 88.38 340 ARG A O 1
ATOM 2678 N N . HIS A 1 341 ? -18.861 0.454 20.846 1.00 84.88 341 HIS A N 1
ATOM 2679 C CA . HIS A 1 341 ? -19.749 1.619 20.822 1.00 84.88 341 HIS A CA 1
ATOM 2680 C C . HIS A 1 341 ? -20.864 1.522 19.770 1.00 84.88 341 HIS A C 1
ATOM 2682 O O . HIS A 1 341 ? -21.855 2.246 19.856 1.00 84.88 341 HIS A O 1
ATOM 2688 N N . GLY A 1 342 ? -20.718 0.615 18.807 1.00 80.56 342 GLY A N 1
ATOM 2689 C CA . GLY A 1 342 ? -21.580 0.474 17.641 1.00 80.56 342 GLY A CA 1
ATOM 2690 C C . GLY A 1 342 ? -20.851 0.889 16.357 1.00 80.56 342 GLY A C 1
ATOM 2691 O O . GLY A 1 342 ? -19.910 1.677 16.401 1.00 80.56 342 GLY A O 1
ATOM 2692 N N . PRO A 1 343 ? -21.279 0.398 15.181 1.00 77.50 343 PRO A N 1
ATOM 2693 C CA . PRO A 1 343 ? -20.549 0.563 13.919 1.00 77.50 343 PRO A CA 1
ATOM 2694 C C . PRO A 1 343 ? -20.390 2.016 13.433 1.00 77.50 343 PRO A C 1
ATOM 2696 O O . PRO A 1 343 ? -19.739 2.221 12.412 1.00 77.50 343 PRO A O 1
ATOM 2699 N N . SER A 1 344 ? -20.932 3.004 14.156 1.00 85.94 344 SER A N 1
ATOM 2700 C CA . SER A 1 344 ? -20.753 4.441 13.942 1.00 85.94 344 SER A CA 1
ATOM 2701 C C . SER A 1 344 ? -20.587 5.181 15.267 1.00 85.94 344 SER A C 1
ATOM 2703 O O . SER A 1 344 ? -21.404 5.018 16.173 1.00 85.94 344 SER A O 1
ATOM 2705 N N . VAL A 1 345 ? -19.558 6.024 15.375 1.00 90.62 345 VAL A N 1
ATOM 2706 C CA . VAL A 1 345 ? -19.155 6.665 16.635 1.00 90.62 345 VAL A CA 1
ATOM 2707 C C . VAL A 1 345 ? -18.634 8.085 16.400 1.00 90.62 345 VAL A C 1
ATOM 2709 O O . VAL A 1 345 ? -18.057 8.400 15.357 1.00 90.62 345 VAL A O 1
ATOM 2712 N N . THR A 1 346 ? -18.842 8.959 17.388 1.00 92.88 346 THR A N 1
ATOM 2713 C CA . THR A 1 346 ? -18.358 10.345 17.388 1.00 92.88 346 THR A CA 1
ATOM 2714 C C . THR A 1 346 ? -16.920 10.463 17.900 1.00 92.88 346 THR A C 1
ATOM 2716 O O . THR A 1 346 ? -16.385 9.564 18.556 1.00 92.88 346 THR A O 1
ATOM 2719 N N . TRP A 1 347 ? -16.297 11.621 17.666 1.00 91.25 347 TRP A N 1
ATOM 2720 C CA . TRP A 1 347 ? -14.935 11.912 18.136 1.00 91.25 347 TRP A CA 1
ATOM 2721 C C . TRP A 1 347 ? -14.843 11.798 19.651 1.00 91.25 347 TRP A C 1
ATOM 2723 O O . TRP A 1 347 ? -13.926 11.168 20.165 1.00 91.25 347 TRP A O 1
ATOM 2733 N N . ASN A 1 348 ? -15.811 12.381 20.362 1.00 91.19 348 ASN A N 1
ATOM 2734 C CA . ASN A 1 348 ? -15.789 12.436 21.819 1.00 91.19 348 ASN A CA 1
ATOM 2735 C C . ASN A 1 348 ? -15.800 11.033 22.428 1.00 91.19 348 ASN A C 1
ATOM 2737 O O . ASN A 1 348 ? -15.058 10.784 23.377 1.00 91.19 348 ASN A O 1
ATOM 2741 N N . ALA A 1 349 ? -16.572 10.104 21.861 1.00 91.44 349 ALA A N 1
ATOM 2742 C CA . ALA A 1 349 ? -16.600 8.727 22.338 1.00 91.44 349 ALA A CA 1
ATOM 2743 C C . ALA A 1 349 ? -15.268 8.010 22.053 1.00 91.44 349 ALA A C 1
ATOM 2745 O O . ALA A 1 349 ? -14.642 7.499 22.982 1.00 91.44 349 ALA A O 1
ATOM 2746 N N . LEU A 1 350 ? -14.767 8.078 20.813 1.00 92.44 350 LEU A N 1
ATOM 2747 C CA . LEU A 1 350 ? -13.493 7.450 20.439 1.00 92.44 350 LEU A CA 1
ATOM 2748 C C . LEU A 1 350 ? -12.296 8.031 21.201 1.00 92.44 350 LEU A C 1
ATOM 2750 O O . LEU A 1 350 ? -11.427 7.283 21.635 1.00 92.44 350 LEU A O 1
ATOM 2754 N N . ALA A 1 351 ? -12.235 9.347 21.398 1.00 92.44 351 ALA A N 1
ATOM 2755 C CA . ALA A 1 351 ? -11.173 9.996 22.158 1.00 92.44 351 ALA A CA 1
ATOM 2756 C C . ALA A 1 351 ? -11.242 9.641 23.654 1.00 92.44 351 ALA A C 1
ATOM 2758 O O . ALA A 1 351 ? -10.209 9.361 24.267 1.00 92.44 351 ALA A O 1
ATOM 2759 N N . SER A 1 352 ? -12.446 9.595 24.239 1.00 91.81 352 SER A N 1
ATOM 2760 C CA . SER A 1 352 ? -12.632 9.214 25.650 1.00 91.81 352 SER A CA 1
ATOM 2761 C C . SER A 1 352 ? -12.195 7.784 25.945 1.00 91.81 352 SER A C 1
ATOM 2763 O O . SER A 1 352 ? -11.794 7.501 27.079 1.00 91.81 352 SER A O 1
ATOM 2765 N N . GLU A 1 353 ? -12.293 6.897 24.956 1.00 91.88 353 GLU A N 1
ATOM 2766 C CA . GLU A 1 353 ? -11.849 5.515 25.066 1.00 91.88 353 GLU A CA 1
ATOM 2767 C C . GLU A 1 353 ? -10.382 5.357 24.666 1.00 91.88 353 GLU A C 1
ATOM 2769 O O . GLU A 1 353 ? -9.589 4.890 25.464 1.00 91.88 353 GLU A O 1
ATOM 2774 N N . LEU A 1 354 ? -9.983 5.765 23.464 1.00 93.81 354 LEU A N 1
ATOM 2775 C CA . LEU A 1 354 ? -8.670 5.420 22.911 1.00 93.81 354 LEU A CA 1
ATOM 2776 C C . LEU A 1 354 ? -7.560 6.385 23.339 1.00 93.81 354 LEU A C 1
ATOM 2778 O O . LEU A 1 354 ? -6.440 5.949 23.618 1.00 93.81 354 LEU A O 1
ATOM 2782 N N . VAL A 1 355 ? -7.854 7.688 23.394 1.00 93.81 355 VAL A N 1
ATOM 2783 C CA . VAL A 1 355 ? -6.854 8.721 23.718 1.00 93.81 355 VAL A CA 1
ATOM 2784 C C . VAL A 1 355 ? -6.681 8.831 25.224 1.00 93.81 355 VAL A C 1
ATOM 2786 O O . VAL A 1 355 ? -5.563 8.755 25.729 1.00 93.81 355 VAL A O 1
ATOM 2789 N N . ARG A 1 356 ? -7.788 8.943 25.964 1.00 89.50 356 ARG A N 1
ATOM 2790 C CA . ARG A 1 356 ? -7.749 9.124 27.421 1.00 89.50 356 ARG A CA 1
ATOM 2791 C C . ARG A 1 356 ? -7.159 7.919 28.157 1.00 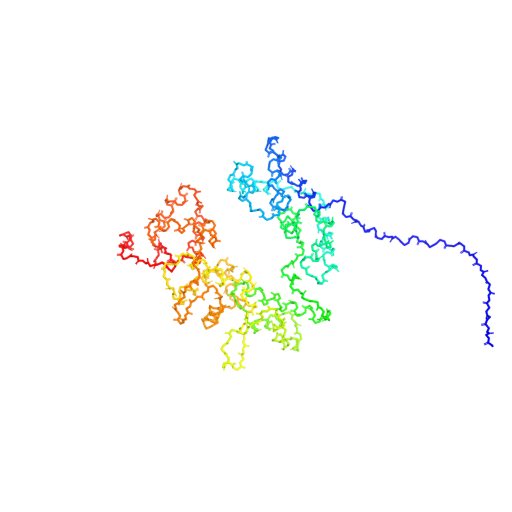89.50 356 ARG A C 1
ATOM 2793 O O . ARG A 1 356 ? -6.505 8.108 29.175 1.00 89.50 356 ARG A O 1
ATOM 2800 N N . THR A 1 357 ? -7.343 6.696 27.653 1.00 89.62 357 THR A N 1
ATOM 2801 C CA . THR A 1 357 ? -6.705 5.505 28.242 1.00 89.62 357 THR A CA 1
ATOM 2802 C C . THR A 1 357 ? -5.288 5.262 27.711 1.00 89.62 357 THR A C 1
ATOM 2804 O O . THR A 1 357 ? -4.698 4.228 28.018 1.00 89.62 357 THR A O 1
ATOM 2807 N N . GLY A 1 358 ? -4.751 6.149 26.865 1.00 89.69 358 GLY A N 1
ATOM 2808 C CA . GLY A 1 358 ? -3.403 6.039 26.304 1.00 89.69 358 GLY A CA 1
ATOM 2809 C C . GLY A 1 358 ? -3.204 4.884 25.316 1.00 89.69 358 GLY A C 1
ATOM 2810 O O . GLY A 1 358 ? -2.066 4.484 25.077 1.00 89.69 358 GLY A O 1
ATOM 2811 N N . GLN A 1 359 ? -4.277 4.325 24.744 1.00 90.12 359 GLN A N 1
ATOM 2812 C CA . GLN A 1 359 ? -4.173 3.238 23.762 1.00 90.12 359 GLN A CA 1
ATOM 2813 C C . GLN A 1 359 ? -3.698 3.736 22.392 1.00 90.12 359 GLN A C 1
ATOM 2815 O O . GLN A 1 359 ? -2.968 3.022 21.703 1.00 90.12 359 GLN A O 1
ATOM 2820 N N . ILE A 1 360 ? -4.120 4.941 21.992 1.00 93.31 360 ILE A N 1
ATOM 2821 C CA . ILE A 1 360 ? -3.734 5.605 20.740 1.00 93.31 360 ILE A CA 1
ATOM 2822 C C . ILE A 1 360 ? -3.541 7.102 21.019 1.00 93.31 360 ILE A C 1
ATOM 2824 O O . ILE A 1 360 ? -4.392 7.728 21.641 1.00 93.31 360 ILE A O 1
ATOM 2828 N N . GLY A 1 361 ? -2.444 7.700 20.545 1.00 93.00 361 GLY A N 1
ATOM 2829 C CA . GLY A 1 361 ? -2.244 9.151 20.647 1.00 93.00 361 GLY A CA 1
ATOM 2830 C C . GLY A 1 361 ? -3.248 9.939 19.795 1.00 93.00 361 GLY A C 1
ATOM 2831 O O . GLY A 1 361 ? -3.679 9.464 18.745 1.00 93.00 361 GLY A O 1
ATOM 2832 N N . GLU A 1 362 ? -3.596 11.163 20.202 1.00 92.38 362 GLU A N 1
ATOM 2833 C CA . GLU A 1 362 ? -4.629 11.961 19.519 1.00 92.38 362 GLU A CA 1
ATOM 2834 C C . GLU A 1 362 ? -4.338 12.162 18.022 1.00 92.38 362 GLU A C 1
ATOM 2836 O O . GLU A 1 362 ? -5.199 11.910 17.176 1.00 92.38 362 GLU A O 1
ATOM 2841 N N . LEU A 1 363 ? -3.107 12.558 17.680 1.00 91.75 363 LEU A N 1
ATOM 2842 C CA . LEU A 1 363 ? -2.685 12.752 16.288 1.00 91.75 363 LEU A CA 1
ATOM 2843 C C . LEU A 1 363 ? -2.785 11.456 15.474 1.00 91.75 363 LEU A C 1
ATOM 2845 O O . LEU A 1 363 ? -3.194 11.477 14.315 1.00 91.75 363 LEU A O 1
ATOM 2849 N N . THR A 1 364 ? -2.458 10.321 16.093 1.00 91.12 364 THR A N 1
ATOM 2850 C CA . THR A 1 364 ? -2.562 9.001 15.465 1.00 91.12 364 THR A CA 1
ATOM 2851 C C . THR A 1 364 ? -4.019 8.628 15.219 1.00 91.12 364 THR A C 1
ATOM 2853 O O . THR A 1 364 ? -4.346 8.178 14.124 1.00 91.12 364 THR A O 1
ATOM 2856 N N . LEU A 1 365 ? -4.912 8.871 16.182 1.00 93.25 365 LEU A N 1
ATOM 2857 C CA . LEU A 1 365 ? -6.342 8.629 16.003 1.00 93.25 365 LEU A CA 1
ATOM 2858 C C . LEU A 1 365 ? -6.915 9.498 14.876 1.00 93.25 365 LEU A C 1
ATOM 2860 O O . LEU A 1 365 ? -7.595 8.974 13.998 1.00 93.25 365 LEU A O 1
ATOM 2864 N N . ARG A 1 366 ? -6.585 10.796 14.834 1.00 91.31 366 ARG A N 1
ATOM 2865 C CA . ARG A 1 366 ? -6.996 11.686 13.731 1.00 91.31 366 ARG A CA 1
ATOM 2866 C C . ARG A 1 366 ? -6.495 11.180 12.377 1.00 91.31 366 ARG A C 1
ATOM 2868 O O . ARG A 1 366 ? -7.257 11.163 11.415 1.00 91.31 366 ARG A O 1
ATOM 2875 N N . ALA A 1 367 ? -5.242 10.732 12.299 1.00 88.19 367 ALA A N 1
ATOM 2876 C CA . ALA A 1 367 ? -4.684 10.171 11.071 1.00 88.19 367 ALA A CA 1
ATOM 2877 C C . ALA A 1 367 ? -5.416 8.890 10.629 1.00 88.19 367 ALA A C 1
ATOM 2879 O O . ALA A 1 367 ? -5.744 8.752 9.450 1.00 88.19 367 ALA A O 1
ATOM 2880 N N . LEU A 1 368 ? -5.729 7.984 11.562 1.00 90.50 368 LEU A N 1
ATOM 2881 C CA . LEU A 1 368 ? -6.486 6.759 11.274 1.00 90.50 368 LEU A CA 1
ATOM 2882 C C . LEU A 1 368 ? -7.903 7.067 10.793 1.00 90.50 368 LEU A C 1
ATOM 2884 O O . LEU A 1 368 ? -8.337 6.522 9.784 1.00 90.50 368 LEU A O 1
ATOM 2888 N N . LEU A 1 369 ? -8.612 7.970 11.468 1.00 91.31 369 LEU A N 1
ATOM 2889 C CA . LEU A 1 369 ? -9.979 8.345 11.104 1.00 91.31 369 LEU A CA 1
ATOM 2890 C C . LEU A 1 369 ? -10.065 9.014 9.731 1.00 91.31 369 LEU A C 1
ATOM 2892 O O . LEU A 1 369 ? -11.053 8.835 9.014 1.00 91.31 369 LEU A O 1
ATOM 2896 N N . SER A 1 370 ? -9.026 9.754 9.352 1.00 85.88 370 SER A N 1
ATOM 2897 C CA . SER A 1 370 ? -8.948 10.405 8.048 1.00 85.88 370 SER A CA 1
ATOM 2898 C C . SER A 1 370 ? -8.538 9.456 6.933 1.00 85.88 370 SER A C 1
ATOM 2900 O O . SER A 1 370 ? -8.983 9.654 5.812 1.00 85.88 370 SER A O 1
ATOM 2902 N N . ARG A 1 371 ? -7.710 8.439 7.203 1.00 85.88 371 ARG A N 1
ATOM 2903 C CA . ARG A 1 371 ? -7.031 7.723 6.115 1.00 85.88 371 ARG A CA 1
ATOM 2904 C C . ARG A 1 371 ? -7.054 6.191 6.183 1.00 85.88 371 ARG A C 1
ATOM 2906 O O . ARG A 1 371 ? -6.638 5.537 5.234 1.00 85.88 371 ARG A O 1
ATOM 2913 N N . SER A 1 372 ? -7.542 5.585 7.265 1.00 91.56 372 SER A N 1
ATOM 2914 C CA . SER A 1 372 ? -7.650 4.125 7.338 1.00 91.56 372 SER A CA 1
ATOM 2915 C C . SER A 1 372 ? -8.693 3.601 6.335 1.00 91.56 372 SER A C 1
ATOM 2917 O O . SER A 1 372 ? -9.796 4.156 6.263 1.00 91.56 372 SER A O 1
ATOM 2919 N N . PRO A 1 373 ? -8.389 2.522 5.585 1.00 91.88 373 PRO A N 1
ATOM 2920 C CA . PRO A 1 373 ? -9.298 1.942 4.600 1.00 91.88 373 PRO A CA 1
ATOM 2921 C C . PRO A 1 373 ? -10.534 1.291 5.224 1.00 91.88 373 PRO A C 1
ATOM 2923 O O . PRO A 1 373 ? -11.512 1.096 4.516 1.00 91.88 373 PRO A O 1
ATOM 2926 N N . ILE A 1 374 ? -10.533 0.974 6.524 1.00 93.50 374 ILE A N 1
ATOM 2927 C CA . ILE A 1 374 ? -11.699 0.381 7.199 1.00 93.50 374 ILE A CA 1
ATOM 2928 C C . ILE A 1 374 ? -12.713 1.419 7.696 1.00 93.50 374 ILE A C 1
ATOM 2930 O O . ILE A 1 374 ? -13.781 1.046 8.176 1.00 93.50 374 ILE A O 1
ATOM 2934 N N . ILE A 1 375 ? -12.400 2.713 7.573 1.00 93.19 375 ILE A N 1
ATOM 2935 C CA . ILE A 1 375 ? -13.224 3.816 8.077 1.00 93.19 375 ILE A CA 1
ATOM 2936 C C . ILE A 1 375 ? -13.836 4.608 6.920 1.00 93.19 375 ILE A C 1
ATOM 2938 O O . ILE A 1 375 ? -13.205 4.842 5.882 1.00 93.19 375 ILE A O 1
ATOM 2942 N N . TYR A 1 376 ? -15.064 5.078 7.114 1.00 89.81 376 TYR A N 1
ATOM 2943 C CA . TYR A 1 376 ? -15.646 6.158 6.325 1.00 89.81 376 TYR A CA 1
ATOM 2944 C C . TYR A 1 376 ? -16.285 7.212 7.230 1.00 89.81 376 TYR A C 1
ATOM 2946 O O . TYR A 1 376 ? -16.625 6.950 8.383 1.00 89.81 376 TYR A O 1
ATOM 2954 N N . THR A 1 377 ? -16.411 8.429 6.709 1.00 89.25 377 THR A N 1
ATOM 2955 C CA . THR A 1 377 ? -17.086 9.530 7.400 1.00 89.25 377 THR A CA 1
ATOM 2956 C C . THR A 1 377 ? -18.550 9.519 6.985 1.00 89.25 377 THR A C 1
ATOM 2958 O O . THR A 1 377 ? -18.847 9.704 5.807 1.00 89.25 377 THR A O 1
ATOM 2961 N N . GLN A 1 378 ? -19.450 9.262 7.933 1.00 86.75 378 GLN A N 1
ATOM 2962 C CA . GLN A 1 378 ? -20.892 9.230 7.672 1.00 86.75 378 GLN A CA 1
ATOM 2963 C C . GLN A 1 378 ? -21.483 10.644 7.669 1.00 86.75 378 GLN A C 1
ATOM 2965 O O . GLN A 1 378 ? -22.294 10.983 6.813 1.00 86.75 378 GLN A O 1
ATOM 2970 N N . SER A 1 379 ? -21.051 11.470 8.619 1.00 85.62 379 SER A N 1
ATOM 2971 C CA . SER A 1 379 ? -21.375 12.892 8.730 1.00 85.62 379 SER A CA 1
ATOM 2972 C C . SER A 1 379 ? -20.207 13.616 9.415 1.00 85.62 379 SER A C 1
ATOM 2974 O O . SER A 1 379 ? -19.305 12.953 9.942 1.00 85.62 379 SER A O 1
ATOM 2976 N N . PRO A 1 380 ? -20.158 14.961 9.409 1.00 84.81 380 PRO A N 1
ATOM 2977 C CA . PRO A 1 380 ? -19.101 15.696 10.097 1.00 84.81 380 PRO A CA 1
ATOM 2978 C C . PRO A 1 380 ? -18.973 15.252 11.563 1.00 84.81 380 PRO A C 1
ATOM 2980 O O . PRO A 1 380 ? -19.938 15.294 12.319 1.00 84.81 380 PRO A O 1
ATOM 2983 N N . GLY A 1 381 ? -17.786 14.778 11.950 1.00 85.94 381 GLY A N 1
ATOM 2984 C CA . GLY A 1 381 ? -17.517 14.302 13.312 1.00 85.94 381 GLY A CA 1
ATOM 2985 C C . GLY A 1 381 ? -18.060 12.909 13.656 1.00 85.94 381 GLY A C 1
ATOM 2986 O O . GLY A 1 381 ? -17.971 12.513 14.821 1.00 85.94 381 GLY A O 1
ATOM 2987 N N . VAL A 1 382 ? -18.589 12.166 12.676 1.00 89.25 382 VAL A N 1
ATOM 2988 C CA . VAL A 1 382 ? -19.099 10.798 12.845 1.00 89.25 382 VAL A CA 1
ATOM 2989 C C . VAL A 1 382 ? -18.402 9.852 11.873 1.00 89.25 382 VAL A C 1
ATOM 2991 O O . VAL A 1 382 ? -18.432 10.036 10.651 1.00 89.25 382 VAL A O 1
ATOM 2994 N N . TRP A 1 383 ? -17.787 8.811 12.426 1.00 93.00 383 TRP A N 1
ATOM 2995 C CA . TRP A 1 383 ? -17.042 7.808 11.672 1.00 93.00 383 TRP A CA 1
ATOM 2996 C C . TRP A 1 383 ? -17.655 6.435 11.852 1.00 93.00 383 TRP A C 1
ATOM 2998 O O . TRP A 1 383 ? -18.083 6.088 12.948 1.00 93.00 383 TRP A O 1
ATOM 3008 N N . ALA A 1 384 ? -17.642 5.652 10.781 1.00 92.12 384 ALA A N 1
ATOM 3009 C CA . ALA A 1 384 ? -18.241 4.332 10.751 1.00 92.12 384 ALA A CA 1
ATOM 3010 C C . ALA A 1 384 ? -17.343 3.297 10.061 1.00 92.12 384 ALA A C 1
ATOM 3012 O O . ALA A 1 384 ? -16.443 3.640 9.285 1.00 92.12 384 ALA A O 1
ATOM 3013 N N . LEU A 1 385 ? -17.593 2.022 10.367 1.00 92.94 385 LEU A N 1
ATOM 3014 C CA . LEU A 1 385 ? -16.880 0.879 9.797 1.00 92.94 385 LEU A CA 1
ATOM 3015 C C . LEU A 1 385 ? -17.380 0.557 8.385 1.00 92.94 385 LEU A C 1
ATOM 3017 O O . LEU A 1 385 ? -18.575 0.382 8.150 1.00 92.94 385 LEU A O 1
ATOM 3021 N N . ARG A 1 386 ? -16.457 0.419 7.433 1.00 90.88 386 ARG A N 1
ATOM 3022 C CA . ARG A 1 386 ? -16.777 -0.020 6.070 1.00 90.88 386 ARG A CA 1
ATOM 3023 C C . ARG A 1 386 ? -17.125 -1.505 6.039 1.00 90.88 386 ARG A C 1
ATOM 3025 O O . ARG A 1 386 ? -16.417 -2.324 6.610 1.00 90.88 386 ARG A O 1
ATOM 3032 N N . GLY A 1 387 ? -18.183 -1.853 5.308 1.00 84.94 387 GLY A N 1
ATOM 3033 C CA . GLY A 1 387 ? -18.593 -3.249 5.113 1.00 84.94 387 GLY A CA 1
ATOM 3034 C C . GLY A 1 387 ? -19.298 -3.888 6.315 1.00 84.94 387 GLY A C 1
ATOM 3035 O O . GLY A 1 387 ? -19.601 -5.076 6.259 1.00 84.94 387 GLY A O 1
ATOM 3036 N N . VAL A 1 388 ? -19.581 -3.117 7.369 1.00 87.06 388 VAL A N 1
ATOM 3037 C CA . VAL A 1 388 ? -20.360 -3.555 8.535 1.00 87.06 388 VAL A CA 1
ATOM 3038 C C . VAL A 1 388 ? -21.757 -2.953 8.450 1.00 87.06 388 VAL A C 1
ATOM 3040 O O . VAL A 1 388 ? -21.910 -1.757 8.185 1.00 87.06 388 VAL A O 1
ATOM 3043 N N . ARG A 1 389 ? -22.797 -3.763 8.655 1.00 77.25 389 ARG A N 1
ATOM 3044 C CA . ARG A 1 389 ? -24.173 -3.270 8.655 1.00 77.25 389 ARG A CA 1
ATOM 3045 C C . ARG A 1 389 ? -24.425 -2.436 9.897 1.00 77.25 389 ARG A C 1
ATOM 3047 O O . ARG A 1 389 ? -24.213 -2.859 11.030 1.00 77.25 389 ARG A O 1
ATOM 3054 N N . MET A 1 390 ? -24.986 -1.258 9.668 1.00 64.69 390 MET A N 1
ATOM 3055 C CA . MET A 1 390 ? -25.598 -0.475 10.726 1.00 64.69 390 MET A CA 1
ATOM 3056 C C . MET A 1 390 ? -26.863 -1.215 11.165 1.00 64.69 390 MET A C 1
ATOM 3058 O O . MET A 1 390 ? -27.884 -1.169 10.478 1.00 64.69 390 MET A O 1
ATOM 3062 N N . ASN A 1 391 ? -26.816 -1.917 12.299 1.00 53.53 391 ASN A N 1
ATOM 3063 C CA . ASN A 1 391 ? -28.054 -2.262 12.992 1.00 53.53 391 ASN A CA 1
ATOM 3064 C C . ASN A 1 391 ? -28.790 -0.940 13.236 1.00 53.53 391 ASN A C 1
ATOM 3066 O O . ASN A 1 391 ? -28.154 0.017 13.669 1.00 53.53 391 ASN A O 1
ATOM 3070 N N . GLY A 1 392 ? -30.085 -0.862 12.917 1.00 42.06 392 GLY A N 1
ATOM 3071 C CA . GLY A 1 392 ? -30.908 0.360 12.969 1.00 42.06 392 GLY A CA 1
ATOM 3072 C C . GLY A 1 392 ? -31.119 0.962 14.370 1.00 42.06 392 GLY A C 1
ATOM 3073 O O . GLY A 1 392 ? -32.204 1.443 14.682 1.00 42.06 392 GLY A O 1
ATOM 3074 N N . GLY A 1 393 ? -30.113 0.910 15.239 1.00 38.72 393 GLY A N 1
ATOM 3075 C CA . GLY A 1 393 ? -30.054 1.586 16.519 1.00 38.72 393 GLY A CA 1
ATOM 3076 C C . GLY A 1 393 ? -29.653 3.040 16.317 1.00 38.72 393 GLY A C 1
ATOM 3077 O O . GLY A 1 393 ? -28.566 3.322 15.828 1.00 38.72 393 GLY A O 1
ATOM 3078 N N . LYS A 1 394 ? -30.589 3.926 16.673 1.00 39.00 394 LYS A N 1
ATOM 3079 C CA . LYS A 1 394 ? -30.455 5.363 16.955 1.00 39.00 394 LYS A CA 1
ATOM 3080 C C . LYS A 1 394 ? -29.066 5.952 16.673 1.00 39.00 394 LYS A C 1
ATOM 3082 O O . LYS A 1 394 ? -28.122 5.709 17.421 1.00 39.00 394 LYS A O 1
ATOM 3087 N N . LEU A 1 395 ? -29.003 6.825 15.664 1.00 41.66 395 LEU A N 1
ATOM 3088 C CA . LEU A 1 395 ? -27.991 7.881 15.610 1.00 41.66 395 LEU A CA 1
ATOM 3089 C C . LEU A 1 395 ? -27.856 8.499 17.017 1.00 41.66 395 LEU A C 1
ATOM 3091 O O . LEU A 1 395 ? -28.891 8.741 17.654 1.00 41.66 395 LEU A O 1
ATOM 3095 N N . PRO A 1 396 ? -26.634 8.736 17.524 1.00 41.81 396 PRO A N 1
ATOM 3096 C CA . PRO A 1 396 ? -26.450 9.475 18.764 1.00 41.81 396 PRO A CA 1
ATOM 3097 C C . PRO A 1 396 ? -27.226 10.791 18.659 1.00 41.81 396 PRO A C 1
ATOM 3099 O O . PRO A 1 396 ? -27.084 11.511 17.670 1.00 41.81 396 PRO A O 1
ATOM 3102 N N . ALA A 1 397 ? -28.068 11.082 19.652 1.00 46.06 397 ALA A N 1
ATOM 3103 C CA . ALA A 1 397 ? -28.952 12.252 19.656 1.00 46.06 397 ALA A CA 1
ATOM 3104 C C . ALA A 1 397 ? -28.194 13.596 19.552 1.00 46.06 397 ALA A C 1
ATOM 3106 O O . ALA A 1 397 ? -28.803 14.620 19.266 1.00 46.06 397 ALA A O 1
ATOM 3107 N N . ASP A 1 398 ? -26.868 13.572 19.700 1.00 41.09 398 ASP A N 1
ATOM 3108 C CA . ASP A 1 398 ? -25.988 14.741 19.706 1.00 41.09 398 ASP A CA 1
ATOM 3109 C C . ASP A 1 398 ? -25.510 15.194 18.311 1.00 41.09 398 ASP A C 1
ATOM 3111 O O . ASP A 1 398 ? -24.646 16.061 18.213 1.00 41.09 398 ASP A O 1
ATOM 3115 N N . CYS A 1 399 ? -26.040 14.634 17.216 1.00 36.00 399 CYS A N 1
ATOM 3116 C CA . CYS A 1 399 ? -25.695 15.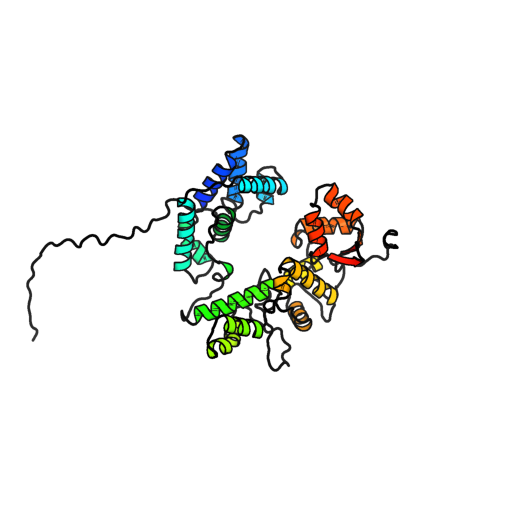064 15.848 1.00 36.00 399 CYS A CA 1
ATOM 3117 C C . CYS A 1 399 ? -26.789 15.876 15.134 1.00 36.00 399 CYS A C 1
ATOM 3119 O O . CYS A 1 399 ? -26.701 16.074 13.923 1.00 36.00 399 CYS A O 1
ATOM 3121 N N . ALA A 1 400 ? -27.800 16.361 15.859 1.00 30.97 400 ALA A N 1
ATOM 3122 C CA . ALA A 1 400 ? -28.748 17.351 15.352 1.00 30.97 400 ALA A CA 1
ATOM 3123 C C . ALA A 1 400 ? -28.467 18.723 15.985 1.00 30.97 400 ALA A C 1
ATOM 3125 O O . ALA A 1 400 ? -29.081 19.084 16.988 1.00 30.97 400 ALA A O 1
ATOM 3126 N N . ALA A 1 401 ? -27.526 19.465 15.398 1.00 33.62 401 ALA A N 1
ATOM 3127 C CA . ALA A 1 401 ? -27.410 20.917 15.528 1.00 33.62 401 ALA A CA 1
ATOM 3128 C C . ALA A 1 401 ? -26.752 21.487 14.269 1.00 33.62 401 ALA A C 1
ATOM 3130 O O . ALA A 1 401 ? -25.615 21.058 13.963 1.00 33.62 401 ALA A O 1
#

Radius of gyration: 27.61 Å; Cα contacts (8 Å, |Δi|>4): 489; chains: 1; bounding box: 101×47×78 Å

Mean predicted aligned error: 18.02 Å

Sequence (401 aa):
MEPGWLLGEQDTSTPTESAAADEVQPTCSAAEIIVAVGRALAAGRKWSTVERNAELFAMRYGIKAQGRTLASVAMQHGITESRACQILTQMRANARDFPSEYVDAFRGIDTTANQHLPCSPERLEAVLRPLLGDGPTIEDAWRFARDYLDAHLITLEAHLFSAPDRSRAGDERTRTVHEMAQAMISAVGAAHVRVLMDYAVELGWELDAIKAIRDLVQTGHGFEWLDRPERAAQEWFWYGESARHNPVTQALRRVCSIADSPFSLDVALGAVERLRELRLSREERCSMQYPVPPAFVTIVILSRLKFLAGSHGRYRPVTRLDPETELTAHEHRLFMALLRHGPSVTWNALASELVRTGQIGELTLRALLSRSPIIYTQSPGVWALRGVRMNGGKLPADCAA

Foldseek 3Di:
DDDDDDDDDDDDDDDPPPDDPPPPQLPDALLRVQLVLLLVLLVVDDPVRSNLSSQLSSCQLFRVPVPDDSQRSQVVVVHGSVVNVVSVVSSLVSADQDPVSSLVLLVVLLVQLVVPPQDALVVNQVSCDVRNDPTGGPVSSQVCCVSHVVHNRDPPVQRNQDDDDDDPVVVVLLSVLCSLQLVLCLLAVKFFLVLSLVVCVVVVHDPVSSVCSVVSQCVAAQKDFLDDPPDPDGTIIDSAPVSVRRLLLLLVLLLQLLAPFFFFLVLSLLLSVLQSPVRDDPVRVVDPSHDHDPSSSSQSNQVRDPQWDDHDTGIHGPDRHHNVVSPDQVVSVQSVQCVVVDQKDFPVSSCVPCCVVVNAPPVRVVSCQRRHSQWDAPDVRMIGGRNYDGPPPDDDPPPPD

pLDDT: mean 75.0, std 17.8, range [28.19, 95.25]